Protein AF-0000000067172338 (afdb_homodimer)

Structure (mmCIF, N/CA/C/O backbone):
data_AF-0000000067172338-model_v1
#
loop_
_entity.id
_entity.type
_entity.pdbx_description
1 polymer 'Eukaryotic translation elongation factor 1 epsilon-1'
#
loop_
_atom_site.group_PDB
_atom_site.id
_atom_site.type_symbol
_atom_site.label_atom_id
_atom_site.label_alt_id
_atom_site.label_comp_id
_atom_site.label_asym_id
_atom_site.label_entity_id
_atom_site.label_seq_id
_atom_site.pdbx_PDB_ins_code
_atom_site.Cartn_x
_atom_site.Cartn_y
_atom_site.Cartn_z
_atom_site.occupancy
_atom_site.B_iso_or_equiv
_atom_site.auth_seq_id
_atom_site.auth_comp_id
_atom_site.auth_asym_id
_atom_site.auth_atom_id
_atom_site.pdbx_PDB_model_num
ATOM 1 N N . SER A 1 1 ? 1.147 -24.047 28.047 1 16.45 1 SER A N 1
ATOM 2 C CA . SER A 1 1 ? 0.498 -24.438 26.812 1 16.45 1 SER A CA 1
ATOM 3 C C . SER A 1 1 ? -0.781 -23.641 26.562 1 16.45 1 SER A C 1
ATOM 5 O O . SER A 1 1 ? -1.562 -23.969 25.672 1 16.45 1 SER A O 1
ATOM 7 N N . ARG A 1 2 ? -0.942 -22.812 27.516 1 17.58 2 ARG A N 1
ATOM 8 C CA . ARG A 1 2 ? -1.903 -22.047 28.297 1 17.58 2 ARG A CA 1
ATOM 9 C C . ARG A 1 2 ? -2.148 -20.688 27.672 1 17.58 2 ARG A C 1
ATOM 11 O O . ARG A 1 2 ? -2.49 -19.719 28.359 1 17.58 2 ARG A O 1
ATOM 18 N N . CYS A 1 3 ? -1.623 -20.672 26.438 1 18.5 3 CYS A N 1
ATOM 19 C CA . CYS A 1 3 ? -1.185 -19.359 25.969 1 18.5 3 CYS A CA 1
ATOM 20 C C . CYS A 1 3 ? -2.375 -18.438 25.75 1 18.5 3 CYS A C 1
ATOM 22 O O . CYS A 1 3 ? -2.238 -17.375 25.125 1 18.5 3 CYS A O 1
ATOM 24 N N . LEU A 1 4 ? -3.633 -18.953 25.938 1 21.34 4 LEU A N 1
ATOM 25 C CA . LEU A 1 4 ? -4.945 -18.375 25.672 1 21.34 4 LEU A CA 1
ATOM 26 C C . LEU A 1 4 ? -5.301 -17.328 26.719 1 21.34 4 LEU A C 1
ATOM 28 O O . LEU A 1 4 ? -5.852 -17.656 27.766 1 21.34 4 LEU A O 1
ATOM 32 N N . GLY A 1 5 ? -4.418 -16.578 27.203 1 22.88 5 GLY A N 1
ATOM 33 C CA . GLY A 1 5 ? -4.934 -15.812 28.328 1 22.88 5 GLY A CA 1
ATOM 34 C C . GLY A 1 5 ? -6.195 -15.039 28 1 22.88 5 GLY A C 1
ATOM 35 O O . GLY A 1 5 ? -6.184 -14.164 27.125 1 22.88 5 GLY A O 1
ATOM 36 N N . ILE A 1 6 ? -7.348 -15.648 28.016 1 23.03 6 ILE A N 1
ATOM 37 C CA . ILE A 1 6 ? -8.758 -15.266 27.969 1 23.03 6 ILE A CA 1
ATOM 38 C C . ILE A 1 6 ? -8.992 -14.078 28.906 1 23.03 6 ILE A C 1
ATOM 40 O O . ILE A 1 6 ? -8.789 -14.18 30.109 1 23.03 6 ILE A O 1
ATOM 44 N N . LEU A 1 7 ? -8.711 -12.883 28.484 1 24.09 7 LEU A N 1
ATOM 45 C CA . LEU A 1 7 ? -9.133 -11.75 29.297 1 24.09 7 LEU A CA 1
ATOM 46 C C . LEU A 1 7 ? -10.578 -11.914 29.75 1 24.09 7 LEU A C 1
ATOM 48 O O . LEU A 1 7 ? -11.469 -12.156 28.922 1 24.09 7 LEU A O 1
ATOM 52 N N . LYS A 1 8 ? -10.789 -12.383 30.891 1 24.16 8 LYS A N 1
ATOM 53 C CA . LYS A 1 8 ? -12.016 -12.531 31.656 1 24.16 8 LYS A CA 1
ATOM 54 C C . LYS A 1 8 ? -12.844 -11.25 31.625 1 24.16 8 LYS A C 1
ATOM 56 O O . LYS A 1 8 ? -12.43 -10.219 32.156 1 24.16 8 LYS A O 1
ATOM 61 N N . LEU A 1 9 ? -13.648 -11.031 30.469 1 25.67 9 LEU A N 1
ATOM 62 C CA . LEU A 1 9 ? -14.734 -10.055 30.391 1 25.67 9 LEU A CA 1
ATOM 63 C C . LEU A 1 9 ? -15.758 -10.297 31.5 1 25.67 9 LEU A C 1
ATOM 65 O O . LEU A 1 9 ? -16.516 -11.266 31.453 1 25.67 9 LEU A O 1
ATOM 69 N N . THR A 1 10 ? -15.492 -10.156 32.625 1 25.31 10 THR A N 1
ATOM 70 C CA . THR A 1 10 ? -16.547 -10.266 33.656 1 25.31 10 THR A CA 1
ATOM 71 C C . THR A 1 10 ? -17.734 -9.391 33.281 1 25.31 10 THR A C 1
ATOM 73 O O . THR A 1 10 ? -17.656 -8.578 32.344 1 25.31 10 THR A O 1
ATOM 76 N N . GLY A 1 11 ? -18.312 -8.531 34.188 1 24.56 11 GLY A N 1
ATOM 77 C CA . GLY A 1 11 ? -19.672 -8.148 34.531 1 24.56 11 GLY A CA 1
ATOM 78 C C . GLY A 1 11 ? -20.344 -7.332 33.469 1 24.56 11 GLY A C 1
ATOM 79 O O . GLY A 1 11 ? -20.609 -7.828 32.344 1 24.56 11 GLY A O 1
ATOM 80 N N . LYS A 1 12 ? -21.078 -6.113 33.906 1 28.02 12 LYS A N 1
ATOM 81 C CA . LYS A 1 12 ? -22.125 -5.246 33.375 1 28.02 12 LYS A CA 1
ATOM 82 C C . LYS A 1 12 ? -21.672 -4.559 32.094 1 28.02 12 LYS A C 1
ATOM 84 O O . LYS A 1 12 ? -21.062 -3.492 32.125 1 28.02 12 LYS A O 1
ATOM 89 N N . HIS A 1 13 ? -21.109 -5.188 31.078 1 29.3 13 HIS A N 1
ATOM 90 C CA . HIS A 1 13 ? -20.281 -4.703 29.984 1 29.3 13 HIS A CA 1
ATOM 91 C C . HIS A 1 13 ? -21.094 -3.965 28.938 1 29.3 13 HIS A C 1
ATOM 93 O O . HIS A 1 13 ? -22.031 -4.531 28.359 1 29.3 13 HIS A O 1
ATOM 99 N N . ASN A 1 14 ? -21.234 -2.619 29.078 1 28.48 14 ASN A N 1
ATOM 100 C CA . ASN A 1 14 ? -22.172 -1.725 28.422 1 28.48 14 ASN A CA 1
ATOM 101 C C . ASN A 1 14 ? -22.078 -1.83 26.891 1 28.48 14 ASN A C 1
ATOM 103 O O . ASN A 1 14 ? -21.047 -2.246 26.359 1 28.48 14 ASN A O 1
ATOM 107 N N . VAL A 1 15 ? -23.25 -1.616 26.141 1 29.22 15 VAL A N 1
ATOM 108 C CA . VAL A 1 15 ? -23.547 -1.619 24.719 1 29.22 15 VAL A CA 1
ATOM 109 C C . VAL A 1 15 ? -22.391 -0.963 23.953 1 29.22 15 VAL A C 1
ATOM 111 O O . VAL A 1 15 ? -22.203 -1.23 22.766 1 29.22 15 VAL A O 1
ATOM 114 N N . LEU A 1 16 ? -21.875 0.091 24.578 1 30 16 LEU A N 1
ATOM 115 C CA . LEU A 1 16 ? -20.812 0.909 24 1 30 16 LEU A CA 1
ATOM 116 C C . LEU A 1 16 ? -19.531 0.096 23.812 1 30 16 LEU A C 1
ATOM 118 O O . LEU A 1 16 ? -18.703 0.407 22.953 1 30 16 LEU A O 1
ATOM 122 N N . GLN A 1 17 ? -19.188 -0.866 24.672 1 28.95 17 GLN A N 1
ATOM 123 C CA . GLN A 1 17 ? -18.047 -1.77 24.719 1 28.95 17 GLN A CA 1
ATOM 124 C C . GLN A 1 17 ? -18.125 -2.801 23.594 1 28.95 17 GLN A C 1
ATOM 126 O O . GLN A 1 17 ? -17.094 -3.281 23.109 1 28.95 17 GLN A O 1
ATOM 131 N N . ILE A 1 18 ? -19.281 -3.242 23.312 1 30.19 18 ILE A N 1
ATOM 132 C CA . ILE A 1 18 ? -19.516 -4.246 22.281 1 30.19 18 ILE A CA 1
ATOM 133 C C . ILE A 1 18 ? -19.156 -3.68 20.906 1 30.19 18 ILE A C 1
ATOM 135 O O . ILE A 1 18 ? -18.516 -4.355 20.109 1 30.19 18 ILE A O 1
ATOM 139 N N . GLU A 1 19 ? -19.688 -2.512 20.516 1 30.94 19 GLU A N 1
ATOM 140 C CA . GLU A 1 19 ? -19.453 -1.921 19.188 1 30.94 19 GLU A CA 1
ATOM 141 C C . GLU A 1 19 ? -17.969 -1.631 18.969 1 30.94 19 GLU A C 1
ATOM 143 O O . GLU A 1 19 ? -17.469 -1.724 17.859 1 30.94 19 GLU A O 1
ATOM 148 N N . ARG A 1 20 ? -17.234 -1.144 19.953 1 29.97 20 ARG A N 1
ATOM 149 C CA . ARG A 1 20 ? -15.781 -1.013 19.969 1 29.97 20 ARG A CA 1
ATOM 150 C C . ARG A 1 20 ? -15.102 -2.355 19.703 1 29.97 20 ARG A C 1
ATOM 152 O O . ARG A 1 20 ? -14.055 -2.414 19.062 1 29.97 20 ARG A O 1
ATOM 159 N N . GLN A 1 21 ? -15.602 -3.434 20.219 1 29.34 21 GLN A N 1
ATOM 160 C CA . GLN A 1 21 ? -15.117 -4.805 20.109 1 29.34 21 GLN A CA 1
ATOM 161 C C . GLN A 1 21 ? -15.305 -5.332 18.688 1 29.34 21 GLN A C 1
ATOM 163 O O . GLN A 1 21 ? -14.453 -6.055 18.172 1 29.34 21 GLN A O 1
ATOM 168 N N . ARG A 1 22 ? -16.516 -5.168 18.156 1 30.59 22 ARG A N 1
ATOM 169 C CA . ARG A 1 22 ? -16.766 -5.645 16.797 1 30.59 22 ARG A CA 1
ATOM 170 C C . ARG A 1 22 ? -15.82 -4.973 15.805 1 30.59 22 ARG A C 1
ATOM 172 O O . ARG A 1 22 ? -15.383 -5.598 14.836 1 30.59 22 ARG A O 1
ATOM 179 N N . LYS A 1 23 ? -15.812 -3.604 15.805 1 31.5 23 LYS A N 1
ATOM 180 C CA . LYS A 1 23 ? -14.914 -2.809 14.969 1 31.5 23 LYS A CA 1
ATOM 181 C C . LYS A 1 23 ? -13.461 -3.203 15.188 1 31.5 23 LYS A C 1
ATOM 183 O O . LYS A 1 23 ? -12.672 -3.258 14.242 1 31.5 23 LYS A O 1
ATOM 188 N N . LEU A 1 24 ? -13.016 -3.545 16.406 1 29.77 24 LEU A N 1
ATOM 189 C CA . LEU A 1 24 ? -11.789 -4.23 16.797 1 29.77 24 LEU A CA 1
ATOM 190 C C . LEU A 1 24 ? -11.734 -5.633 16.203 1 29.77 24 LEU A C 1
ATOM 192 O O . LEU A 1 24 ? -10.664 -6.102 15.812 1 29.77 24 LEU A O 1
ATOM 196 N N . GLU A 1 25 ? -12.758 -6.281 16.172 1 31.42 25 GLU A N 1
ATOM 197 C CA . GLU A 1 25 ? -12.867 -7.621 15.594 1 31.42 25 GLU A CA 1
ATOM 198 C C . GLU A 1 25 ? -12.562 -7.605 14.094 1 31.42 25 GLU A C 1
ATOM 200 O O . GLU A 1 25 ? -11.883 -8.5 13.586 1 31.42 25 GLU A O 1
ATOM 205 N N . GLY A 1 26 ? -13.195 -6.793 13.359 1 31.45 26 GLY A N 1
ATOM 206 C CA . GLY A 1 26 ? -12.883 -6.715 11.938 1 31.45 26 GLY A CA 1
ATOM 207 C C . GLY A 1 26 ? -11.438 -6.367 11.664 1 31.45 26 GLY A C 1
ATOM 208 O O . GLY A 1 26 ? -10.82 -6.934 10.758 1 31.45 26 GLY A O 1
ATOM 209 N N . LYS A 1 27 ? -10.93 -5.367 12.344 1 35.59 27 LYS A N 1
ATOM 210 C CA . LYS A 1 27 ? -9.516 -5.031 12.312 1 35.59 27 LYS A CA 1
ATOM 211 C C . LYS A 1 27 ? -8.664 -6.176 12.859 1 35.59 27 LYS A C 1
ATOM 213 O O . LYS A 1 27 ? -7.586 -6.461 12.336 1 35.59 27 LYS A O 1
ATOM 218 N N . ILE A 1 28 ? -9.148 -6.906 13.852 1 36.09 28 ILE A N 1
ATOM 219 C CA . ILE A 1 28 ? -8.5 -8.086 14.406 1 36.09 28 ILE A CA 1
ATOM 220 C C . ILE A 1 28 ? -8.422 -9.18 13.344 1 36.09 28 ILE A C 1
ATOM 222 O O . ILE A 1 28 ? -7.387 -9.836 13.188 1 36.09 28 ILE A O 1
ATOM 226 N N . VAL A 1 29 ? -9.461 -9.328 12.602 1 37.16 29 VAL A N 1
ATOM 227 C CA . VAL A 1 29 ? -9.445 -10.383 11.594 1 37.16 29 VAL A CA 1
ATOM 228 C C . VAL A 1 29 ? -8.414 -10.062 10.516 1 37.16 29 VAL A C 1
ATOM 230 O O . VAL A 1 29 ? -7.66 -10.945 10.094 1 37.16 29 VAL A O 1
ATOM 233 N N . TRP A 1 30 ? -8.312 -8.773 10.148 1 43.28 30 TRP A N 1
ATOM 234 C CA . TRP A 1 30 ? -7.324 -8.375 9.148 1 43.28 30 TRP A CA 1
ATOM 235 C C . TRP A 1 30 ? -5.906 -8.539 9.695 1 43.28 30 TRP A C 1
ATOM 237 O O . TRP A 1 30 ? -5.023 -9.047 9 1 43.28 30 TRP A O 1
ATOM 247 N N . GLY A 1 31 ? -5.773 -8.148 10.938 1 50.41 31 GLY A N 1
ATOM 248 C CA . GLY A 1 31 ? -4.477 -8.258 11.578 1 50.41 31 GLY A CA 1
ATOM 249 C C . GLY A 1 31 ? -3.994 -9.695 11.711 1 50.41 31 GLY A C 1
ATOM 250 O O . GLY A 1 31 ? -2.816 -9.977 11.484 1 50.41 31 GLY A O 1
ATOM 251 N N . VAL A 1 32 ? -4.957 -10.625 11.883 1 46.84 32 VAL A N 1
ATOM 252 C CA . VAL A 1 32 ? -4.594 -12.031 12.016 1 46.84 32 VAL A CA 1
ATOM 253 C C . VAL A 1 32 ? -4.18 -12.594 10.656 1 46.84 32 VAL A C 1
ATOM 255 O O . VAL A 1 32 ? -3.184 -13.312 10.555 1 46.84 32 VAL A O 1
ATOM 258 N N . GLY A 1 33 ? -4.902 -12.164 9.68 1 60.91 33 GLY A N 1
ATOM 259 C CA . GLY A 1 33 ? -4.551 -12.641 8.352 1 60.91 33 GLY A CA 1
ATOM 260 C C . GLY A 1 33 ? -3.184 -12.172 7.895 1 60.91 33 GLY A C 1
ATOM 261 O O . GLY A 1 33 ? -2.391 -12.961 7.379 1 60.91 33 GLY A O 1
ATOM 262 N N . GLU A 1 34 ? -2.875 -11 8.328 1 67.19 34 GLU A N 1
ATOM 263 C CA . GLU A 1 34 ? -1.569 -10.461 7.961 1 67.19 34 GLU A CA 1
ATOM 264 C C . GLU A 1 34 ? -0.453 -11.117 8.766 1 67.19 34 GLU A C 1
ATOM 266 O O . GLU A 1 34 ? 0.63 -11.375 8.242 1 67.19 34 GLU A O 1
ATOM 271 N N . GLY A 1 35 ? -0.796 -11.375 9.977 1 70.19 35 GLY A N 1
ATOM 272 C CA . GLY A 1 35 ? 0.185 -12.055 10.805 1 70.19 35 GLY A CA 1
ATOM 273 C C . GLY A 1 35 ? 0.531 -13.445 10.305 1 70.19 35 GLY A C 1
ATOM 274 O O . GLY A 1 35 ? 1.701 -13.836 10.297 1 70.19 35 GLY A O 1
ATOM 275 N N . GLN A 1 36 ? -0.426 -14.109 9.906 1 74.44 36 GLN A N 1
ATOM 276 C CA . GLN A 1 36 ? -0.21 -15.453 9.367 1 74.44 36 GLN A CA 1
ATOM 277 C C . GLN A 1 36 ? 0.636 -15.398 8.102 1 74.44 36 GLN A C 1
ATOM 279 O O . GLN A 1 36 ? 1.518 -16.234 7.902 1 74.44 36 GLN A O 1
ATOM 284 N N . VAL A 1 37 ? 0.404 -14.438 7.332 1 81 37 VAL A N 1
ATOM 285 C CA . VAL A 1 37 ? 1.136 -14.305 6.078 1 81 37 VAL A CA 1
ATOM 286 C C . VAL A 1 37 ? 2.604 -14 6.367 1 81 37 VAL A C 1
ATOM 288 O O . VAL A 1 37 ? 3.498 -14.602 5.766 1 81 37 VAL A O 1
ATOM 291 N N . CYS A 1 38 ? 2.844 -13.141 7.289 1 78.56 38 CYS A N 1
ATOM 292 C CA . CYS A 1 38 ? 4.223 -12.781 7.609 1 78.56 38 CYS A CA 1
ATOM 293 C C . CYS A 1 38 ? 4.945 -13.953 8.273 1 78.56 38 CYS A C 1
ATOM 295 O O . CYS A 1 38 ? 6.141 -14.148 8.047 1 78.56 38 CYS A O 1
ATOM 297 N N . GLY A 1 39 ? 4.215 -14.68 9.094 1 78.44 39 GLY A N 1
ATOM 298 C CA . GLY A 1 39 ? 4.801 -15.898 9.633 1 78.44 39 GLY A CA 1
ATOM 299 C C . GLY A 1 39 ? 5.215 -16.891 8.562 1 78.44 39 GLY A C 1
ATOM 300 O O . GLY A 1 39 ? 6.312 -17.453 8.617 1 78.44 39 GLY A O 1
ATOM 301 N N . SER A 1 40 ? 4.383 -17.109 7.68 1 82.44 40 SER A N 1
ATOM 302 C CA . SER A 1 40 ? 4.684 -18.016 6.566 1 82.44 40 SER A CA 1
ATOM 303 C C . SER A 1 40 ? 5.855 -17.484 5.742 1 82.44 40 SER A C 1
ATOM 305 O O . SER A 1 40 ? 6.715 -18.266 5.312 1 82.44 40 SER A O 1
ATOM 307 N N . LEU A 1 41 ? 5.871 -16.203 5.531 1 86.19 41 LEU A N 1
ATOM 308 C CA . LEU A 1 41 ? 6.973 -15.594 4.793 1 86.19 41 LEU A CA 1
ATOM 309 C C . LEU A 1 41 ? 8.297 -15.797 5.523 1 86.19 41 LEU A C 1
ATOM 311 O O . LEU A 1 41 ? 9.312 -16.109 4.898 1 86.19 41 LEU A O 1
ATOM 315 N N . TRP A 1 42 ? 8.172 -15.609 6.785 1 81.38 42 TRP A N 1
ATOM 316 C CA . TRP A 1 42 ? 9.383 -15.781 7.582 1 81.38 42 TRP A CA 1
ATOM 317 C C . TRP A 1 42 ? 9.914 -17.203 7.48 1 81.38 42 TRP A C 1
ATOM 319 O O . TRP A 1 42 ? 11.117 -17.422 7.367 1 81.38 42 TRP A O 1
ATOM 329 N N . ARG A 1 43 ? 9.07 -18.203 7.562 1 81.31 43 ARG A N 1
ATOM 330 C CA . ARG A 1 43 ? 9.469 -19.594 7.41 1 81.31 43 ARG A CA 1
ATOM 331 C C . ARG A 1 43 ? 10.086 -19.844 6.035 1 81.31 43 ARG A C 1
ATOM 333 O O . ARG A 1 43 ? 11.07 -20.578 5.914 1 81.31 43 ARG A O 1
ATOM 340 N N . LEU A 1 44 ? 9.5 -19.266 5.059 1 86.12 44 LEU A N 1
ATOM 341 C CA . LEU A 1 44 ? 9.992 -19.422 3.693 1 86.12 44 LEU A CA 1
ATOM 342 C C . LEU A 1 44 ? 11.391 -18.828 3.555 1 86.12 44 LEU A C 1
ATOM 344 O O . LEU A 1 44 ? 12.25 -19.422 2.898 1 86.12 44 LEU A O 1
ATOM 348 N N . LEU A 1 45 ? 11.594 -17.703 4.191 1 87.5 45 LEU A N 1
ATOM 349 C CA . LEU A 1 45 ? 12.852 -16.984 4.035 1 87.5 45 LEU A CA 1
ATOM 350 C C . LEU A 1 45 ? 13.93 -17.562 4.938 1 87.5 45 LEU A C 1
ATOM 352 O O . LEU A 1 45 ? 15.125 -17.406 4.668 1 87.5 45 LEU A O 1
ATOM 356 N N . SER A 1 46 ? 13.484 -18 6.09 1 75.25 46 SER A N 1
ATOM 357 C CA . SER A 1 46 ? 14.438 -18.531 7.055 1 75.25 46 SER A CA 1
ATOM 358 C C . SER A 1 46 ? 14.938 -19.906 6.645 1 75.25 46 SER A C 1
ATOM 360 O O . SER A 1 46 ? 14.133 -20.781 6.293 1 75.25 46 SER A O 1
ATOM 362 N N . GLU A 1 47 ? 15.75 -19.859 5.602 1 59.41 47 GLU A N 1
ATOM 363 C CA . GLU A 1 47 ? 16.328 -21.172 5.359 1 59.41 47 GLU A CA 1
ATOM 364 C C . GLU A 1 47 ? 16.328 -22.016 6.629 1 59.41 47 GLU A C 1
ATOM 366 O O . GLU A 1 47 ? 15.953 -21.531 7.703 1 59.41 47 GLU A O 1
ATOM 371 N N . GLU A 1 48 ? 17.656 -22.812 6.996 1 45.22 48 GLU A N 1
ATOM 372 C CA . GLU A 1 48 ? 18.125 -23.688 8.055 1 45.22 48 GLU A CA 1
ATOM 373 C C . GLU A 1 48 ? 17.797 -23.125 9.438 1 45.22 48 GLU A C 1
ATOM 375 O O . GLU A 1 48 ? 17.422 -21.953 9.555 1 45.22 48 GLU A O 1
ATOM 380 N N . ASN A 1 49 ? 18.766 -23.438 10.609 1 37.91 49 ASN A N 1
ATOM 381 C CA . ASN A 1 49 ? 18.984 -23.625 12.039 1 37.91 49 ASN A CA 1
ATOM 382 C C . ASN A 1 49 ? 18.875 -22.297 12.797 1 37.91 49 ASN A C 1
ATOM 384 O O . ASN A 1 49 ? 19.297 -22.203 13.945 1 37.91 49 ASN A O 1
ATOM 388 N N . THR A 1 50 ? 19.203 -21.078 12.211 1 40.25 50 THR A N 1
ATOM 389 C CA . THR A 1 50 ? 19.484 -20.125 13.281 1 40.25 50 THR A CA 1
ATOM 390 C C . THR A 1 50 ? 18.188 -19.609 13.891 1 40.25 50 THR A C 1
ATOM 392 O O . THR A 1 50 ? 17.281 -19.188 13.172 1 40.25 50 THR A O 1
ATOM 395 N N . ARG A 1 51 ? 17.797 -20.172 15.016 1 35.59 51 ARG A N 1
ATOM 396 C CA . ARG A 1 51 ? 16.719 -20.078 16 1 35.59 51 ARG A CA 1
ATOM 397 C C . ARG A 1 51 ? 16.359 -18.609 16.25 1 35.59 51 ARG A C 1
ATOM 399 O O . ARG A 1 51 ? 15.539 -18.312 17.125 1 35.59 51 ARG A O 1
ATOM 406 N N . LYS A 1 52 ? 17.234 -17.672 16.031 1 41.25 52 LYS A N 1
ATOM 407 C CA . LYS A 1 52 ? 16.719 -16.5 16.719 1 41.25 52 LYS A CA 1
ATOM 408 C C . LYS A 1 52 ? 15.477 -15.945 16.031 1 41.25 52 LYS A C 1
ATOM 410 O O . LYS A 1 52 ? 15.539 -15.523 14.875 1 41.25 52 LYS A O 1
ATOM 415 N N . LYS A 1 53 ? 14.328 -16.484 16.422 1 41.78 53 LYS A N 1
ATOM 416 C CA . LYS A 1 53 ? 13.016 -16 16 1 41.78 53 LYS A CA 1
ATOM 417 C C . LYS A 1 53 ? 12.93 -14.484 16.094 1 41.78 53 LYS A C 1
ATOM 419 O O . LYS A 1 53 ? 13.164 -13.906 17.156 1 41.78 53 LYS A O 1
ATOM 424 N N . PRO A 1 54 ? 13.109 -13.766 15.039 1 44.44 54 PRO A N 1
ATOM 425 C CA . PRO A 1 54 ? 12.844 -12.359 15.352 1 44.44 54 PRO A CA 1
ATOM 426 C C . PRO A 1 54 ? 11.602 -12.164 16.219 1 44.44 54 PRO A C 1
ATOM 428 O O . PRO A 1 54 ? 10.609 -12.867 16.031 1 44.44 54 PRO A O 1
ATOM 431 N N . THR A 1 55 ? 11.836 -11.812 17.578 1 40.44 55 THR A N 1
ATOM 432 C CA . THR A 1 55 ? 10.742 -11.508 18.484 1 40.44 55 THR A CA 1
ATOM 433 C C . THR A 1 55 ? 9.727 -10.578 17.828 1 40.44 55 THR A C 1
ATOM 435 O O . THR A 1 55 ? 9.922 -9.367 17.781 1 40.44 55 THR A O 1
ATOM 438 N N . VAL A 1 56 ? 9.461 -10.953 16.672 1 41.19 56 VAL A N 1
ATOM 439 C CA . VAL A 1 56 ? 8.297 -10.219 16.203 1 41.19 56 VAL A CA 1
ATOM 440 C C . VAL A 1 56 ? 7.211 -10.219 17.266 1 41.19 56 VAL A C 1
ATOM 442 O O . VAL A 1 56 ? 6.68 -11.273 17.625 1 41.19 56 VAL A O 1
ATOM 445 N N . HIS A 1 57 ? 7.578 -9.477 18.391 1 33.75 57 HIS A N 1
ATOM 446 C CA . HIS A 1 57 ? 6.449 -9.297 19.297 1 33.75 57 HIS A CA 1
ATOM 447 C C . HIS A 1 57 ? 5.191 -8.891 18.531 1 33.75 57 HIS A C 1
ATOM 449 O O . HIS A 1 57 ? 5.199 -7.914 17.781 1 33.75 57 HIS A O 1
ATOM 455 N N . PHE A 1 58 ? 4.684 -9.891 18.172 1 33.38 58 PHE A N 1
ATOM 456 C CA . PHE A 1 58 ? 3.326 -9.703 17.672 1 33.38 58 PHE A CA 1
ATOM 457 C C . PHE A 1 58 ? 2.471 -8.961 18.703 1 33.38 58 PHE A C 1
ATOM 459 O O . PHE A 1 58 ? 1.976 -9.57 19.656 1 33.38 58 PHE A O 1
ATOM 466 N N . LEU A 1 59 ? 3.09 -8.016 19.516 1 31.06 59 LEU A N 1
ATOM 467 C CA . LEU A 1 59 ? 2.109 -7.41 20.422 1 31.06 59 LEU A CA 1
ATOM 468 C C . LEU A 1 59 ? 0.729 -7.379 19.766 1 31.06 59 LEU A C 1
ATOM 470 O O . LEU A 1 59 ? 0.605 -7.539 18.547 1 31.06 59 LEU A O 1
ATOM 474 N N . SER A 1 60 ? -0.157 -6.465 20.391 1 30.11 60 SER A N 1
ATOM 475 C CA . SER A 1 60 ? -1.566 -6.461 20.016 1 30.11 60 SER A CA 1
ATOM 476 C C . SER A 1 60 ? -1.737 -6.629 18.516 1 30.11 60 SER A C 1
ATOM 478 O O . SER A 1 60 ? -0.865 -6.234 17.734 1 30.11 60 SER A O 1
ATOM 480 N N . ALA A 1 61 ? -2.76 -7.461 17.906 1 31.11 61 ALA A N 1
ATOM 481 C CA . ALA A 1 61 ? -3.125 -8.414 16.859 1 31.11 61 ALA A CA 1
ATOM 482 C C . ALA A 1 61 ? -2.596 -7.961 15.5 1 31.11 61 ALA A C 1
ATOM 484 O O . ALA A 1 61 ? -2.301 -8.789 14.641 1 31.11 61 ALA A O 1
ATOM 485 N N . PHE A 1 62 ? -3.152 -6.926 14.773 1 35.47 62 PHE A N 1
ATOM 486 C CA . PHE A 1 62 ? -3.141 -6.699 13.328 1 35.47 62 PHE A CA 1
ATOM 487 C C . PHE A 1 62 ? -1.738 -6.34 12.852 1 35.47 62 PHE A C 1
ATOM 489 O O . PHE A 1 62 ? -1.263 -6.883 11.852 1 35.47 62 PHE A O 1
ATOM 496 N N . ILE A 1 63 ? -1.266 -5.25 13.047 1 41.22 63 ILE A N 1
ATOM 497 C CA . ILE A 1 63 ? -0.077 -4.766 12.352 1 41.22 63 ILE A CA 1
ATOM 498 C C . ILE A 1 63 ? 1.171 -5.398 12.969 1 41.22 63 ILE A C 1
ATOM 500 O O . ILE A 1 63 ? 1.467 -5.188 14.141 1 41.22 63 ILE A O 1
ATOM 504 N N . PRO A 1 64 ? 1.569 -6.598 12.383 1 43.5 64 PRO A N 1
ATOM 505 C CA . PRO A 1 64 ? 2.861 -7.086 12.875 1 43.5 64 PRO A CA 1
ATOM 506 C C . PRO A 1 64 ? 3.854 -5.957 13.148 1 43.5 64 PRO A C 1
ATOM 508 O O . PRO A 1 64 ? 4.074 -5.105 12.281 1 43.5 64 PRO A O 1
ATOM 511 N N . ILE A 1 65 ? 3.803 -5.43 14.391 1 47.12 65 ILE A N 1
ATOM 512 C CA . ILE A 1 65 ? 4.816 -4.434 14.711 1 47.12 65 ILE A CA 1
ATOM 513 C C . ILE A 1 65 ? 6.18 -5.105 14.852 1 47.12 65 ILE A C 1
ATOM 515 O O . ILE A 1 65 ? 6.355 -5.996 15.688 1 47.12 65 ILE A O 1
ATOM 519 N N . LEU A 1 66 ? 6.863 -5.262 13.734 1 48.69 66 LEU A N 1
ATOM 520 C CA . LEU A 1 66 ? 8.25 -5.699 13.891 1 48.69 66 LEU A CA 1
ATOM 521 C C . LEU A 1 66 ? 9.023 -4.75 14.797 1 48.69 66 LEU A C 1
ATOM 523 O O . LEU A 1 66 ? 9.039 -3.541 14.57 1 48.69 66 LEU A O 1
ATOM 527 N N . GLN A 1 67 ? 9.078 -5.172 16.172 1 47.59 67 GLN A N 1
ATOM 528 C CA . GLN A 1 67 ? 9.945 -4.352 17.016 1 47.59 67 GLN A CA 1
ATOM 529 C C . GLN A 1 67 ? 11.398 -4.473 16.594 1 47.59 67 GLN A C 1
ATOM 531 O O . GLN A 1 67 ? 11.914 -5.578 16.406 1 47.59 67 GLN A O 1
ATOM 536 N N . THR A 1 68 ? 11.773 -3.498 15.875 1 47.22 68 THR A N 1
ATOM 537 C CA . THR A 1 68 ? 13.219 -3.461 15.641 1 47.22 68 THR A CA 1
ATOM 538 C C . THR A 1 68 ? 13.961 -3.066 16.906 1 47.22 68 THR A C 1
ATOM 540 O O . THR A 1 68 ? 13.352 -2.578 17.875 1 47.22 68 THR A O 1
ATOM 543 N N . ASN A 1 69 ? 15.203 -3.609 17.188 1 47.81 69 ASN A N 1
ATOM 544 C CA . ASN A 1 69 ? 16.031 -3.379 18.359 1 47.81 69 ASN A CA 1
ATOM 545 C C . ASN A 1 69 ? 15.836 -1.971 18.922 1 47.81 69 ASN A C 1
ATOM 547 O O . ASN A 1 69 ? 15.992 -1.747 20.125 1 47.81 69 ASN A O 1
ATOM 551 N N . SER A 1 70 ? 15.766 -0.944 18.156 1 46.28 70 SER A N 1
ATOM 552 C CA . SER A 1 70 ? 15.891 0.392 18.719 1 46.28 70 SER A CA 1
ATOM 553 C C . SER A 1 70 ? 14.633 1.217 18.484 1 46.28 70 SER A C 1
ATOM 555 O O . SER A 1 70 ? 14.5 2.328 19 1 46.28 70 SER A O 1
ATOM 557 N N . GLY A 1 71 ? 13.602 0.604 17.781 1 47.97 71 GLY A N 1
ATOM 558 C CA . GLY A 1 71 ? 12.578 1.581 17.438 1 47.97 71 GLY A CA 1
ATOM 559 C C . GLY A 1 71 ? 11.172 1.008 17.469 1 47.97 71 GLY A C 1
ATOM 560 O O . GLY A 1 71 ? 10.992 -0.181 17.734 1 47.97 71 GLY A O 1
ATOM 561 N N . PRO A 1 72 ? 10.258 1.953 17.547 1 55 72 PRO A N 1
ATOM 562 C CA . PRO A 1 72 ? 8.844 1.57 17.547 1 55 72 PRO A CA 1
ATOM 563 C C . PRO A 1 72 ? 8.516 0.519 16.484 1 55 72 PRO A C 1
ATOM 565 O O . PRO A 1 72 ? 9.227 0.406 15.484 1 55 72 PRO A O 1
ATOM 568 N N . GLY A 1 73 ? 7.691 -0.463 16.797 1 68.75 73 GLY A N 1
ATOM 569 C CA . GLY A 1 73 ? 7.277 -1.565 15.938 1 68.75 73 GLY A CA 1
ATOM 570 C C . GLY A 1 73 ? 6.746 -1.11 14.594 1 68.75 73 GLY A C 1
ATOM 571 O O . GLY A 1 73 ? 6.234 0.006 14.461 1 68.75 73 GLY A O 1
ATOM 572 N N . LEU A 1 74 ? 7.199 -1.682 13.469 1 77.81 74 LEU A N 1
ATOM 573 C CA . LEU A 1 74 ? 6.711 -1.449 12.109 1 77.81 74 LEU A CA 1
ATOM 574 C C . LEU A 1 74 ? 5.352 -2.107 11.906 1 77.81 74 LEU A C 1
ATOM 576 O O . LEU A 1 74 ? 5.066 -3.154 12.484 1 77.81 74 LEU A O 1
ATOM 580 N N . THR A 1 75 ? 4.5 -1.367 11.18 1 82.12 75 THR A N 1
ATOM 581 C CA . THR A 1 75 ? 3.197 -1.925 10.836 1 82.12 75 THR A CA 1
ATOM 582 C C . THR A 1 75 ? 2.994 -1.911 9.32 1 82.12 75 THR A C 1
ATOM 584 O O . THR A 1 75 ? 3.705 -1.209 8.602 1 82.12 75 THR A O 1
ATOM 587 N N . GLY A 1 76 ? 2.051 -2.816 8.883 1 86.56 76 GLY A N 1
ATOM 588 C CA . GLY A 1 76 ? 1.735 -2.949 7.473 1 86.56 76 GLY A CA 1
ATOM 589 C C . GLY A 1 76 ? 2.293 -4.219 6.855 1 86.56 76 GLY A C 1
ATOM 590 O O . GLY A 1 76 ? 3.451 -4.57 7.086 1 86.56 76 GLY A O 1
ATOM 591 N N . LEU A 1 77 ? 1.534 -4.793 6.027 1 86.69 77 LEU A N 1
ATOM 592 C CA . LEU A 1 77 ? 1.888 -6.09 5.457 1 86.69 77 LEU A CA 1
ATOM 593 C C . LEU A 1 77 ? 3.135 -5.977 4.586 1 86.69 77 LEU A C 1
ATOM 595 O O . LEU A 1 77 ? 4.102 -6.715 4.781 1 86.69 77 LEU A O 1
ATOM 599 N N . ILE A 1 78 ? 3.107 -5.043 3.668 1 91.62 78 ILE A N 1
ATOM 600 C CA . ILE A 1 78 ? 4.207 -4.922 2.717 1 91.62 78 ILE A CA 1
ATOM 601 C C . ILE A 1 78 ? 5.453 -4.414 3.434 1 91.62 78 ILE A C 1
ATOM 603 O O . ILE A 1 78 ? 6.57 -4.84 3.129 1 91.62 78 ILE A O 1
ATOM 607 N N . THR A 1 79 ? 5.242 -3.506 4.359 1 89.94 79 THR A N 1
ATOM 608 C CA . THR A 1 79 ? 6.355 -2.936 5.109 1 89.94 79 THR A CA 1
ATOM 609 C C . THR A 1 79 ? 7.086 -4.016 5.898 1 89.94 79 THR A C 1
ATOM 611 O O . THR A 1 79 ? 8.305 -4.148 5.801 1 89.94 79 THR A O 1
ATOM 614 N N . ILE A 1 80 ? 6.34 -4.773 6.578 1 86.31 80 ILE A N 1
ATOM 615 C CA . ILE A 1 80 ? 6.93 -5.828 7.398 1 86.31 80 ILE A CA 1
ATOM 616 C C . ILE A 1 80 ? 7.559 -6.891 6.496 1 86.31 80 ILE A C 1
ATOM 618 O O . ILE A 1 80 ? 8.695 -7.316 6.727 1 86.31 80 ILE A O 1
ATOM 622 N N . ALA A 1 81 ? 6.855 -7.301 5.516 1 90.75 81 ALA A N 1
ATOM 623 C CA . ALA A 1 81 ? 7.348 -8.336 4.609 1 90.75 81 ALA A CA 1
ATOM 624 C C . ALA A 1 81 ? 8.648 -7.898 3.941 1 90.75 81 ALA A C 1
ATOM 626 O O . ALA A 1 81 ? 9.594 -8.688 3.832 1 90.75 81 ALA A O 1
ATOM 627 N N . SER A 1 82 ? 8.672 -6.684 3.486 1 92.56 82 SER A N 1
ATOM 628 C CA . SER A 1 82 ? 9.883 -6.176 2.85 1 92.56 82 SER A CA 1
ATOM 629 C C . SER A 1 82 ? 11.055 -6.141 3.832 1 92.56 82 SER A C 1
ATOM 631 O O . SER A 1 82 ? 12.188 -6.43 3.461 1 92.56 82 SER A O 1
ATOM 633 N N . HIS A 1 83 ? 10.734 -5.777 5.023 1 86.19 83 HIS A N 1
ATOM 634 C CA . HIS A 1 83 ? 11.758 -5.77 6.059 1 86.19 83 HIS A CA 1
ATOM 635 C C . HIS A 1 83 ? 12.312 -7.172 6.301 1 86.19 83 HIS A C 1
ATOM 637 O O . HIS A 1 83 ? 13.523 -7.355 6.418 1 86.19 83 HIS A O 1
ATOM 643 N N . LEU A 1 84 ? 11.461 -8.148 6.383 1 84.5 84 LEU A N 1
ATOM 644 C CA . LEU A 1 84 ? 11.867 -9.531 6.586 1 84.5 84 LEU A CA 1
ATOM 645 C C . LEU A 1 84 ? 12.758 -10.008 5.441 1 84.5 84 LEU A C 1
ATOM 647 O O . LEU A 1 84 ? 13.75 -10.711 5.668 1 84.5 84 LEU A O 1
ATOM 651 N N . VAL A 1 85 ? 12.383 -9.625 4.23 1 91.38 85 VAL A N 1
ATOM 652 C CA . VAL A 1 85 ? 13.164 -10 3.053 1 91.38 85 VAL A CA 1
ATOM 653 C C . VAL A 1 85 ? 14.578 -9.43 3.164 1 91.38 85 VAL A C 1
ATOM 655 O O . VAL A 1 85 ? 15.555 -10.133 2.883 1 91.38 85 VAL A O 1
ATOM 658 N N . LYS A 1 86 ? 14.68 -8.188 3.574 1 89.25 86 LYS A N 1
ATOM 659 C CA . LYS A 1 86 ? 15.984 -7.543 3.73 1 89.25 86 LYS A CA 1
ATOM 660 C C . LYS A 1 86 ? 16.781 -8.18 4.863 1 89.25 86 LYS A C 1
ATOM 662 O O . LYS A 1 86 ? 17.984 -8.398 4.734 1 89.25 86 LYS A O 1
ATOM 667 N N . GLN A 1 87 ? 16.141 -8.492 5.902 1 81.31 87 GLN A N 1
ATOM 668 C CA . GLN A 1 87 ? 16.797 -9.133 7.035 1 81.31 87 GLN A CA 1
ATOM 669 C C . GLN A 1 87 ? 17.359 -10.5 6.645 1 81.31 87 GLN A C 1
ATOM 671 O O . GLN A 1 87 ? 18.406 -10.906 7.141 1 81.31 87 GLN A O 1
ATOM 676 N N . ALA A 1 88 ? 16.641 -11.141 5.812 1 85.75 88 ALA A N 1
ATOM 677 C CA . ALA A 1 88 ? 17.047 -12.469 5.352 1 85.75 88 ALA A CA 1
ATOM 678 C C . ALA A 1 88 ? 18.078 -12.359 4.23 1 85.75 88 ALA A C 1
ATOM 680 O O . ALA A 1 88 ? 18.516 -13.375 3.686 1 85.75 88 ALA A O 1
ATOM 681 N N . LYS A 1 89 ? 18.469 -11.148 3.855 1 91.19 89 LYS A N 1
ATOM 682 C CA . LYS A 1 89 ? 19.453 -10.875 2.803 1 91.19 89 LYS A CA 1
ATOM 683 C C . LYS A 1 89 ? 19 -11.484 1.475 1 91.19 89 LYS A C 1
ATOM 685 O O . LYS A 1 89 ? 19.797 -12.117 0.782 1 91.19 89 LYS A O 1
ATOM 690 N N . LYS A 1 90 ? 17.781 -11.438 1.143 1 94.56 90 LYS A N 1
ATOM 691 C CA . LYS A 1 90 ? 17.188 -11.891 -0.108 1 94.56 90 LYS A CA 1
ATOM 692 C C . LYS A 1 90 ? 16.547 -10.734 -0.869 1 94.56 90 LYS A C 1
ATOM 694 O O . LYS A 1 90 ? 15.398 -10.836 -1.324 1 94.56 90 LYS A O 1
ATOM 699 N N . GLU A 1 91 ? 17.266 -9.695 -0.97 1 94.69 91 GLU A N 1
ATOM 700 C CA . GLU A 1 91 ? 16.734 -8.453 -1.515 1 94.69 91 GLU A CA 1
ATOM 701 C C . GLU A 1 91 ? 16.328 -8.617 -2.975 1 94.69 91 GLU A C 1
ATOM 703 O O . GLU A 1 91 ? 15.57 -7.797 -3.51 1 94.69 91 GLU A O 1
ATOM 708 N N . GLN A 1 92 ? 16.844 -9.656 -3.654 1 95.56 92 GLN A N 1
ATOM 709 C CA . GLN A 1 92 ? 16.453 -9.906 -5.039 1 95.56 92 GLN A CA 1
ATOM 710 C C . GLN A 1 92 ? 14.945 -10.141 -5.152 1 95.56 92 GLN A C 1
ATOM 712 O O . GLN A 1 92 ? 14.359 -9.938 -6.215 1 95.56 92 GLN A O 1
ATOM 717 N N . LEU A 1 93 ? 14.289 -10.523 -4.086 1 97.12 93 LEU A N 1
ATOM 718 C CA . LEU A 1 93 ? 12.844 -10.742 -4.062 1 97.12 93 LEU A CA 1
ATOM 719 C C . LEU A 1 93 ? 12.094 -9.422 -4.176 1 97.12 93 LEU A C 1
ATOM 721 O O . LEU A 1 93 ? 10.891 -9.406 -4.43 1 97.12 93 LEU A O 1
ATOM 725 N N . LEU A 1 94 ? 12.852 -8.344 -3.949 1 96.81 94 LEU A N 1
ATOM 726 C CA . LEU A 1 94 ? 12.25 -7.023 -4.07 1 96.81 94 LEU A CA 1
ATOM 727 C C . LEU A 1 94 ? 12.57 -6.398 -5.422 1 96.81 94 LEU A C 1
ATOM 729 O O . LEU A 1 94 ? 12.172 -5.266 -5.699 1 96.81 94 LEU A O 1
ATOM 733 N N . GLY A 1 95 ? 13.18 -7.137 -6.301 1 95.06 95 GLY A N 1
ATOM 734 C CA . GLY A 1 95 ? 13.625 -6.621 -7.59 1 95.06 95 GLY A CA 1
ATOM 735 C C . GLY A 1 95 ? 15.109 -6.309 -7.629 1 95.06 95 GLY A C 1
ATOM 736 O O . GLY A 1 95 ? 15.672 -5.805 -6.652 1 95.06 95 GLY A O 1
ATOM 737 N N . SER A 1 96 ? 15.727 -6.559 -8.773 1 93.69 96 SER A N 1
ATOM 738 C CA . SER A 1 96 ? 17.172 -6.398 -8.891 1 93.69 96 SER A CA 1
ATOM 739 C C . SER A 1 96 ? 17.531 -5.082 -9.57 1 93.69 96 SER A C 1
ATOM 741 O O . SER A 1 96 ? 18.562 -4.484 -9.281 1 93.69 96 SER A O 1
ATOM 743 N N . SER A 1 97 ? 16.734 -4.625 -10.508 1 89.81 97 SER A N 1
ATOM 744 C CA . SER A 1 97 ? 16.906 -3.34 -11.172 1 89.81 97 SER A CA 1
ATOM 745 C C . SER A 1 97 ? 15.883 -2.32 -10.688 1 89.81 97 SER A C 1
ATOM 747 O O . SER A 1 97 ? 14.898 -2.682 -10.031 1 89.81 97 SER A O 1
ATOM 749 N N . ALA A 1 98 ? 16.125 -1.066 -10.953 1 85 98 ALA A N 1
ATOM 750 C CA . ALA A 1 98 ? 15.195 -0.012 -10.562 1 85 98 ALA A CA 1
ATOM 751 C C . ALA A 1 98 ? 13.812 -0.25 -11.164 1 85 98 ALA A C 1
ATOM 753 O O . ALA A 1 98 ? 12.797 -0.055 -10.492 1 85 98 ALA A O 1
ATOM 754 N N . GLU A 1 99 ? 13.805 -0.66 -12.391 1 84.06 99 GLU A N 1
ATOM 755 C CA . GLU A 1 99 ? 12.547 -0.92 -13.086 1 84.06 99 GLU A CA 1
ATOM 756 C C . GLU A 1 99 ? 11.805 -2.098 -12.453 1 84.06 99 GLU A C 1
ATOM 758 O O . GLU A 1 99 ? 10.594 -2.025 -12.227 1 84.06 99 GLU A O 1
ATOM 763 N N . GLU A 1 100 ? 12.539 -3.15 -12.227 1 90.75 100 GLU A N 1
ATOM 764 C CA . GLU A 1 100 ? 11.914 -4.324 -11.633 1 90.75 100 GLU A CA 1
ATOM 765 C C . GLU A 1 100 ? 11.391 -4.016 -10.227 1 90.75 100 GLU A C 1
ATOM 767 O O . GLU A 1 100 ? 10.312 -4.473 -9.844 1 90.75 100 GLU A O 1
ATOM 772 N N . LYS A 1 101 ? 12.141 -3.229 -9.5 1 92.88 101 LYS A N 1
ATOM 773 C CA . LYS A 1 101 ? 11.711 -2.83 -8.164 1 92.88 101 LYS A CA 1
ATOM 774 C C . LYS A 1 101 ? 10.391 -2.066 -8.219 1 92.88 101 LYS A C 1
ATOM 776 O O . LYS A 1 101 ? 9.516 -2.275 -7.379 1 92.88 101 LYS A O 1
ATOM 781 N N . ALA A 1 102 ? 10.273 -1.232 -9.164 1 88.94 102 ALA A N 1
ATOM 782 C CA . ALA A 1 102 ? 9.047 -0.455 -9.312 1 88.94 102 ALA A CA 1
ATOM 783 C C . ALA A 1 102 ? 7.859 -1.359 -9.641 1 88.94 102 ALA A C 1
ATOM 785 O O . ALA A 1 102 ? 6.77 -1.188 -9.086 1 88.94 102 ALA A O 1
ATOM 786 N N . VAL A 1 103 ? 8.109 -2.305 -10.516 1 90.75 103 VAL A N 1
ATOM 787 C CA . VAL A 1 103 ? 7.043 -3.223 -10.914 1 90.75 103 VAL A CA 1
ATOM 788 C C . VAL A 1 103 ? 6.633 -4.082 -9.719 1 90.75 103 VAL A C 1
ATOM 790 O O . VAL A 1 103 ? 5.445 -4.285 -9.469 1 90.75 103 VAL A O 1
ATOM 793 N N . VAL A 1 104 ? 7.625 -4.57 -8.961 1 95.88 104 VAL A N 1
ATOM 794 C CA . VAL A 1 104 ? 7.328 -5.352 -7.766 1 95.88 104 VAL A CA 1
ATOM 795 C C . VAL A 1 104 ? 6.492 -4.516 -6.801 1 95.88 104 VAL A C 1
ATOM 797 O O . VAL A 1 104 ? 5.473 -4.984 -6.289 1 95.88 104 VAL A O 1
ATOM 800 N N . HIS A 1 105 ? 6.914 -3.322 -6.629 1 93.69 105 HIS A N 1
ATOM 801 C CA . HIS A 1 105 ? 6.203 -2.445 -5.703 1 93.69 105 HIS A CA 1
ATOM 802 C C . HIS A 1 105 ? 4.773 -2.195 -6.168 1 93.69 105 HIS A C 1
ATOM 804 O O . HIS A 1 105 ? 3.855 -2.105 -5.348 1 93.69 105 HIS A O 1
ATOM 810 N N . GLN A 1 106 ? 4.629 -2.061 -7.406 1 91.38 106 GLN A N 1
ATOM 811 C CA . GLN A 1 106 ? 3.299 -1.877 -7.98 1 91.38 106 GLN A CA 1
ATOM 812 C C . GLN A 1 106 ? 2.365 -3.016 -7.582 1 91.38 106 GLN A C 1
ATOM 814 O O . GLN A 1 106 ? 1.23 -2.777 -7.164 1 91.38 106 GLN A O 1
ATOM 819 N N . TRP A 1 107 ? 2.783 -4.156 -7.668 1 94.5 107 TRP A N 1
ATOM 820 C CA . TRP A 1 107 ? 1.937 -5.309 -7.379 1 94.5 107 TRP A CA 1
ATOM 821 C C . TRP A 1 107 ? 1.766 -5.496 -5.875 1 94.5 107 TRP A C 1
ATOM 823 O O . TRP A 1 107 ? 0.718 -5.953 -5.414 1 94.5 107 TRP A O 1
ATOM 833 N N . LEU A 1 108 ? 2.818 -5.125 -5.113 1 95.06 108 LEU A N 1
ATOM 834 C CA . LEU A 1 108 ? 2.664 -5.133 -3.662 1 95.06 108 LEU A CA 1
ATOM 835 C C . LEU A 1 108 ? 1.594 -4.141 -3.225 1 95.06 108 LEU A C 1
ATOM 837 O O . LEU A 1 108 ? 0.757 -4.457 -2.377 1 95.06 108 LEU A O 1
ATOM 841 N N . GLU A 1 109 ? 1.669 -2.967 -3.791 1 90.94 109 GLU A N 1
ATOM 842 C CA . GLU A 1 109 ? 0.632 -1.981 -3.5 1 90.94 109 GLU A CA 1
ATOM 843 C C . GLU A 1 109 ? -0.742 -2.48 -3.938 1 90.94 109 GLU A C 1
ATOM 845 O O . GLU A 1 109 ? -1.729 -2.307 -3.221 1 90.94 109 GLU A O 1
ATOM 850 N N . TYR A 1 110 ? -0.838 -3.061 -5.16 1 91.38 110 TYR A N 1
ATOM 851 C CA . TYR A 1 110 ? -2.086 -3.643 -5.641 1 91.38 110 TYR A CA 1
ATOM 852 C C . TYR A 1 110 ? -2.629 -4.664 -4.648 1 91.38 110 TYR A C 1
ATOM 854 O O . TYR A 1 110 ? -3.83 -4.691 -4.371 1 91.38 110 TYR A O 1
ATOM 862 N N . ARG A 1 111 ? -1.779 -5.438 -4.102 1 92.19 111 ARG A N 1
ATOM 863 C CA . ARG A 1 111 ? -2.145 -6.48 -3.146 1 92.19 111 ARG A CA 1
ATOM 864 C C . ARG A 1 111 ? -2.84 -5.887 -1.926 1 92.19 111 ARG A C 1
ATOM 866 O O . ARG A 1 111 ? -3.895 -6.367 -1.51 1 92.19 111 ARG A O 1
ATOM 873 N N . VAL A 1 112 ? -2.367 -4.844 -1.396 1 88.56 112 VAL A N 1
ATOM 874 C CA . VAL A 1 112 ? -2.898 -4.359 -0.126 1 88.56 112 VAL A CA 1
ATOM 875 C C . VAL A 1 112 ? -4.074 -3.416 -0.384 1 88.56 112 VAL A C 1
ATOM 877 O O . VAL A 1 112 ? -4.871 -3.146 0.518 1 88.56 112 VAL A O 1
ATOM 880 N N . THR A 1 113 ? -4.215 -2.975 -1.603 1 87 113 THR A N 1
ATOM 881 C CA . THR A 1 113 ? -5.301 -2.039 -1.872 1 87 113 THR A CA 1
ATOM 882 C C . THR A 1 113 ? -6.504 -2.764 -2.473 1 87 113 THR A C 1
ATOM 884 O O . THR A 1 113 ? -7.648 -2.365 -2.252 1 87 113 THR A O 1
ATOM 887 N N . GLN A 1 114 ? -6.227 -3.84 -3.225 1 87.94 114 GLN A N 1
ATOM 888 C CA . GLN A 1 114 ? -7.316 -4.414 -4.004 1 87.94 114 GLN A CA 1
ATOM 889 C C . GLN A 1 114 ? -7.68 -5.809 -3.502 1 87.94 114 GLN A C 1
ATOM 891 O O . GLN A 1 114 ? -8.789 -6.289 -3.732 1 87.94 114 GLN A O 1
ATOM 896 N N . VAL A 1 115 ? -6.645 -6.41 -2.953 1 88.31 115 VAL A N 1
ATOM 897 C CA . VAL A 1 115 ? -6.859 -7.812 -2.604 1 88.31 115 VAL A CA 1
ATOM 898 C C . VAL A 1 115 ? -7.016 -7.949 -1.09 1 88.31 115 VAL A C 1
ATOM 900 O O . VAL A 1 115 ? -6.07 -7.695 -0.337 1 88.31 115 VAL A O 1
ATOM 903 N N . GLY A 1 116 ? -8.219 -7.902 -0.602 1 71.44 116 GLY A N 1
ATOM 904 C CA . GLY A 1 116 ? -8.406 -8.023 0.835 1 71.44 116 GLY A CA 1
ATOM 905 C C . GLY A 1 116 ? -9.516 -8.984 1.211 1 71.44 116 GLY A C 1
ATOM 906 O O . GLY A 1 116 ? -10.281 -9.43 0.35 1 71.44 116 GLY A O 1
ATOM 907 N N . ARG A 1 117 ? -9.461 -9.297 2.4 1 59.16 117 ARG A N 1
ATOM 908 C CA . ARG A 1 117 ? -10.414 -10.281 2.908 1 59.16 117 ARG A CA 1
ATOM 909 C C . ARG A 1 117 ? -11.844 -9.766 2.803 1 59.16 117 ARG A C 1
ATOM 911 O O . ARG A 1 117 ? -12.789 -10.547 2.676 1 59.16 117 ARG A O 1
ATOM 918 N N . GLN A 1 118 ? -11.961 -8.484 2.791 1 64.25 118 GLN A N 1
ATOM 919 C CA . GLN A 1 118 ? -13.32 -7.957 2.816 1 64.25 118 GLN A CA 1
ATOM 920 C C . GLN A 1 118 ? -13.766 -7.516 1.425 1 64.25 118 GLN A C 1
ATOM 922 O O . GLN A 1 118 ? -14.711 -6.727 1.288 1 64.25 118 GLN A O 1
ATOM 927 N N . SER A 1 119 ? -13.172 -8.188 0.542 1 74.56 119 SER A N 1
ATOM 928 C CA . SER A 1 119 ? -13.523 -7.773 -0.812 1 74.56 119 SER A CA 1
ATOM 929 C C . SER A 1 119 ? -14.867 -8.367 -1.236 1 74.56 119 SER A C 1
ATOM 931 O O . SER A 1 119 ? -15.172 -9.516 -0.916 1 74.56 119 SER A O 1
ATOM 933 N N . SER A 1 120 ? -15.688 -7.578 -1.833 1 83.38 120 SER A N 1
ATOM 934 C CA . SER A 1 120 ? -16.922 -8.07 -2.436 1 83.38 120 SER A CA 1
ATOM 935 C C . SER A 1 120 ? -16.641 -9.031 -3.586 1 83.38 120 SER A C 1
ATOM 937 O O . SER A 1 120 ? -15.508 -9.094 -4.078 1 83.38 120 SER A O 1
ATOM 939 N N . ARG A 1 121 ? -17.672 -9.766 -3.955 1 87.31 121 ARG A N 1
ATOM 940 C CA . ARG A 1 121 ? -17.531 -10.68 -5.09 1 87.31 121 ARG A CA 1
ATOM 941 C C . ARG A 1 121 ? -17.172 -9.914 -6.359 1 87.31 121 ARG A C 1
ATOM 943 O O . ARG A 1 121 ? -16.375 -10.391 -7.172 1 87.31 121 ARG A O 1
ATOM 950 N N . GLU A 1 122 ? -17.766 -8.781 -6.473 1 88.38 122 GLU A N 1
ATOM 951 C CA . GLU A 1 122 ? -17.5 -7.957 -7.648 1 88.38 122 GLU A CA 1
ATOM 952 C C . GLU A 1 122 ? -16.047 -7.48 -7.664 1 88.38 122 GLU A C 1
ATOM 954 O O . GLU A 1 122 ? -15.398 -7.496 -8.711 1 88.38 122 GLU A O 1
ATOM 959 N N . ASP A 1 123 ? -15.57 -7.145 -6.508 1 86.44 123 ASP A N 1
ATOM 960 C CA . ASP A 1 123 ? -14.18 -6.727 -6.398 1 86.44 123 ASP A CA 1
ATOM 961 C C . ASP A 1 123 ? -13.234 -7.875 -6.738 1 86.44 123 ASP A C 1
ATOM 963 O O . ASP A 1 123 ? -12.234 -7.676 -7.438 1 86.44 123 ASP A O 1
ATOM 967 N N . THR A 1 124 ? -13.617 -8.977 -6.281 1 92.69 124 THR A N 1
ATOM 968 C CA . THR A 1 124 ? -12.797 -10.156 -6.527 1 92.69 124 THR A CA 1
ATOM 969 C C . THR A 1 124 ? -12.766 -10.492 -8.016 1 92.69 124 THR A C 1
ATOM 971 O O . THR A 1 124 ? -11.703 -10.812 -8.562 1 92.69 124 THR A O 1
ATOM 974 N N . ARG A 1 125 ? -13.875 -10.398 -8.656 1 93 125 ARG A N 1
ATOM 975 C CA . ARG A 1 125 ? -13.938 -10.648 -10.094 1 93 125 ARG A CA 1
ATOM 976 C C . ARG A 1 125 ? -13.055 -9.664 -10.859 1 93 125 ARG A C 1
ATOM 978 O O . ARG A 1 125 ? -12.359 -10.055 -11.797 1 93 125 ARG A O 1
ATOM 985 N N . THR A 1 126 ? -13.094 -8.445 -10.422 1 89.94 126 THR A N 1
ATOM 986 C CA . THR A 1 126 ? -12.266 -7.422 -11.055 1 89.94 126 THR A CA 1
ATOM 987 C C . THR A 1 126 ? -10.781 -7.75 -10.898 1 89.94 126 THR A C 1
ATOM 989 O O . THR A 1 126 ? -10.016 -7.645 -11.852 1 89.94 126 THR A O 1
ATOM 992 N N . VAL A 1 127 ? -10.422 -8.156 -9.727 1 93.25 127 VAL A N 1
ATOM 993 C CA . VAL A 1 127 ? -9.039 -8.531 -9.445 1 93.25 127 VAL A CA 1
ATOM 994 C C . VAL A 1 127 ? -8.633 -9.703 -10.336 1 93.25 127 VAL A C 1
ATOM 996 O O . VAL A 1 127 ? -7.562 -9.68 -10.953 1 93.25 127 VAL A O 1
ATOM 999 N N . LEU A 1 128 ? -9.469 -10.727 -10.406 1 96.25 128 LEU A N 1
ATOM 1000 C CA . LEU A 1 128 ? -9.164 -11.906 -11.211 1 96.25 128 LEU A CA 1
ATOM 1001 C C . LEU A 1 128 ? -9.055 -11.547 -12.688 1 96.25 128 LEU A C 1
ATOM 1003 O O . LEU A 1 128 ? -8.172 -12.047 -13.383 1 96.25 128 LEU A O 1
ATOM 1007 N N . LYS A 1 129 ? -9.906 -10.68 -13.141 1 93.81 129 LYS A N 1
ATOM 1008 C CA . LYS A 1 129 ? -9.859 -10.234 -14.531 1 93.81 129 LYS A CA 1
ATOM 1009 C C . LYS A 1 129 ? -8.57 -9.469 -14.82 1 93.81 129 LYS A C 1
ATOM 1011 O O . LYS A 1 129 ? -7.902 -9.727 -15.82 1 93.81 129 LYS A O 1
ATOM 1016 N N . ASP A 1 130 ? -8.219 -8.578 -13.945 1 90.5 130 ASP A N 1
ATOM 1017 C CA . ASP A 1 130 ? -6.992 -7.793 -14.094 1 90.5 130 ASP A CA 1
ATOM 1018 C C . ASP A 1 130 ? -5.762 -8.695 -14.133 1 90.5 130 ASP A C 1
ATOM 1020 O O . ASP A 1 130 ? -4.914 -8.562 -15.016 1 90.5 130 ASP A O 1
ATOM 1024 N N . LEU A 1 131 ? -5.707 -9.57 -13.219 1 95.38 131 LEU A N 1
ATOM 1025 C CA . LEU A 1 131 ? -4.562 -10.469 -13.125 1 95.38 131 LEU A CA 1
ATOM 1026 C C . LEU A 1 131 ? -4.512 -11.398 -14.328 1 95.38 131 LEU A C 1
ATOM 1028 O O . LEU A 1 131 ? -3.432 -11.688 -14.852 1 95.38 131 LEU A O 1
ATOM 1032 N N . ASN A 1 132 ? -5.68 -11.844 -14.719 1 96.38 132 ASN A N 1
ATOM 1033 C CA . ASN A 1 132 ? -5.734 -12.758 -15.852 1 96.38 132 ASN A CA 1
ATOM 1034 C C . ASN A 1 132 ? -5.191 -12.109 -17.125 1 96.38 132 ASN A C 1
ATOM 1036 O O . ASN A 1 132 ? -4.477 -12.75 -17.891 1 96.38 132 ASN A O 1
ATOM 1040 N N . ALA A 1 133 ? -5.602 -10.906 -17.344 1 92.31 133 ALA A N 1
ATOM 1041 C CA . ALA A 1 133 ? -5.094 -10.164 -18.484 1 92.31 133 ALA A CA 1
ATOM 1042 C C . ALA A 1 133 ? -3.59 -9.945 -18.375 1 92.31 133 ALA A C 1
ATOM 1044 O O . ALA A 1 133 ? -2.855 -10.141 -19.359 1 92.31 133 ALA A O 1
ATOM 1045 N N . HIS A 1 134 ? -3.053 -9.656 -17.234 1 92.06 134 HIS A N 1
ATOM 1046 C CA . HIS A 1 134 ? -1.643 -9.344 -17.031 1 92.06 134 HIS A CA 1
ATOM 1047 C C . HIS A 1 134 ? -0.776 -10.594 -17.188 1 92.06 134 HIS A C 1
ATOM 1049 O O . HIS A 1 134 ? 0.322 -10.523 -17.734 1 92.06 134 HIS A O 1
ATOM 1055 N N . LEU A 1 135 ? -1.268 -11.703 -16.766 1 95.81 135 LEU A N 1
ATOM 1056 C CA . LEU A 1 135 ? -0.477 -12.93 -16.672 1 95.81 135 LEU A CA 1
ATOM 1057 C C . LEU A 1 135 ? -0.544 -13.734 -17.953 1 95.81 135 LEU A C 1
ATOM 1059 O O . LEU A 1 135 ? -0.037 -14.852 -18.031 1 95.81 135 LEU A O 1
ATOM 1063 N N . GLU A 1 136 ? -1.161 -13.18 -18.953 1 94.88 136 GLU A N 1
ATOM 1064 C CA . GLU A 1 136 ? -1.291 -13.867 -20.234 1 94.88 136 GLU A CA 1
ATOM 1065 C C . GLU A 1 136 ? 0.076 -14.242 -20.797 1 94.88 136 GLU A C 1
ATOM 1067 O O . GLU A 1 136 ? 0.26 -15.352 -21.312 1 94.88 136 GLU A O 1
ATOM 1072 N N . ASP A 1 137 ? 1.058 -13.414 -20.625 1 93.62 137 ASP A N 1
ATOM 1073 C CA . ASP A 1 137 ? 2.361 -13.656 -21.234 1 93.62 137 ASP A CA 1
ATOM 1074 C C . ASP A 1 137 ? 3.477 -13.594 -20.188 1 93.62 137 ASP A C 1
ATOM 1076 O O . ASP A 1 137 ? 4.641 -13.375 -20.531 1 93.62 137 ASP A O 1
ATOM 1080 N N . LYS A 1 138 ? 3.121 -13.734 -18.984 1 94.38 138 LYS A N 1
ATOM 1081 C CA . LYS A 1 138 ? 4.094 -13.648 -17.906 1 94.38 138 LYS A CA 1
ATOM 1082 C C . LYS A 1 138 ? 4.027 -14.883 -17 1 94.38 138 LYS A C 1
ATOM 1084 O O . LYS A 1 138 ? 2.947 -15.414 -16.75 1 94.38 138 LYS A O 1
ATOM 1089 N N . VAL A 1 139 ? 5.164 -15.234 -16.562 1 96.25 139 VAL A N 1
ATOM 1090 C CA . VAL A 1 139 ? 5.234 -16.375 -15.656 1 96.25 139 VAL A CA 1
ATOM 1091 C C . VAL A 1 139 ? 5 -15.891 -14.219 1 96.25 139 VAL A C 1
ATOM 1093 O O . VAL A 1 139 ? 4.336 -16.578 -13.438 1 96.25 139 VAL A O 1
ATOM 1096 N N . TYR A 1 140 ? 5.57 -14.734 -13.906 1 97.75 140 TYR A N 1
ATOM 1097 C CA . TYR A 1 140 ? 5.43 -14.117 -12.594 1 97.75 140 TYR A CA 1
ATOM 1098 C C . TYR A 1 140 ? 4.844 -12.711 -12.711 1 97.75 140 TYR A C 1
ATOM 1100 O O . TYR A 1 140 ? 4.781 -12.156 -13.812 1 97.75 140 TYR A O 1
ATOM 1108 N N . LEU A 1 141 ? 4.379 -12.156 -11.648 1 96.12 141 LEU A N 1
ATOM 1109 C CA . LEU A 1 141 ? 3.766 -10.828 -11.656 1 96.12 141 LEU A CA 1
ATOM 1110 C C . LEU A 1 141 ? 4.762 -9.773 -12.125 1 96.12 141 LEU A C 1
ATOM 1112 O O . LEU A 1 141 ? 4.402 -8.859 -12.875 1 96.12 141 LEU A O 1
ATOM 1116 N N . ALA A 1 142 ? 6.023 -9.898 -11.703 1 93.69 142 ALA A N 1
ATOM 1117 C CA . ALA A 1 142 ? 7.031 -8.914 -12.094 1 93.69 142 ALA A CA 1
ATOM 1118 C C . ALA A 1 142 ? 7.746 -9.336 -13.375 1 93.69 142 ALA A C 1
ATOM 1120 O O . ALA A 1 142 ? 8.82 -8.82 -13.695 1 93.69 142 ALA A O 1
ATOM 1121 N N . GLY A 1 143 ? 7.203 -10.281 -14.086 1 91.25 143 GLY A N 1
ATOM 1122 C CA . GLY A 1 143 ? 7.797 -10.727 -15.336 1 91.25 143 GLY A CA 1
ATOM 1123 C C . GLY A 1 143 ? 8.438 -12.094 -15.242 1 91.25 143 GLY A C 1
ATOM 1124 O O . GLY A 1 143 ? 7.738 -13.109 -15.164 1 91.25 143 GLY A O 1
ATOM 1125 N N . ASN A 1 144 ? 9.727 -12.125 -15.211 1 90.69 144 ASN A N 1
ATOM 1126 C CA . ASN A 1 144 ? 10.383 -13.422 -15.328 1 90.69 144 ASN A CA 1
ATOM 1127 C C . ASN A 1 144 ? 11.055 -13.836 -14.023 1 90.69 144 ASN A C 1
ATOM 1129 O O . ASN A 1 144 ? 11.789 -14.828 -13.984 1 90.69 144 ASN A O 1
ATOM 1133 N N . SER A 1 145 ? 10.797 -13.102 -13.055 1 94.81 145 SER A N 1
ATOM 1134 C CA . SER A 1 145 ? 11.414 -13.445 -11.773 1 94.81 145 SER A CA 1
ATOM 1135 C C . SER A 1 145 ? 10.359 -13.625 -10.68 1 94.81 145 SER A C 1
ATOM 1137 O O . SER A 1 145 ? 9.375 -12.891 -10.641 1 94.81 145 SER A O 1
ATOM 1139 N N . PHE A 1 146 ? 10.625 -14.672 -9.883 1 96.81 146 PHE A N 1
ATOM 1140 C CA . PHE A 1 146 ? 9.852 -14.883 -8.664 1 96.81 146 PHE A CA 1
ATOM 1141 C C . PHE A 1 146 ? 10.18 -13.812 -7.629 1 96.81 146 PHE A C 1
ATOM 1143 O O . PHE A 1 146 ? 11.344 -13.609 -7.293 1 96.81 146 PHE A O 1
ATOM 1150 N N . THR A 1 147 ? 9.188 -13.07 -7.125 1 98.06 147 THR A N 1
ATOM 1151 C CA . THR A 1 147 ? 9.445 -11.984 -6.184 1 98.06 147 THR A CA 1
ATOM 1152 C C . THR A 1 147 ? 8.461 -12.039 -5.016 1 98.06 147 THR A C 1
ATOM 1154 O O . THR A 1 147 ? 7.594 -12.914 -4.969 1 98.06 147 THR A O 1
ATOM 1157 N N . LEU A 1 148 ? 8.609 -11.102 -4.102 1 97.12 148 LEU A N 1
ATOM 1158 C CA . LEU A 1 148 ? 7.727 -10.961 -2.947 1 97.12 148 LEU A CA 1
ATOM 1159 C C . LEU A 1 148 ? 6.289 -10.703 -3.393 1 97.12 148 LEU A C 1
ATOM 1161 O O . LEU A 1 148 ? 5.344 -11.102 -2.711 1 97.12 148 LEU A O 1
ATOM 1165 N N . ALA A 1 149 ? 6.117 -10.047 -4.578 1 97.5 149 ALA A N 1
ATOM 1166 C CA . ALA A 1 149 ? 4.785 -9.789 -5.117 1 97.5 149 ALA A CA 1
ATOM 1167 C C . ALA A 1 149 ? 4.027 -11.094 -5.352 1 97.5 149 ALA A C 1
ATOM 1169 O O . ALA A 1 149 ? 2.84 -11.195 -5.023 1 97.5 149 ALA A O 1
ATOM 1170 N N . ASP A 1 150 ? 4.703 -12.086 -5.879 1 98 150 ASP A N 1
ATOM 1171 C CA . ASP A 1 150 ? 4.066 -13.375 -6.129 1 98 150 ASP A CA 1
ATOM 1172 C C . ASP A 1 150 ? 3.658 -14.047 -4.82 1 98 150 ASP A C 1
ATOM 1174 O O . ASP A 1 150 ? 2.555 -14.594 -4.715 1 98 150 ASP A O 1
ATOM 1178 N N . ILE A 1 151 ? 4.531 -13.992 -3.883 1 96.25 151 ILE A N 1
ATOM 1179 C CA . ILE A 1 151 ? 4.312 -14.656 -2.602 1 96.25 151 ILE A CA 1
ATOM 1180 C C . ILE A 1 151 ? 3.096 -14.047 -1.908 1 96.25 151 ILE A C 1
ATOM 1182 O O . ILE A 1 151 ? 2.176 -14.766 -1.512 1 96.25 151 ILE A O 1
ATOM 1186 N N . LEU A 1 152 ? 3.098 -12.773 -1.797 1 94.62 152 LEU A N 1
ATOM 1187 C CA . LEU A 1 152 ? 2.021 -12.125 -1.054 1 94.62 152 LEU A CA 1
ATOM 1188 C C . LEU A 1 152 ? 0.704 -12.219 -1.816 1 94.62 152 LEU A C 1
ATOM 1190 O O . LEU A 1 152 ? -0.364 -12.328 -1.208 1 94.62 152 LEU A O 1
ATOM 1194 N N . MET A 1 153 ? 0.753 -12.109 -3.127 1 96.19 153 MET A N 1
ATOM 1195 C CA . MET A 1 153 ? -0.465 -12.258 -3.918 1 96.19 153 MET A CA 1
ATOM 1196 C C . MET A 1 153 ? -1.04 -13.664 -3.773 1 96.19 153 MET A C 1
ATOM 1198 O O . MET A 1 153 ? -2.252 -13.828 -3.631 1 96.19 153 MET A O 1
ATOM 1202 N N . TYR A 1 154 ? -0.186 -14.688 -3.777 1 96 154 TYR A N 1
ATOM 1203 C CA . TYR A 1 154 ? -0.606 -16.078 -3.588 1 96 154 TYR A CA 1
ATOM 1204 C C . TYR A 1 154 ? -1.389 -16.234 -2.291 1 96 154 TYR A C 1
ATOM 1206 O O . TYR A 1 154 ? -2.498 -16.766 -2.291 1 96 154 TYR A O 1
ATOM 1214 N N . TYR A 1 155 ? -0.841 -15.711 -1.234 1 92.38 155 TYR A N 1
ATOM 1215 C CA . TYR A 1 155 ? -1.507 -15.844 0.056 1 92.38 155 TYR A CA 1
ATOM 1216 C C . TYR A 1 155 ? -2.816 -15.062 0.078 1 92.38 155 TYR A C 1
ATOM 1218 O O . TYR A 1 155 ? -3.773 -15.461 0.744 1 92.38 155 TYR A O 1
ATOM 1226 N N . GLY A 1 156 ? -2.863 -13.977 -0.623 1 92.38 156 GLY A N 1
ATOM 1227 C CA . GLY A 1 156 ? -4.078 -13.18 -0.687 1 92.38 156 GLY A CA 1
ATOM 1228 C C . GLY A 1 156 ? -5.184 -13.844 -1.484 1 92.38 156 GLY A C 1
ATOM 1229 O O . GLY A 1 156 ? -6.367 -13.656 -1.185 1 92.38 156 GLY A O 1
ATOM 1230 N N . LEU A 1 157 ? -4.836 -14.609 -2.455 1 94.94 157 LEU A N 1
ATOM 1231 C CA . LEU A 1 157 ? -5.828 -15.156 -3.373 1 94.94 157 LEU A CA 1
ATOM 1232 C C . LEU A 1 157 ? -6.191 -16.594 -2.99 1 94.94 157 LEU A C 1
ATOM 1234 O O . LEU A 1 157 ? -7.121 -17.172 -3.559 1 94.94 157 LEU A O 1
ATOM 1238 N N . HIS A 1 158 ? -5.48 -17.141 -2.074 1 94.12 158 HIS A N 1
ATOM 1239 C CA . HIS A 1 158 ? -5.641 -18.578 -1.803 1 94.12 158 HIS A CA 1
ATOM 1240 C C . HIS A 1 158 ? -7.094 -18.922 -1.509 1 94.12 158 HIS A C 1
ATOM 1242 O O . HIS A 1 158 ? -7.652 -19.844 -2.109 1 94.12 158 HIS A O 1
ATOM 1248 N N . HIS A 1 159 ? -7.758 -18.172 -0.661 1 91.88 159 HIS A N 1
ATOM 1249 C CA . HIS A 1 159 ? -9.133 -18.484 -0.299 1 91.88 159 HIS A CA 1
ATOM 1250 C C . HIS A 1 159 ? -10.07 -18.312 -1.49 1 91.88 159 HIS A C 1
ATOM 1252 O O . HIS A 1 159 ? -11.055 -19.047 -1.633 1 91.88 159 HIS A O 1
ATOM 1258 N N . VAL A 1 160 ? -9.797 -17.344 -2.314 1 94.75 160 VAL A N 1
ATOM 1259 C CA . VAL A 1 160 ? -10.594 -17.094 -3.516 1 94.75 160 VAL A CA 1
ATOM 1260 C C . VAL A 1 160 ? -10.484 -18.297 -4.461 1 94.75 160 VAL A C 1
ATOM 1262 O O . VAL A 1 160 ? -11.492 -18.781 -4.965 1 94.75 160 VAL A O 1
ATOM 1265 N N . MET A 1 161 ? -9.266 -18.797 -4.609 1 95.69 161 MET A N 1
ATOM 1266 C CA . MET A 1 161 ? -9.016 -19.875 -5.559 1 95.69 161 MET A CA 1
ATOM 1267 C C . MET A 1 161 ? -9.625 -21.188 -5.07 1 95.69 161 MET A C 1
ATOM 1269 O O . MET A 1 161 ? -10.07 -22 -5.875 1 95.69 161 MET A O 1
ATOM 1273 N N . VAL A 1 162 ? -9.625 -21.312 -3.807 1 95.06 162 VAL A N 1
ATOM 1274 C CA . VAL A 1 162 ? -10.25 -22.5 -3.223 1 95.06 162 VAL A CA 1
ATOM 1275 C C . VAL A 1 162 ? -11.742 -22.5 -3.537 1 95.06 162 VAL A C 1
ATOM 1277 O O . VAL A 1 162 ? -12.32 -23.547 -3.834 1 95.06 162 VAL A O 1
ATOM 1280 N N . ASP A 1 163 ? -12.328 -21.344 -3.582 1 94.38 163 ASP A N 1
ATOM 1281 C CA . ASP A 1 163 ? -13.781 -21.219 -3.688 1 94.38 163 ASP A CA 1
ATOM 1282 C C . ASP A 1 163 ? -14.227 -21.219 -5.148 1 94.38 163 ASP A C 1
ATOM 1284 O O . ASP A 1 163 ? -15.406 -21.391 -5.441 1 94.38 163 ASP A O 1
ATOM 1288 N N . LEU A 1 164 ? -13.359 -21.016 -6.055 1 95.38 164 LEU A N 1
ATOM 1289 C CA . LEU A 1 164 ? -13.734 -20.969 -7.465 1 95.38 164 LEU A CA 1
ATOM 1290 C C . LEU A 1 164 ? -14.156 -22.344 -7.965 1 95.38 164 LEU A C 1
ATOM 1292 O O . LEU A 1 164 ? -13.562 -23.359 -7.594 1 95.38 164 LEU A O 1
ATOM 1296 N N . THR A 1 165 ? -15.172 -22.328 -8.82 1 95.25 165 THR A N 1
ATOM 1297 C CA . THR A 1 165 ? -15.57 -23.547 -9.508 1 95.25 165 THR A CA 1
ATOM 1298 C C . THR A 1 165 ? -14.57 -23.906 -10.602 1 95.25 165 THR A C 1
ATOM 1300 O O . THR A 1 165 ? -13.727 -23.094 -10.969 1 95.25 165 THR A O 1
ATOM 1303 N N . VAL A 1 166 ? -14.711 -25.094 -11.117 1 94.25 166 VAL A N 1
ATOM 1304 C CA . VAL A 1 166 ? -13.859 -25.562 -12.203 1 94.25 166 VAL A CA 1
ATOM 1305 C C . VAL A 1 166 ? -14.039 -24.641 -13.422 1 94.25 166 VAL A C 1
ATOM 1307 O O . VAL A 1 166 ? -13.062 -24.281 -14.078 1 94.25 166 VAL A O 1
ATOM 1310 N N . GLN A 1 167 ? -15.266 -24.219 -13.656 1 94.5 167 GLN A N 1
ATOM 1311 C CA . GLN A 1 167 ? -15.578 -23.359 -14.789 1 94.5 167 GLN A CA 1
ATOM 1312 C C . GLN A 1 167 ? -14.938 -21.984 -14.617 1 94.5 167 GLN A C 1
ATOM 1314 O O . GLN A 1 167 ? -14.383 -21.422 -15.57 1 94.5 167 GLN A O 1
ATOM 1319 N N . GLU A 1 168 ? -14.961 -21.547 -13.422 1 95.5 168 GLU A N 1
ATOM 1320 C CA . GLU A 1 168 ? -14.367 -20.234 -13.164 1 95.5 168 GLU A CA 1
ATOM 1321 C C . GLU A 1 168 ? -12.852 -20.281 -13.312 1 95.5 168 GLU A C 1
ATOM 1323 O O . GLU A 1 168 ? -12.25 -19.328 -13.812 1 95.5 168 GLU A O 1
ATOM 1328 N N . LYS A 1 169 ? -12.312 -21.328 -12.867 1 96.31 169 LYS A N 1
ATOM 1329 C CA . LYS A 1 169 ? -10.867 -21.484 -13.023 1 96.31 169 LYS A CA 1
ATOM 1330 C C . LYS A 1 169 ? -10.477 -21.531 -14.492 1 96.31 169 LYS A C 1
ATOM 1332 O O . LYS A 1 169 ? -9.391 -21.078 -14.867 1 96.31 169 LYS A O 1
ATOM 1337 N N . GLU A 1 170 ? -11.328 -22.016 -15.328 1 94.75 170 GLU A N 1
ATOM 1338 C CA . GLU A 1 170 ? -11.094 -22.047 -16.766 1 94.75 170 GLU A CA 1
ATOM 1339 C C . GLU A 1 170 ? -11.234 -20.656 -17.375 1 94.75 170 GLU A C 1
ATOM 1341 O O . GLU A 1 170 ? -10.531 -20.312 -18.328 1 94.75 170 GLU A O 1
ATOM 1346 N N . ILE A 1 171 ? -12.141 -19.984 -16.859 1 95.75 171 ILE A N 1
ATOM 1347 C CA . ILE A 1 171 ? -12.336 -18.609 -17.328 1 95.75 171 ILE A CA 1
ATOM 1348 C C . ILE A 1 171 ? -11.102 -17.781 -17.016 1 95.75 171 ILE A C 1
ATOM 1350 O O . ILE A 1 171 ? -10.641 -16.984 -17.844 1 95.75 171 ILE A O 1
ATOM 1354 N N . TYR A 1 172 ? -10.539 -18 -15.781 1 97 172 TYR A N 1
ATOM 1355 C CA . TYR A 1 172 ? -9.328 -17.297 -15.375 1 97 172 TYR A CA 1
ATOM 1356 C C . TYR A 1 172 ? -8.102 -18.203 -15.5 1 97 172 TYR A C 1
ATOM 1358 O O . TYR A 1 172 ? -7.379 -18.406 -14.523 1 97 172 TYR A O 1
ATOM 1366 N N . LEU A 1 173 ? -7.914 -18.562 -16.703 1 96.75 173 LEU A N 1
ATOM 1367 C CA . LEU A 1 173 ? -6.93 -19.594 -16.984 1 96.75 173 LEU A CA 1
ATOM 1368 C C . LEU A 1 173 ? -5.523 -19.125 -16.641 1 96.75 173 LEU A C 1
ATOM 1370 O O . LEU A 1 173 ? -4.738 -19.875 -16.062 1 96.75 173 LEU A O 1
ATOM 1374 N N . ASN A 1 174 ? -5.168 -17.906 -16.969 1 96.81 174 ASN A N 1
ATOM 1375 C CA . ASN A 1 174 ? -3.828 -17.375 -16.734 1 96.81 174 ASN A CA 1
ATOM 1376 C C . ASN A 1 174 ? -3.545 -17.219 -15.242 1 96.81 174 ASN A C 1
ATOM 1378 O O . ASN A 1 174 ? -2.436 -17.5 -14.781 1 96.81 174 ASN A O 1
ATOM 1382 N N . VAL A 1 175 ? -4.551 -16.812 -14.492 1 97.94 175 VAL A N 1
ATOM 1383 C CA . VAL A 1 175 ? -4.406 -16.734 -13.047 1 97.94 175 VAL A CA 1
ATOM 1384 C C . VAL A 1 175 ? -4.234 -18.125 -12.469 1 97.94 175 VAL A C 1
ATOM 1386 O O . VAL A 1 175 ? -3.4 -18.344 -11.586 1 97.94 175 VAL A O 1
ATOM 1389 N N . SER A 1 176 ? -5.035 -19.016 -12.961 1 97.38 176 SER A N 1
ATOM 1390 C CA . SER A 1 176 ? -4.977 -20.391 -12.477 1 97.38 176 SER A CA 1
ATOM 1391 C C . SER A 1 176 ? -3.609 -21.016 -12.75 1 97.38 176 SER A C 1
ATOM 1393 O O . SER A 1 176 ? -3.049 -21.688 -11.883 1 97.38 176 SER A O 1
ATOM 1395 N N . ARG A 1 177 ? -3.145 -20.828 -13.945 1 96.62 177 ARG A N 1
ATOM 1396 C CA . ARG A 1 177 ? -1.812 -21.312 -14.289 1 96.62 177 ARG A CA 1
ATOM 1397 C C . ARG A 1 177 ? -0.758 -20.719 -13.359 1 96.62 177 ARG A C 1
ATOM 1399 O O . ARG A 1 177 ? 0.085 -21.438 -12.828 1 96.62 177 ARG A O 1
ATOM 1406 N N . TRP A 1 178 ? -0.756 -19.453 -13.164 1 97.69 178 TRP A N 1
ATOM 1407 C CA . TRP A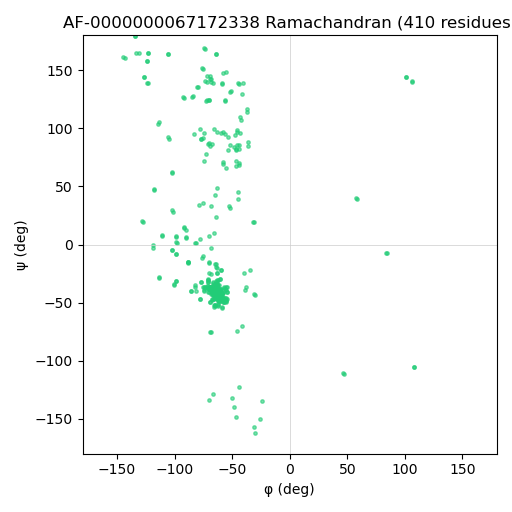 1 178 ? 0.17 -18.766 -12.273 1 97.69 178 TRP A CA 1
ATOM 1408 C C . TRP A 1 178 ? 0.053 -19.281 -10.852 1 97.69 178 TRP A C 1
ATOM 1410 O O . TRP A 1 178 ? 1.062 -19.594 -10.211 1 97.69 178 TRP A O 1
ATOM 1420 N N . PHE A 1 179 ? -1.171 -19.422 -10.383 1 98.12 179 PHE A N 1
ATOM 1421 C CA . PHE A 1 179 ? -1.417 -19.844 -9.016 1 98.12 179 PHE A CA 1
ATOM 1422 C C . PHE A 1 179 ? -0.87 -21.25 -8.781 1 98.12 179 PHE A C 1
ATOM 1424 O O . PHE A 1 179 ? -0.218 -21.5 -7.766 1 98.12 179 PHE A O 1
ATOM 1431 N N . ASN A 1 180 ? -1.193 -22.094 -9.711 1 97.12 180 ASN A N 1
ATOM 1432 C CA . ASN A 1 180 ? -0.69 -23.453 -9.617 1 97.12 180 ASN A CA 1
ATOM 1433 C C . ASN A 1 180 ? 0.835 -23.484 -9.586 1 97.12 180 ASN A C 1
ATOM 1435 O O . ASN A 1 180 ? 1.426 -24.281 -8.844 1 97.12 180 ASN A O 1
ATOM 1439 N N . HIS A 1 181 ? 1.42 -22.719 -10.383 1 96.88 181 HIS A N 1
ATOM 1440 C CA . HIS A 1 181 ? 2.875 -22.609 -10.398 1 96.88 181 HIS A CA 1
ATOM 1441 C C . HIS A 1 181 ? 3.414 -22.156 -9.047 1 96.88 181 HIS A C 1
ATOM 1443 O O . HIS A 1 181 ? 4.348 -22.766 -8.516 1 96.88 181 HIS A O 1
ATOM 1449 N N . ILE A 1 182 ? 2.855 -21.156 -8.422 1 97.44 182 ILE A N 1
ATOM 1450 C CA . ILE A 1 182 ? 3.338 -20.562 -7.184 1 97.44 182 ILE A CA 1
ATOM 1451 C C . ILE A 1 182 ? 3.109 -21.531 -6.027 1 97.44 182 ILE A C 1
ATOM 1453 O O . ILE A 1 182 ? 3.959 -21.656 -5.141 1 97.44 182 ILE A O 1
ATOM 1457 N N . GLN A 1 183 ? 1.905 -22.219 -6.008 1 96.06 183 GLN A N 1
ATOM 1458 C CA . GLN A 1 183 ? 1.631 -23.078 -4.871 1 96.06 183 GLN A CA 1
ATOM 1459 C C . GLN A 1 183 ? 2.619 -24.25 -4.82 1 96.06 183 GLN A C 1
ATOM 1461 O O . GLN A 1 183 ? 2.805 -24.859 -3.768 1 96.06 183 GLN A O 1
ATOM 1466 N N . HIS A 1 184 ? 3.293 -24.5 -5.914 1 95.56 184 HIS A N 1
ATOM 1467 C CA . HIS A 1 184 ? 4.262 -25.594 -5.953 1 95.56 184 HIS A CA 1
ATOM 1468 C C . HIS A 1 184 ? 5.688 -25.062 -5.848 1 95.56 184 HIS A C 1
ATOM 1470 O O . HIS A 1 184 ? 6.648 -25.828 -5.91 1 95.56 184 HIS A O 1
ATOM 1476 N N . TYR A 1 185 ? 5.879 -23.781 -5.832 1 93.44 185 TYR A N 1
ATOM 1477 C CA . TYR A 1 185 ? 7.191 -23.219 -5.555 1 93.44 185 TYR A CA 1
ATOM 1478 C C . TYR A 1 185 ? 7.703 -23.656 -4.188 1 93.44 185 TYR A C 1
ATOM 1480 O O . TYR A 1 185 ? 6.953 -23.656 -3.209 1 93.44 185 TYR A O 1
ATOM 1488 N N . PRO A 1 186 ? 8.953 -23.969 -4.074 1 92.62 186 PRO A N 1
ATOM 1489 C CA . PRO A 1 186 ? 9.453 -24.547 -2.828 1 92.62 186 PRO A CA 1
ATOM 1490 C C . PRO A 1 186 ? 9.172 -23.672 -1.609 1 92.62 186 PRO A C 1
ATOM 1492 O O . PRO A 1 186 ? 9.586 -22.516 -1.576 1 92.62 186 PRO A O 1
ATOM 1495 N N . GLY A 1 187 ? 8.516 -24.219 -0.632 1 89.19 187 GLY A N 1
ATOM 1496 C CA . GLY A 1 187 ? 8.32 -23.594 0.668 1 89.19 187 GLY A CA 1
ATOM 1497 C C . GLY A 1 187 ? 7.148 -22.625 0.698 1 89.19 187 GLY A C 1
ATOM 1498 O O . GLY A 1 187 ? 6.754 -22.156 1.766 1 89.19 187 GLY A O 1
ATOM 1499 N N . VAL A 1 188 ? 6.527 -22.312 -0.374 1 93 188 VAL A N 1
ATOM 1500 C CA . VAL A 1 188 ? 5.547 -21.234 -0.433 1 93 188 VAL A CA 1
ATOM 1501 C C . VAL A 1 188 ? 4.227 -21.703 0.17 1 93 188 VAL A C 1
ATOM 1503 O O . VAL A 1 188 ? 3.623 -21 0.987 1 93 188 VAL A O 1
ATOM 1506 N N . ARG A 1 189 ? 3.734 -22.906 -0.206 1 89.81 189 ARG A N 1
ATOM 1507 C CA . ARG A 1 189 ? 2.4 -23.359 0.179 1 89.81 189 ARG A CA 1
ATOM 1508 C C . ARG A 1 189 ? 2.33 -23.656 1.675 1 89.81 189 ARG A C 1
ATOM 1510 O O . ARG A 1 189 ? 1.314 -23.375 2.318 1 89.81 189 ARG A O 1
ATOM 1517 N N . GLN A 1 190 ? 3.396 -24.188 2.248 1 85.38 190 GLN A N 1
ATOM 1518 C CA . GLN A 1 190 ? 3.473 -24.547 3.658 1 85.38 190 GLN A CA 1
ATOM 1519 C C . GLN A 1 190 ? 2.232 -25.328 4.094 1 85.38 190 GLN A C 1
ATOM 1521 O O . GLN A 1 190 ? 1.969 -26.422 3.586 1 85.38 190 GLN A O 1
ATOM 1526 N N . HIS A 1 191 ? 1.3 -24.719 5.004 1 82.62 191 HIS A N 1
ATOM 1527 C CA . HIS A 1 191 ? 0.207 -25.484 5.605 1 82.62 191 HIS A CA 1
ATOM 1528 C C . HIS A 1 191 ? -1.102 -25.25 4.859 1 82.62 191 HIS A C 1
ATOM 1530 O O . HIS A 1 191 ? -2.131 -25.828 5.199 1 82.62 191 HIS A O 1
ATOM 1536 N N . LEU A 1 192 ? -1.047 -24.469 3.816 1 90.38 192 LEU A N 1
ATOM 1537 C CA . LEU A 1 192 ? -2.277 -24.156 3.098 1 90.38 192 LEU A CA 1
ATOM 1538 C C . LEU A 1 192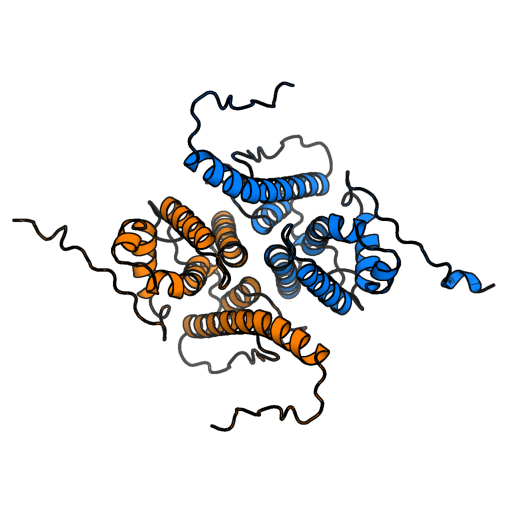 ? -2.729 -25.344 2.25 1 90.38 192 LEU A C 1
ATOM 1540 O O . LEU A 1 192 ? -1.901 -26.125 1.782 1 90.38 192 LEU A O 1
ATOM 1544 N N . THR A 1 193 ? -4 -25.422 2.055 1 93.75 193 THR A N 1
ATOM 1545 C CA . THR A 1 193 ? -4.566 -26.5 1.245 1 93.75 193 THR A CA 1
ATOM 1546 C C . THR A 1 193 ? -4.141 -26.359 -0.213 1 93.75 193 THR A C 1
ATOM 1548 O O . THR A 1 193 ? -4.078 -25.25 -0.745 1 93.75 193 THR A O 1
ATOM 1551 N N . ASN A 1 194 ? -3.842 -27.5 -0.75 1 94.44 194 ASN A N 1
ATOM 1552 C CA . ASN A 1 194 ? -3.541 -27.531 -2.178 1 94.44 194 ASN A CA 1
ATOM 1553 C C . ASN A 1 194 ? -4.801 -27.328 -3.018 1 94.44 194 ASN A C 1
ATOM 1555 O O . ASN A 1 194 ? -5.797 -28.016 -2.828 1 94.44 194 ASN A O 1
ATOM 1559 N N . VAL A 1 195 ? -4.766 -26.359 -3.855 1 95.25 195 VAL A N 1
ATOM 1560 C CA . VAL A 1 195 ? -5.879 -26.141 -4.77 1 95.25 195 VAL A CA 1
ATOM 1561 C C . VAL A 1 195 ? -5.719 -27.016 -6.004 1 95.25 195 VAL A C 1
ATOM 1563 O O . VAL A 1 195 ? -4.676 -27 -6.66 1 95.25 195 VAL A O 1
ATOM 1566 N N . ILE A 1 196 ? -6.719 -27.766 -6.328 1 91.56 196 ILE A N 1
ATOM 1567 C CA . ILE A 1 196 ? -6.637 -28.75 -7.402 1 91.56 196 ILE A CA 1
ATOM 1568 C C . ILE A 1 196 ? -7.098 -28.125 -8.711 1 91.56 196 ILE A C 1
ATOM 1570 O O . ILE A 1 196 ? -8.133 -27.453 -8.758 1 91.56 196 ILE A O 1
ATOM 1574 N N . PHE A 1 197 ? -6.242 -28.25 -9.664 1 90.31 197 PHE A N 1
ATOM 1575 C CA . PHE A 1 197 ? -6.555 -27.766 -11.008 1 90.31 197 PHE A CA 1
ATOM 1576 C C . PHE A 1 197 ? -6.656 -28.938 -11.984 1 90.31 197 PHE A C 1
ATOM 1578 O O . PHE A 1 197 ? -5.887 -29.891 -11.898 1 90.31 197 PHE A O 1
ATOM 1585 N N . ILE A 1 198 ? -7.859 -29.344 -12.414 1 72.75 198 ILE A N 1
ATOM 1586 C CA . ILE A 1 198 ? -8.055 -30.5 -13.289 1 72.75 198 ILE A CA 1
ATOM 1587 C C . ILE A 1 198 ? -7.301 -30.297 -14.602 1 72.75 198 ILE A C 1
ATOM 1589 O O . ILE A 1 198 ? -7.445 -29.25 -15.25 1 72.75 198 ILE A O 1
ATOM 1593 N N . LYS A 1 199 ? -6.102 -30.844 -14.68 1 60.38 199 LYS A N 1
ATOM 1594 C CA . LYS A 1 199 ? -5.422 -30.891 -15.969 1 60.38 199 LYS A CA 1
ATOM 1595 C C . LYS A 1 199 ? -6.371 -31.328 -17.078 1 60.38 199 LYS A C 1
ATOM 1597 O O . LYS A 1 199 ? -6.98 -32.406 -16.984 1 60.38 199 LYS A O 1
ATOM 1602 N N . ASN A 1 200 ? -7.207 -30.641 -17.438 1 48.97 200 ASN A N 1
ATOM 1603 C CA . ASN A 1 200 ? -7.879 -31.141 -18.625 1 48.97 200 ASN A CA 1
ATOM 1604 C C . ASN A 1 200 ? -6.895 -31.828 -19.578 1 48.97 200 ASN A C 1
ATOM 1606 O O . ASN A 1 200 ? -5.727 -31.438 -19.656 1 48.97 200 ASN A O 1
ATOM 1610 N N . ARG A 1 201 ? -7.074 -33.188 -19.812 1 42.69 201 ARG A N 1
ATOM 1611 C CA . ARG A 1 201 ? -6.582 -34.031 -20.906 1 42.69 201 ARG A CA 1
ATOM 1612 C C . ARG A 1 201 ? -6.461 -33.25 -22.203 1 42.69 201 ARG A C 1
ATOM 1614 O O . ARG A 1 201 ? -7.316 -33.375 -23.078 1 42.69 201 ARG A O 1
ATOM 1621 N N . LEU A 1 202 ? -6.41 -31.984 -22.219 1 39.88 202 LEU A N 1
ATOM 1622 C CA . LEU A 1 202 ? -6.387 -31.484 -23.594 1 39.88 202 LEU A CA 1
ATOM 1623 C C . LEU A 1 202 ? -5.199 -32.062 -24.359 1 39.88 202 LEU A C 1
ATOM 1625 O O . LEU A 1 202 ? -5.312 -32.344 -25.547 1 39.88 202 LEU A O 1
ATOM 1629 N N . TYR A 1 203 ? -3.914 -32 -23.781 1 39.25 203 TYR A N 1
ATOM 1630 C CA . TYR A 1 203 ? -2.891 -32.375 -24.75 1 39.25 203 TYR A CA 1
ATOM 1631 C C . TYR A 1 203 ? -2.869 -33.906 -24.938 1 39.25 203 TYR A C 1
ATOM 1633 O O . TYR A 1 203 ? -2.029 -34.438 -25.672 1 39.25 203 TYR A O 1
ATOM 1641 N N . THR A 1 204 ? -3.518 -34.719 -24.125 1 37.88 204 THR A N 1
ATOM 1642 C CA . THR A 1 204 ? -3.223 -36.125 -24.359 1 37.88 204 THR A CA 1
ATOM 1643 C C . THR A 1 204 ? -3.84 -36.594 -25.688 1 37.88 204 THR A C 1
ATOM 1645 O O . THR A 1 204 ? -3.66 -37.75 -26.094 1 37.88 204 THR A O 1
ATOM 1648 N N . SER A 1 205 ? -4.895 -35.938 -26.172 1 36.56 205 SER A N 1
ATOM 1649 C CA . SER A 1 205 ? -5.438 -36.719 -27.281 1 36.56 205 SER A CA 1
ATOM 1650 C C . SER A 1 205 ? -4.453 -36.781 -28.438 1 36.56 205 SER A C 1
ATOM 1652 O O . SER A 1 205 ? -4.863 -36.844 -29.609 1 36.56 205 SER A O 1
ATOM 1654 N N . ALA A 1 206 ? -3.184 -36.344 -28.281 1 34.72 206 ALA A N 1
ATOM 1655 C CA . ALA A 1 206 ? -2.414 -36.719 -29.469 1 34.72 206 ALA A CA 1
ATOM 1656 C C . ALA A 1 206 ? -2.236 -38.25 -29.531 1 34.72 206 ALA A C 1
ATOM 1658 O O . ALA A 1 206 ? -1.41 -38.75 -30.297 1 34.72 206 ALA A O 1
ATOM 1659 N N . HIS A 1 207 ? -3.15 -39.062 -29.094 1 26.52 207 HIS A N 1
ATOM 1660 C CA . HIS A 1 207 ? -2.969 -40.375 -29.75 1 26.52 207 HIS A CA 1
ATOM 1661 C C . HIS A 1 207 ? -3.199 -40.281 -31.25 1 26.52 207 HIS A C 1
ATOM 1663 O O . HIS A 1 207 ? -4.066 -39.5 -31.703 1 26.52 207 HIS A O 1
ATOM 1669 N N . SER B 1 1 ? -10.062 24.547 -25.266 1 17.52 1 SER B N 1
ATOM 1670 C CA . SER B 1 1 ? -11.422 24.562 -24.75 1 17.52 1 SER B CA 1
ATOM 1671 C C . SER B 1 1 ? -12.109 23.219 -24.969 1 17.52 1 SER B C 1
ATOM 1673 O O . SER B 1 1 ? -12.844 22.734 -24.109 1 17.52 1 SER B O 1
ATOM 1675 N N . ARG B 1 2 ? -12.023 22.703 -26.156 1 17.61 2 ARG B N 1
ATOM 1676 C CA . ARG B 1 2 ? -12.867 21.703 -26.828 1 17.61 2 ARG B CA 1
ATOM 1677 C C . ARG B 1 2 ? -12.539 20.297 -26.328 1 17.61 2 ARG B C 1
ATOM 1679 O O . ARG B 1 2 ? -12.867 19.312 -26.984 1 17.61 2 ARG B O 1
ATOM 1686 N N . CYS B 1 3 ? -11.688 20.297 -25.391 1 18.08 3 CYS B N 1
ATOM 1687 C CA . CYS B 1 3 ? -10.891 19.078 -25.266 1 18.08 3 CYS B CA 1
ATOM 1688 C C . CYS B 1 3 ? -11.75 17.922 -24.766 1 18.08 3 CYS B C 1
ATOM 1690 O O . CYS B 1 3 ? -11.227 16.922 -24.266 1 18.08 3 CYS B O 1
ATOM 1692 N N . LEU B 1 4 ? -13.227 18.156 -24.656 1 21.17 4 LEU B N 1
ATOM 1693 C CA . LEU B 1 4 ? -14.281 17.328 -24.078 1 21.17 4 LEU B CA 1
ATOM 1694 C C . LEU B 1 4 ? -14.68 16.203 -25.031 1 21.17 4 LEU B C 1
ATOM 1696 O O . LEU B 1 4 ? -15.555 16.391 -25.875 1 21.17 4 LEU B O 1
ATOM 1700 N N . GLY B 1 5 ? -13.844 15.648 -25.781 1 22.92 5 GLY B N 1
ATOM 1701 C CA . GLY B 1 5 ? -14.469 14.773 -26.766 1 22.92 5 GLY B CA 1
ATOM 1702 C C . GLY B 1 5 ? -15.422 13.773 -26.141 1 22.92 5 GLY B C 1
ATOM 1703 O O . GLY B 1 5 ? -15.016 12.93 -25.344 1 22.92 5 GLY B O 1
ATOM 1704 N N . ILE B 1 6 ? -16.703 14.109 -25.906 1 22.97 6 ILE B N 1
ATOM 1705 C CA . ILE B 1 6 ? -17.953 13.492 -25.516 1 22.97 6 ILE B CA 1
ATOM 1706 C C . ILE B 1 6 ? -18.203 12.25 -26.359 1 22.97 6 ILE B C 1
ATOM 1708 O O . ILE B 1 6 ? -18.328 12.336 -27.594 1 22.97 6 ILE B O 1
ATOM 1712 N N . LEU B 1 7 ? -17.672 11.117 -26.031 1 24.03 7 LEU B N 1
ATOM 1713 C CA . LEU B 1 7 ? -18.062 9.906 -26.734 1 24.03 7 LEU B CA 1
ATOM 1714 C C . LEU B 1 7 ? -19.578 9.789 -26.844 1 24.03 7 LEU B C 1
ATOM 1716 O O . LEU B 1 7 ? -20.266 9.859 -25.828 1 24.03 7 LEU B O 1
ATOM 1720 N N . LYS B 1 8 ? -20.125 10.227 -27.891 1 24.06 8 LYS B N 1
ATOM 1721 C CA . LYS B 1 8 ? -21.516 10.125 -28.344 1 24.06 8 LYS B CA 1
ATOM 1722 C C . LYS B 1 8 ? -22.031 8.695 -28.188 1 24.06 8 LYS B C 1
ATOM 1724 O O . LYS B 1 8 ? -21.562 7.781 -28.875 1 24.06 8 LYS B O 1
ATOM 1729 N N . LEU B 1 9 ? -22.5 8.328 -26.891 1 25.77 9 LEU B N 1
ATOM 1730 C CA . LEU B 1 9 ? -23.312 7.141 -26.641 1 25.77 9 LEU B CA 1
ATOM 1731 C C . LEU B 1 9 ? -24.594 7.18 -27.469 1 25.77 9 LEU B C 1
ATOM 1733 O O . LEU B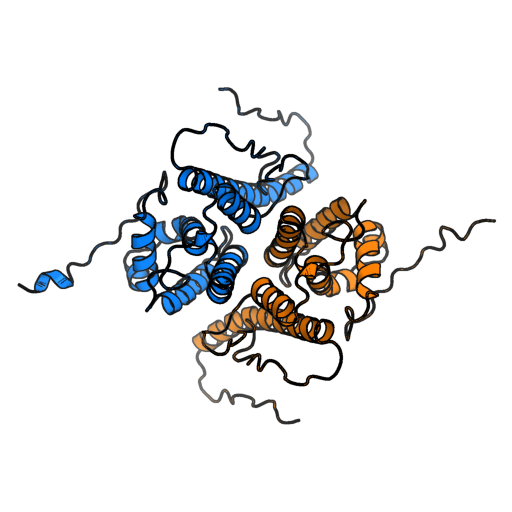 1 9 ? -25.469 8.008 -27.234 1 25.77 9 LEU B O 1
ATOM 1737 N N . THR B 1 10 ? -24.562 7.066 -28.641 1 25.45 10 THR B N 1
ATOM 1738 C CA . THR B 1 10 ? -25.812 6.941 -29.375 1 25.45 10 THR B CA 1
ATOM 1739 C C . THR B 1 10 ? -26.719 5.891 -28.75 1 25.45 10 THR B C 1
ATOM 1741 O O . THR B 1 10 ? -26.281 5.125 -27.875 1 25.45 10 THR B O 1
ATOM 1744 N N . GLY B 1 11 ? -27.469 5.012 -29.516 1 24.62 11 GLY B N 1
ATOM 1745 C CA . GLY B 1 11 ? -28.797 4.422 -29.453 1 24.62 11 GLY B CA 1
ATOM 1746 C C . GLY B 1 11 ? -28.969 3.469 -28.281 1 24.62 11 GLY B C 1
ATOM 1747 O O . GLY B 1 11 ? -29.344 3.889 -27.188 1 24.62 11 GLY B O 1
ATOM 1748 N N . LYS B 1 12 ? -29.5 2.137 -28.578 1 27.95 12 LYS B N 1
ATOM 1749 C CA . LYS B 1 12 ? -30.188 1.089 -27.828 1 27.95 12 LYS B CA 1
ATOM 1750 C C . LYS B 1 12 ? -29.297 0.511 -26.734 1 27.95 12 LYS B C 1
ATOM 1752 O O . LYS B 1 12 ? -28.531 -0.421 -26.984 1 27.95 12 LYS B O 1
ATOM 1757 N N . HIS B 1 13 ? -28.547 1.269 -25.969 1 29.34 13 HIS B N 1
ATOM 1758 C CA . HIS B 1 13 ? -27.344 0.94 -25.188 1 29.34 13 HIS B CA 1
ATOM 1759 C C . HIS B 1 13 ? -27.703 0.142 -23.938 1 29.34 13 HIS B C 1
ATOM 1761 O O . HIS B 1 13 ? -28.484 0.606 -23.094 1 29.34 13 HIS B O 1
ATOM 1767 N N . ASN B 1 14 ? -27.609 -1.229 -24.016 1 28.98 14 ASN B N 1
ATOM 1768 C CA . ASN B 1 14 ? -28.188 -2.242 -23.125 1 28.98 14 ASN B CA 1
ATOM 1769 C C . ASN B 1 14 ? -27.719 -2.061 -21.688 1 28.98 14 ASN B C 1
ATOM 1771 O O . ASN B 1 14 ? -26.688 -1.453 -21.438 1 28.98 14 ASN B O 1
ATOM 1775 N N . VAL B 1 15 ? -28.609 -2.42 -20.641 1 29.55 15 VAL B N 1
ATOM 1776 C CA . VAL B 1 15 ? -28.547 -2.436 -19.188 1 29.55 15 VAL B CA 1
ATOM 1777 C C . VAL B 1 15 ? -27.156 -2.873 -18.734 1 29.55 15 VAL B C 1
ATOM 1779 O O . VAL B 1 15 ? -26.703 -2.521 -17.641 1 29.55 15 VAL B O 1
ATOM 1782 N N . LEU B 1 16 ? -26.625 -3.816 -19.516 1 30 16 LEU B N 1
ATOM 1783 C CA . LEU B 1 16 ? -25.344 -4.445 -19.234 1 30 16 LEU B CA 1
ATOM 1784 C C . LEU B 1 16 ? -24.203 -3.432 -19.328 1 30 16 LEU B C 1
ATOM 1786 O O . LEU B 1 16 ? -23.156 -3.598 -18.703 1 30 16 LEU B O 1
ATOM 1790 N N . GLN B 1 17 ? -24.234 -2.441 -20.234 1 29.14 17 GLN B N 1
ATOM 1791 C CA . GLN B 1 17 ? -23.281 -1.38 -20.516 1 29.14 17 GLN B CA 1
ATOM 1792 C C . GLN B 1 17 ? -23.234 -0.363 -19.375 1 29.14 17 GLN B C 1
ATOM 1794 O O . GLN B 1 17 ? -22.203 0.261 -19.125 1 29.14 17 GLN B O 1
ATOM 1799 N N . ILE B 1 18 ? -24.359 -0.115 -18.812 1 30.73 18 ILE B N 1
ATOM 1800 C CA . ILE B 1 18 ? -24.5 0.857 -17.734 1 30.73 18 ILE B CA 1
ATOM 1801 C C . ILE B 1 18 ? -23.734 0.365 -16.5 1 30.73 18 ILE B C 1
ATOM 1803 O O . ILE B 1 18 ? -23.031 1.137 -15.859 1 30.73 18 ILE B O 1
ATOM 1807 N N . GLU B 1 19 ? -23.984 -0.864 -16.016 1 31.19 19 GLU B N 1
ATOM 1808 C CA . GLU B 1 19 ? -23.359 -1.397 -14.812 1 31.19 19 GLU B CA 1
ATOM 1809 C C . GLU B 1 19 ? -21.844 -1.457 -14.945 1 31.19 19 GLU B C 1
ATOM 1811 O O . GLU B 1 19 ? -21.125 -1.267 -13.961 1 31.19 19 GLU B O 1
ATOM 1816 N N . ARG B 1 20 ? -21.281 -1.828 -16.094 1 30.22 20 ARG B N 1
ATOM 1817 C CA . ARG B 1 20 ? -19.859 -1.746 -16.438 1 30.22 20 ARG B CA 1
ATOM 1818 C C . ARG B 1 20 ? -19.344 -0.318 -16.297 1 30.22 20 ARG B C 1
ATOM 1820 O O . ARG B 1 20 ? -18.203 -0.102 -15.891 1 30.22 20 ARG B O 1
ATOM 1827 N N . GLN B 1 21 ? -20.109 0.669 -16.656 1 29.64 21 GLN B N 1
ATOM 1828 C CA . GLN B 1 21 ? -19.812 2.098 -16.609 1 29.64 21 GLN B CA 1
ATOM 1829 C C . GLN B 1 21 ? -19.734 2.598 -15.172 1 29.64 21 GLN B C 1
ATOM 1831 O O . GLN B 1 21 ? -18.891 3.434 -14.844 1 29.64 21 GLN B O 1
ATOM 1836 N N . ARG B 1 22 ? -20.75 2.262 -14.383 1 30.84 22 ARG B N 1
ATOM 1837 C CA . ARG B 1 22 ? -20.75 2.703 -12.992 1 30.84 22 ARG B CA 1
ATOM 1838 C C . ARG B 1 22 ? -19.516 2.178 -12.25 1 30.84 22 ARG B C 1
ATOM 1840 O O . ARG B 1 22 ? -18.969 2.863 -11.383 1 30.84 22 ARG B O 1
ATOM 1847 N N . LYS B 1 23 ? -19.297 0.825 -12.305 1 31.78 23 LYS B N 1
ATOM 1848 C CA . LYS B 1 23 ? -18.125 0.163 -11.711 1 31.78 23 LYS B CA 1
ATOM 1849 C C . LYS B 1 23 ? -16.828 0.763 -12.234 1 31.78 23 LYS B C 1
ATOM 1851 O O . LYS B 1 23 ? -15.867 0.926 -11.477 1 31.78 23 LYS B O 1
ATOM 1856 N N . LEU B 1 24 ? -16.719 1.173 -13.5 1 30.03 24 LEU B N 1
ATOM 1857 C CA . LEU B 1 24 ? -15.711 2.018 -14.133 1 30.03 24 LEU B CA 1
ATOM 1858 C C . L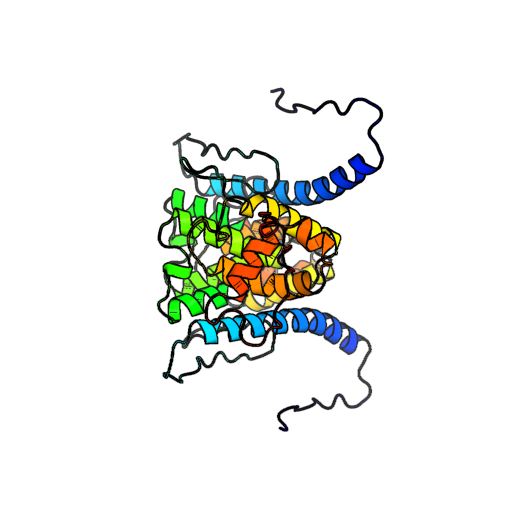EU B 1 24 ? -15.711 3.414 -13.523 1 30.03 24 LEU B C 1
ATOM 1860 O O . LEU B 1 24 ? -14.648 4.023 -13.359 1 30.03 24 LEU B O 1
ATOM 1864 N N . GLU B 1 25 ? -16.766 3.928 -13.227 1 31.59 25 GLU B N 1
ATOM 1865 C CA . GLU B 1 25 ? -16.922 5.242 -12.609 1 31.59 25 GLU B CA 1
ATOM 1866 C C . GLU B 1 25 ? -16.312 5.273 -11.211 1 31.59 25 GLU B C 1
ATOM 1868 O O . GLU B 1 25 ? -15.656 6.254 -10.836 1 31.59 25 GLU B O 1
ATOM 1873 N N . GLY B 1 26 ? -16.641 4.391 -10.367 1 31.78 26 GLY B N 1
ATOM 1874 C CA . GLY B 1 26 ? -16.031 4.367 -9.047 1 31.78 26 GLY B CA 1
ATOM 1875 C C . GLY B 1 26 ? -14.523 4.234 -9.102 1 31.78 26 GLY B C 1
ATOM 1876 O O . GLY B 1 26 ? -13.805 4.898 -8.344 1 31.78 26 GLY B O 1
ATOM 1877 N N . LYS B 1 27 ? -14.023 3.324 -9.898 1 35.69 27 LYS B N 1
ATOM 1878 C CA . LYS B 1 27 ? -12.594 3.201 -10.188 1 35.69 27 LYS B CA 1
ATOM 1879 C C . LYS B 1 27 ? -12.062 4.461 -10.859 1 35.69 27 LYS B C 1
ATOM 1881 O O . LYS B 1 27 ? -10.945 4.898 -10.578 1 35.69 27 LYS B O 1
ATOM 1886 N N . ILE B 1 28 ? -12.844 5.117 -11.695 1 36.16 28 ILE B N 1
ATOM 1887 C CA . ILE B 1 28 ? -12.508 6.375 -12.344 1 36.16 28 ILE B CA 1
ATOM 1888 C C . ILE B 1 28 ? -12.359 7.477 -11.297 1 36.16 28 ILE B C 1
ATOM 1890 O O . ILE B 1 28 ? -11.414 8.273 -11.352 1 36.16 28 ILE B O 1
ATOM 1894 N N . VAL B 1 29 ? -13.234 7.477 -10.336 1 37.31 29 VAL B N 1
ATOM 1895 C CA . VAL B 1 29 ? -13.156 8.531 -9.336 1 37.31 29 VAL B CA 1
ATOM 1896 C C . VAL B 1 29 ? -11.875 8.375 -8.516 1 37.31 29 VAL B C 1
ATOM 1898 O O . VAL B 1 29 ? -11.188 9.359 -8.242 1 37.31 29 VAL B O 1
ATOM 1901 N N . TRP B 1 30 ? -11.508 7.117 -8.211 1 43.31 30 TRP B N 1
ATOM 1902 C CA . TRP B 1 30 ? -10.273 6.875 -7.469 1 43.31 30 TRP B CA 1
ATOM 1903 C C . TRP B 1 30 ? -9.055 7.246 -8.312 1 43.31 30 TRP B C 1
ATOM 1905 O O . TRP B 1 30 ? -8.117 7.875 -7.812 1 43.31 30 TRP B O 1
ATOM 1915 N N . GLY B 1 31 ? -9.156 6.883 -9.547 1 50.72 31 GLY B N 1
ATOM 1916 C CA . GLY B 1 31 ? -8.062 7.172 -10.469 1 50.72 31 GLY B CA 1
ATOM 1917 C C . GLY B 1 31 ? -7.832 8.656 -10.664 1 50.72 31 GLY B C 1
ATOM 1918 O O . GLY B 1 31 ? -6.688 9.109 -10.711 1 50.72 31 GLY B O 1
ATOM 1919 N N . VAL B 1 32 ? -8.93 9.445 -10.578 1 47.47 32 VAL B N 1
ATOM 1920 C CA . VAL B 1 32 ? -8.812 10.891 -10.766 1 47.47 32 VAL B CA 1
ATOM 1921 C C . VAL B 1 32 ? -8.172 11.516 -9.531 1 47.47 32 VAL B C 1
ATOM 1923 O O . VAL B 1 32 ? -7.289 12.367 -9.648 1 47.47 32 VAL B O 1
ATOM 1926 N N . GLY B 1 33 ? -8.578 11.016 -8.422 1 61.06 33 GLY B N 1
ATOM 1927 C CA . GLY B 1 33 ? -7.996 11.555 -7.199 1 61.06 33 GLY B CA 1
ATOM 1928 C C . GLY B 1 33 ? -6.512 11.273 -7.074 1 61.06 33 GLY B C 1
ATOM 1929 O O . GLY B 1 33 ? -5.734 12.172 -6.746 1 61.06 33 GLY B O 1
ATOM 1930 N N . GLU B 1 34 ? -6.16 10.156 -7.574 1 67.44 34 GLU B N 1
ATOM 1931 C CA . GLU B 1 34 ? -4.746 9.797 -7.539 1 67.44 34 GLU B CA 1
ATOM 1932 C C . GLU B 1 34 ? -3.947 10.594 -8.562 1 67.44 34 GLU B C 1
ATOM 1934 O O . GLU B 1 34 ? -2.82 11.016 -8.297 1 67.44 34 GLU B O 1
ATOM 1939 N N . GLY B 1 35 ? -4.586 10.797 -9.656 1 70.62 35 GLY B N 1
ATOM 1940 C CA . GLY B 1 35 ? -3.928 11.594 -10.68 1 70.62 35 GLY B CA 1
ATOM 1941 C C . GLY B 1 35 ? -3.668 13.023 -10.242 1 70.62 35 GLY B C 1
ATOM 1942 O O . GLY B 1 35 ? -2.59 13.57 -10.492 1 70.62 35 GLY B O 1
ATOM 1943 N N . GLN B 1 36 ? -4.594 13.562 -9.625 1 74.81 36 GLN B N 1
ATOM 1944 C CA . GLN B 1 36 ? -4.445 14.922 -9.125 1 74.81 36 GLN B CA 1
ATOM 1945 C C . GLN B 1 36 ? -3.328 15.016 -8.086 1 74.81 36 GLN B C 1
ATOM 1947 O O . GLN B 1 36 ? -2.545 15.969 -8.094 1 74.81 36 GLN B O 1
ATOM 1952 N N . VAL B 1 37 ? -3.244 14.031 -7.309 1 81.19 37 VAL B N 1
ATOM 1953 C CA . VAL B 1 37 ? -2.23 14.023 -6.258 1 81.19 37 VAL B CA 1
ATOM 1954 C C . VAL B 1 37 ? -0.842 13.914 -6.883 1 81.19 37 VAL B C 1
ATOM 1956 O O . VAL B 1 37 ? 0.079 14.633 -6.492 1 81.19 37 VAL B O 1
ATOM 1959 N N . CYS B 1 38 ? -0.708 13.086 -7.852 1 78.88 38 CYS B N 1
ATOM 1960 C CA . CYS B 1 38 ? 0.594 12.906 -8.484 1 78.88 38 CYS B CA 1
ATOM 1961 C C . CYS B 1 38 ? 0.985 14.148 -9.281 1 78.88 38 CYS B C 1
ATOM 1963 O O . CYS B 1 38 ? 2.162 14.508 -9.336 1 78.88 38 CYS B O 1
ATOM 1965 N N . GLY B 1 39 ? 0.003 14.766 -9.906 1 78.44 39 GLY B N 1
ATOM 1966 C CA . GLY B 1 39 ? 0.282 16.047 -10.547 1 78.44 39 GLY B CA 1
ATOM 1967 C C . GLY B 1 39 ? 0.794 17.094 -9.578 1 78.44 39 GLY B C 1
ATOM 1968 O O . GLY B 1 39 ? 1.764 17.797 -9.875 1 78.44 39 GLY B O 1
ATOM 1969 N N . SER B 1 40 ? 0.157 17.219 -8.523 1 82.44 40 SER B N 1
ATOM 1970 C CA . SER B 1 40 ? 0.581 18.172 -7.492 1 82.44 40 SER B CA 1
ATOM 1971 C C . SER B 1 40 ? 1.97 17.828 -6.965 1 82.44 40 SER B C 1
ATOM 1973 O O . SER B 1 40 ? 2.789 18.719 -6.734 1 82.44 40 SER B O 1
ATOM 1975 N N . LEU B 1 41 ? 2.207 16.547 -6.797 1 86.25 41 LEU B N 1
ATOM 1976 C CA . LEU B 1 41 ? 3.521 16.109 -6.336 1 86.25 41 LEU B CA 1
ATOM 1977 C C . LEU B 1 41 ? 4.602 16.469 -7.348 1 86.25 41 LEU B C 1
ATOM 1979 O O . LEU B 1 41 ? 5.684 16.938 -6.965 1 86.25 41 LEU B O 1
ATOM 1983 N N . TRP B 1 42 ? 4.23 16.25 -8.547 1 81.5 42 TRP B N 1
ATOM 1984 C CA . TRP B 1 42 ? 5.199 16.562 -9.594 1 81.5 42 TRP B CA 1
ATOM 1985 C C . TRP B 1 42 ? 5.535 18.047 -9.602 1 81.5 42 TRP B C 1
ATOM 1987 O O . TRP B 1 42 ? 6.695 18.422 -9.766 1 81.5 42 TRP B O 1
ATOM 1997 N N . ARG B 1 43 ? 4.57 18.922 -9.477 1 81.25 43 ARG B N 1
ATOM 1998 C CA . ARG B 1 43 ? 4.805 20.359 -9.398 1 81.25 43 ARG B CA 1
ATOM 1999 C C . ARG B 1 43 ? 5.68 20.703 -8.203 1 81.25 43 ARG B C 1
ATOM 2001 O O . ARG B 1 43 ? 6.555 21.562 -8.297 1 81.25 43 ARG B O 1
ATOM 2008 N N . LEU B 1 44 ? 5.41 20.078 -7.125 1 86.06 44 LEU B N 1
ATOM 2009 C CA . LEU B 1 44 ? 6.176 20.312 -5.906 1 86.06 44 LEU B CA 1
ATOM 2010 C C . LEU B 1 44 ? 7.637 19.922 -6.098 1 86.06 44 LEU B C 1
ATOM 2012 O O . LEU B 1 44 ? 8.539 20.641 -5.648 1 86.06 44 LEU B O 1
ATOM 2016 N N . LEU B 1 45 ? 7.828 18.812 -6.785 1 87.5 45 LEU B N 1
ATOM 2017 C CA . LEU B 1 45 ? 9.172 18.266 -6.93 1 87.5 45 LEU B CA 1
ATOM 2018 C C . LEU B 1 45 ? 9.93 18.969 -8.047 1 87.5 45 LEU B C 1
ATOM 2020 O O . LEU B 1 45 ? 11.164 18.984 -8.055 1 87.5 45 LEU B O 1
ATOM 2024 N N . SER B 1 46 ? 9.18 19.297 -9.07 1 75.38 46 SER B N 1
ATOM 2025 C CA . SER B 1 46 ? 9.812 19.938 -10.219 1 75.38 46 SER B CA 1
ATOM 2026 C C . SER B 1 46 ? 10.195 21.375 -9.906 1 75.38 46 SER B C 1
ATOM 2028 O O . SER B 1 46 ? 9.414 22.109 -9.305 1 75.38 46 SER B O 1
ATOM 2030 N N . GLU B 1 47 ? 11.281 21.453 -9.195 1 59.47 47 GLU B N 1
ATOM 2031 C CA . GLU B 1 47 ? 11.727 22.844 -9.078 1 59.47 47 GLU B CA 1
ATOM 2032 C C . GLU B 1 47 ? 11.25 23.688 -10.258 1 59.47 47 GLU B C 1
ATOM 2034 O O . GLU B 1 47 ? 10.781 23.141 -11.266 1 59.47 47 GLU B O 1
ATOM 2039 N N . GLU B 1 48 ? 12.141 24.938 -10.75 1 45.06 48 GLU B N 1
ATOM 2040 C CA . GLU B 1 48 ? 12.062 25.906 -11.828 1 45.06 48 GLU B CA 1
ATOM 2041 C C . GLU B 1 48 ? 11.688 25.25 -13.156 1 45.06 48 GLU B C 1
ATOM 2043 O O . GLU B 1 48 ? 11.57 24.031 -13.227 1 45.06 48 GLU B O 1
ATOM 2048 N N . ASN B 1 49 ? 12.602 25.391 -14.336 1 37.69 49 ASN B N 1
ATOM 2049 C CA . ASN B 1 49 ? 12.664 25.609 -15.781 1 37.69 49 ASN B CA 1
ATOM 2050 C C . ASN B 1 49 ? 12.422 24.312 -16.547 1 37.69 49 ASN B C 1
ATOM 2052 O O . ASN B 1 49 ? 12.555 24.266 -17.766 1 37.69 49 ASN B O 1
ATOM 2056 N N . THR B 1 50 ? 12.961 23.078 -16.109 1 40.06 50 THR B N 1
ATOM 2057 C CA . THR B 1 50 ? 13.062 22.188 -17.25 1 40.06 50 THR B CA 1
ATOM 2058 C C . THR B 1 50 ? 11.719 21.5 -17.516 1 40.06 50 THR B C 1
ATOM 2060 O O . THR B 1 50 ? 11.125 20.906 -16.625 1 40.06 50 THR B O 1
ATOM 2063 N N . ARG B 1 51 ? 10.961 22.047 -18.375 1 35.5 51 ARG B N 1
ATOM 2064 C CA . ARG B 1 51 ? 9.703 21.781 -19.062 1 35.5 51 ARG B CA 1
ATOM 2065 C C . ARG B 1 51 ? 9.539 20.297 -19.344 1 35.5 51 ARG B C 1
ATOM 2067 O O . ARG B 1 51 ? 8.609 19.891 -20.062 1 35.5 51 ARG B O 1
ATOM 2074 N N . LYS B 1 52 ? 10.555 19.547 -19.375 1 41.72 52 LYS B N 1
ATOM 2075 C CA . LYS B 1 52 ? 10.133 18.312 -20.016 1 41.72 52 LYS B CA 1
ATOM 2076 C C . LYS B 1 52 ? 9.141 17.547 -19.141 1 41.72 52 LYS B C 1
ATOM 2078 O O . LYS B 1 52 ? 9.461 17.203 -18 1 41.72 52 LYS B O 1
ATOM 2083 N N . LYS B 1 53 ? 7.949 17.891 -19.297 1 42.5 53 LYS B N 1
ATOM 2084 C CA . LYS B 1 53 ? 6.816 17.203 -18.688 1 42.5 53 LYS B CA 1
ATOM 2085 C C . LYS B 1 53 ? 6.977 15.688 -18.781 1 42.5 53 LYS B C 1
ATOM 2087 O O . LYS B 1 53 ? 7.125 15.141 -19.875 1 42.5 53 LYS B O 1
ATOM 2092 N N . PRO B 1 54 ? 7.469 15.047 -17.766 1 44.25 54 PRO B N 1
ATOM 2093 C CA . PRO B 1 54 ? 7.367 13.617 -18.062 1 44.25 54 PRO B CA 1
ATOM 2094 C C . PRO B 1 54 ? 6.023 13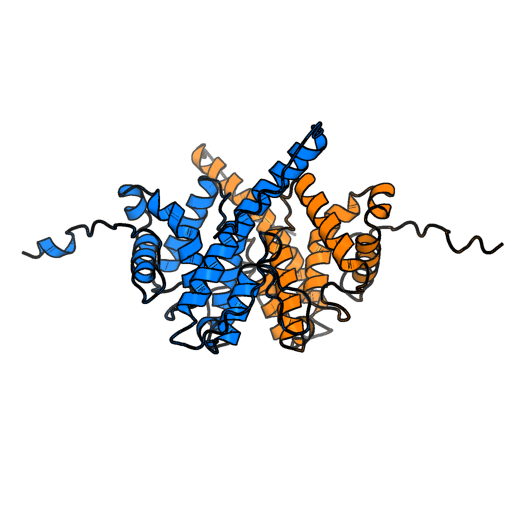.242 -18.688 1 44.25 54 PRO B C 1
ATOM 2096 O O . PRO B 1 54 ? 4.996 13.836 -18.359 1 44.25 54 PRO B O 1
ATOM 2099 N N . THR B 1 55 ? 6.008 12.867 -20.062 1 40.28 55 THR B N 1
ATOM 2100 C CA . THR B 1 55 ? 4.805 12.398 -20.734 1 40.28 55 THR B CA 1
ATOM 2101 C C . THR B 1 55 ? 4.066 11.375 -19.875 1 40.28 55 THR B C 1
ATOM 2103 O O . THR B 1 55 ? 4.395 10.188 -19.891 1 40.28 55 THR B O 1
ATOM 2106 N N . VAL B 1 56 ? 4.094 11.688 -18.672 1 40.91 56 VAL B N 1
ATOM 2107 C CA . VAL B 1 56 ? 3.164 10.828 -17.953 1 40.91 56 VAL B CA 1
ATOM 2108 C C . VAL B 1 56 ? 1.857 10.711 -18.734 1 40.91 56 VAL B C 1
ATOM 2110 O O . VAL B 1 56 ? 1.143 11.695 -18.906 1 40.91 56 VAL B O 1
ATOM 2113 N N . HIS B 1 57 ? 1.999 10 -19.938 1 33.81 57 HIS B N 1
ATOM 2114 C CA . HIS B 1 57 ? 0.712 9.695 -20.547 1 33.81 57 HIS B CA 1
ATOM 2115 C C . HIS B 1 57 ? -0.289 9.188 -19.516 1 33.81 57 HIS B C 1
ATOM 2117 O O . HIS B 1 57 ? -0.01 8.219 -18.812 1 33.81 57 HIS B O 1
ATOM 2123 N N . PHE B 1 58 ? -0.8 10.102 -19.016 1 33.38 58 PHE B N 1
ATOM 2124 C CA . PHE B 1 58 ? -1.991 9.797 -18.234 1 33.38 58 PHE B CA 1
ATOM 2125 C C . PHE B 1 58 ? -2.982 8.977 -19.062 1 33.38 58 PHE B C 1
ATOM 2127 O O . PHE B 1 58 ? -3.736 9.531 -19.859 1 33.38 58 PHE B O 1
ATOM 2134 N N . LEU B 1 59 ? -2.488 8.102 -20.031 1 31.23 59 LEU B N 1
ATOM 2135 C CA . LEU B 1 59 ? -3.586 7.426 -20.719 1 31.23 59 LEU B CA 1
ATOM 2136 C C . LEU B 1 59 ? -4.777 7.238 -19.781 1 31.23 59 LEU B C 1
ATOM 2138 O O . LEU B 1 59 ? -4.648 7.406 -18.562 1 31.23 59 LEU B O 1
ATOM 2142 N N . SER B 1 60 ? -5.637 6.156 -20.188 1 30.42 60 SER B N 1
ATOM 2143 C CA . SER B 1 60 ? -6.906 6.02 -19.469 1 30.42 60 SER B CA 1
ATOM 2144 C C . SER B 1 60 ? -6.73 6.254 -17.969 1 30.42 60 SER B C 1
ATOM 2146 O O . SER B 1 60 ? -5.68 5.938 -17.406 1 30.42 60 SER B O 1
ATOM 2148 N N . ALA B 1 61 ? -7.551 7.148 -17.203 1 31.33 61 ALA B N 1
ATOM 2149 C CA . ALA B 1 61 ? -7.648 8.125 -16.125 1 31.33 61 ALA B CA 1
ATOM 2150 C C . ALA B 1 61 ? -6.828 7.684 -14.906 1 31.33 61 ALA B C 1
ATOM 2152 O O . ALA B 1 61 ? -6.414 8.516 -14.094 1 31.33 61 ALA B O 1
ATOM 2153 N N . PHE B 1 62 ? -7.176 6.641 -14.125 1 35.53 62 PHE B N 1
ATOM 2154 C CA . PHE B 1 62 ? -6.852 6.402 -12.727 1 35.53 62 PHE B CA 1
ATOM 2155 C C . PHE B 1 62 ? -5.363 6.133 -12.555 1 35.53 62 PHE B C 1
ATOM 2157 O O . PHE B 1 62 ? -4.723 6.688 -11.656 1 35.53 62 PHE B O 1
ATOM 2164 N N . ILE B 1 63 ? -4.879 5.066 -12.883 1 41.22 63 ILE B N 1
ATOM 2165 C CA . ILE B 1 63 ? -3.533 4.695 -12.461 1 41.22 63 ILE B CA 1
ATOM 2166 C C . ILE B 1 63 ? -2.502 5.43 -13.312 1 41.22 63 ILE B C 1
ATOM 2168 O O . ILE B 1 63 ? -2.449 5.246 -14.531 1 41.22 63 ILE B O 1
ATOM 2172 N N . PRO B 1 64 ? -2.078 6.645 -12.82 1 43.19 64 PRO B N 1
ATOM 2173 C CA . PRO B 1 64 ? -0.959 7.234 -13.555 1 43.19 64 PRO B CA 1
ATOM 2174 C C . PRO B 1 64 ? 0.039 6.191 -14.047 1 43.19 64 PRO B C 1
ATOM 2176 O O . PRO B 1 64 ? 0.53 5.379 -13.258 1 43.19 64 PRO B O 1
ATOM 2179 N N . ILE B 1 65 ? -0.26 5.613 -15.219 1 46.78 65 ILE B N 1
ATOM 2180 C CA . ILE B 1 65 ? 0.747 4.707 -15.766 1 46.78 65 ILE B CA 1
ATOM 2181 C C . ILE B 1 65 ? 1.974 5.5 -16.203 1 46.78 65 ILE B C 1
ATOM 2183 O O . ILE B 1 65 ? 1.876 6.379 -17.062 1 46.78 65 ILE B O 1
ATOM 2187 N N . LEU B 1 66 ? 2.869 5.766 -15.266 1 47.88 66 LEU B N 1
ATOM 2188 C CA . LEU B 1 66 ? 4.137 6.336 -15.719 1 47.88 66 LEU B CA 1
ATOM 2189 C C . LEU B 1 66 ? 4.77 5.469 -16.797 1 47.88 66 LEU B C 1
ATOM 2191 O O . LEU B 1 66 ? 4.965 4.266 -16.609 1 47.88 66 LEU B O 1
ATOM 2195 N N . GLN B 1 67 ? 4.414 5.852 -18.141 1 46.78 67 GLN B N 1
ATOM 2196 C CA . GLN B 1 67 ? 5.137 5.125 -19.172 1 46.78 67 GLN B CA 1
ATOM 2197 C C . GLN B 1 67 ? 6.637 5.406 -19.109 1 46.78 67 GLN B C 1
ATOM 2199 O O . GLN B 1 67 ? 7.055 6.562 -19.047 1 46.78 67 GLN B O 1
ATOM 2204 N N . THR B 1 68 ? 7.262 4.527 -18.469 1 46.5 68 THR B N 1
ATOM 2205 C CA . THR B 1 68 ? 8.711 4.648 -18.594 1 46.5 68 THR B CA 1
ATOM 2206 C C . THR B 1 68 ? 9.148 4.293 -20.016 1 46.5 68 THR B C 1
ATOM 2208 O O . THR B 1 68 ? 8.383 3.709 -20.781 1 46.5 68 THR B O 1
ATOM 2211 N N . ASN B 1 69 ? 10.211 4.965 -20.594 1 47.38 69 ASN B N 1
ATOM 2212 C CA . ASN B 1 69 ? 10.742 4.801 -21.938 1 47.38 69 ASN B CA 1
ATOM 2213 C C . ASN B 1 69 ? 10.547 3.377 -22.453 1 47.38 69 ASN B C 1
ATOM 2215 O O . ASN B 1 69 ? 10.453 3.152 -23.656 1 47.38 69 ASN B O 1
ATOM 2219 N N . SER B 1 70 ? 10.773 2.361 -21.703 1 46.09 70 SER B N 1
ATOM 2220 C CA . SER B 1 70 ? 10.883 1.04 -22.312 1 46.09 70 SER B CA 1
ATOM 2221 C C . SER B 1 70 ? 9.805 0.096 -21.781 1 46.09 70 SER B C 1
ATOM 2223 O O . SER B 1 70 ? 9.656 -1.021 -22.281 1 46.09 70 SER B O 1
ATOM 2225 N N . GLY B 1 71 ? 8.961 0.557 -20.812 1 47.66 71 GLY B N 1
ATOM 2226 C CA . GLY B 1 71 ? 8.156 -0.521 -20.25 1 47.66 71 GLY B CA 1
ATOM 2227 C C . GLY B 1 71 ? 6.738 -0.1 -19.922 1 47.66 71 GLY B C 1
ATOM 2228 O O . GLY B 1 71 ? 6.371 1.06 -20.125 1 47.66 71 GLY B O 1
ATOM 2229 N N . PRO B 1 72 ? 5.91 -1.141 -19.812 1 55 72 PRO B N 1
ATOM 2230 C CA . PRO B 1 72 ? 4.512 -0.909 -19.453 1 55 72 PRO B CA 1
ATOM 2231 C C . PRO B 1 72 ? 4.352 0.107 -18.312 1 55 72 PRO B C 1
ATOM 2233 O O . PRO B 1 72 ? 5.27 0.298 -17.516 1 55 72 PRO B O 1
ATOM 2236 N N . GLY B 1 73 ? 3.381 1 -18.422 1 68.56 73 GLY B N 1
ATOM 2237 C CA . GLY B 1 73 ? 3.084 2.059 -17.469 1 68.56 73 GLY B CA 1
ATOM 2238 C C . GLY B 1 73 ? 2.943 1.56 -16.031 1 68.56 73 GLY B C 1
ATOM 2239 O O . GLY B 1 73 ? 2.617 0.392 -15.812 1 68.56 73 GLY B O 1
ATOM 2240 N N . LEU B 1 74 ? 3.574 2.188 -15.047 1 77.62 74 LEU B N 1
ATOM 2241 C CA . LEU B 1 74 ? 3.453 1.919 -13.617 1 77.62 74 LEU B CA 1
ATOM 2242 C C . LEU B 1 74 ? 2.104 2.393 -13.086 1 77.62 74 LEU B C 1
ATOM 2244 O O . LEU B 1 74 ? 1.548 3.377 -13.578 1 77.62 74 LEU B O 1
ATOM 2248 N N . THR B 1 75 ? 1.541 1.562 -12.195 1 82.25 75 THR B N 1
ATOM 2249 C CA . THR B 1 75 ? 0.294 1.946 -11.547 1 82.25 75 THR B CA 1
ATOM 2250 C C . THR B 1 75 ? 0.448 1.93 -10.031 1 82.25 75 THR B C 1
ATOM 2252 O O . THR B 1 75 ? 1.396 1.342 -9.5 1 82.25 75 THR B O 1
ATOM 2255 N N . GLY B 1 76 ? -0.48 2.709 -9.367 1 86.5 76 GLY B N 1
ATOM 2256 C CA . GLY B 1 76 ? -0.472 2.822 -7.922 1 86.5 76 GLY B CA 1
ATOM 2257 C C . GLY B 1 76 ? 0.038 4.164 -7.43 1 86.5 76 GLY B C 1
ATOM 2258 O O . GLY B 1 76 ? 1.053 4.664 -7.922 1 86.5 76 GLY B O 1
ATOM 2259 N N . LEU B 1 77 ? -0.579 4.656 -6.441 1 86.75 77 LEU B N 1
ATOM 2260 C CA . LEU B 1 77 ? -0.278 5.996 -5.949 1 86.75 77 LEU B CA 1
ATOM 2261 C C . LEU B 1 77 ? 1.14 6.062 -5.395 1 86.75 77 LEU B C 1
ATOM 2263 O O . LEU B 1 77 ? 1.928 6.922 -5.793 1 86.75 77 LEU B O 1
ATOM 2267 N N . ILE B 1 78 ? 1.447 5.148 -4.52 1 91.56 78 ILE B N 1
ATOM 2268 C CA . ILE B 1 78 ? 2.742 5.191 -3.85 1 91.56 78 ILE B CA 1
ATOM 2269 C C . ILE B 1 78 ? 3.848 4.836 -4.844 1 91.56 78 ILE B C 1
ATOM 2271 O O . ILE B 1 78 ? 4.938 5.41 -4.797 1 91.56 78 ILE B O 1
ATOM 2275 N N . THR B 1 79 ? 3.557 3.904 -5.715 1 89.88 79 THR B N 1
ATOM 2276 C CA . THR B 1 79 ? 4.531 3.473 -6.711 1 89.88 79 THR B CA 1
ATOM 2277 C C . THR B 1 79 ? 4.91 4.629 -7.629 1 89.88 79 THR B C 1
ATOM 2279 O O . THR B 1 79 ? 6.094 4.918 -7.816 1 89.88 79 THR B O 1
ATOM 2282 N N . ILE B 1 80 ? 3.941 5.266 -8.102 1 86.25 80 ILE B N 1
ATOM 2283 C CA . ILE B 1 80 ? 4.18 6.379 -9.016 1 86.25 80 ILE B CA 1
ATOM 2284 C C . ILE B 1 80 ? 4.855 7.523 -8.266 1 86.25 80 ILE B C 1
ATOM 2286 O O . ILE B 1 80 ? 5.84 8.094 -8.742 1 86.25 80 ILE B O 1
ATOM 2290 N N . ALA B 1 81 ? 4.336 7.855 -7.141 1 90.75 81 ALA B N 1
ATOM 2291 C CA . ALA B 1 81 ? 4.883 8.961 -6.355 1 90.75 81 ALA B CA 1
ATOM 2292 C C . ALA B 1 81 ? 6.352 8.711 -6.016 1 90.75 81 ALA B C 1
ATOM 2294 O O . ALA B 1 81 ? 7.18 9.625 -6.109 1 90.75 81 ALA B O 1
ATOM 2295 N N . SER B 1 82 ? 6.641 7.52 -5.598 1 92.56 82 SER B N 1
ATOM 2296 C CA . SER B 1 82 ? 8.023 7.188 -5.266 1 92.56 82 SER B CA 1
ATOM 2297 C C . SER B 1 82 ? 8.922 7.293 -6.492 1 92.56 82 SER B C 1
ATOM 2299 O O . SER B 1 82 ? 10.07 7.734 -6.391 1 92.56 8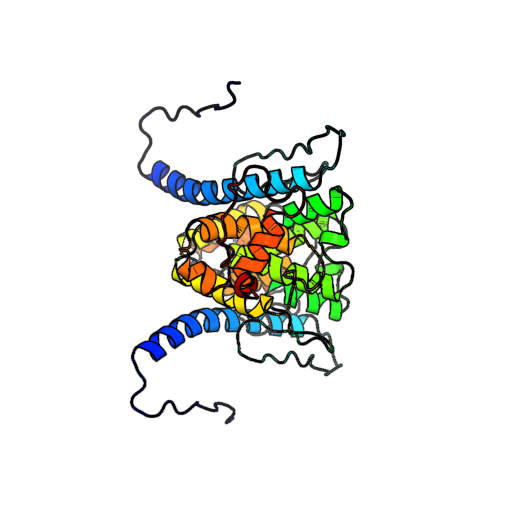2 SER B O 1
ATOM 2301 N N . HIS B 1 83 ? 8.398 6.875 -7.578 1 86.19 83 HIS B N 1
ATOM 2302 C CA . HIS B 1 83 ? 9.148 6.984 -8.82 1 86.19 83 HIS B CA 1
ATOM 2303 C C . HIS B 1 83 ? 9.438 8.445 -9.164 1 86.19 83 HIS B C 1
ATOM 2305 O O . HIS B 1 83 ? 10.555 8.781 -9.562 1 86.19 83 HIS B O 1
ATOM 2311 N N . LEU B 1 84 ? 8.477 9.289 -9.039 1 84.38 84 LEU B N 1
ATOM 2312 C CA . LEU B 1 84 ? 8.641 10.711 -9.312 1 84.38 84 LEU B CA 1
ATOM 2313 C C . LEU B 1 84 ? 9.695 11.32 -8.398 1 84.38 84 LEU B C 1
ATOM 2315 O O . LEU B 1 84 ? 10.508 12.141 -8.836 1 84.38 84 LEU B O 1
ATOM 2319 N N . VAL B 1 85 ? 9.664 10.922 -7.129 1 91.38 85 VAL B N 1
ATOM 2320 C CA . VAL B 1 85 ? 10.633 11.414 -6.156 1 91.38 85 VAL B CA 1
ATOM 2321 C C . VAL B 1 85 ? 12.047 11.039 -6.598 1 91.38 85 VAL B C 1
ATOM 2323 O O . VAL B 1 85 ? 12.961 11.867 -6.539 1 91.38 85 VAL B O 1
ATOM 2326 N N . LYS B 1 86 ? 12.227 9.82 -7.047 1 89.25 86 LYS B N 1
ATOM 2327 C CA . LYS B 1 86 ? 13.531 9.344 -7.508 1 89.25 86 LYS B CA 1
ATOM 2328 C C . LYS B 1 86 ? 13.953 10.062 -8.789 1 89.25 86 LYS B C 1
ATOM 2330 O O . LYS B 1 86 ? 15.117 10.438 -8.938 1 89.25 86 LYS B O 1
ATOM 2335 N N . GLN B 1 87 ? 13.047 10.258 -9.641 1 81.12 87 GLN B N 1
ATOM 2336 C CA . GLN B 1 87 ? 13.336 10.961 -10.891 1 81.12 87 GLN B CA 1
ATOM 2337 C C . GLN B 1 87 ? 13.781 12.398 -10.617 1 81.12 87 GLN B C 1
ATOM 2339 O O . GLN B 1 87 ? 14.625 12.93 -11.336 1 81.12 87 GLN B O 1
ATOM 2344 N N . ALA B 1 88 ? 13.203 12.961 -9.633 1 85.75 88 ALA B N 1
ATOM 2345 C CA . ALA B 1 88 ? 13.531 14.336 -9.266 1 85.75 88 ALA B CA 1
ATOM 2346 C C . ALA B 1 88 ? 14.797 14.391 -8.414 1 85.75 88 ALA B C 1
ATOM 2348 O O . ALA B 1 88 ? 15.203 15.469 -7.969 1 85.75 88 ALA B O 1
ATOM 2349 N N . LYS B 1 89 ? 15.422 13.242 -8.156 1 91.12 89 LYS B N 1
ATOM 2350 C CA . LYS B 1 89 ? 16.641 13.125 -7.359 1 91.12 89 LYS B CA 1
ATOM 2351 C C . LYS B 1 89 ? 16.438 13.695 -5.957 1 91.12 89 LYS B C 1
ATOM 2353 O O . LYS B 1 89 ? 17.281 14.445 -5.457 1 91.12 89 LYS B O 1
ATOM 2358 N N . LYS B 1 90 ? 15.344 13.484 -5.344 1 94.56 90 LYS B N 1
ATOM 2359 C CA . LYS B 1 90 ? 14.992 13.883 -3.982 1 94.56 90 LYS B CA 1
ATOM 2360 C C . LYS B 1 90 ? 14.711 12.656 -3.111 1 94.56 90 LYS B C 1
ATOM 2362 O O . LYS B 1 90 ? 13.703 12.617 -2.398 1 94.56 90 LYS B O 1
ATOM 2367 N N . GLU B 1 91 ? 15.555 11.734 -3.191 1 94.75 91 GLU B N 1
ATOM 2368 C CA . GLU B 1 91 ? 15.344 10.438 -2.557 1 94.75 91 GLU B CA 1
ATOM 2369 C C . GLU B 1 91 ? 15.258 10.57 -1.039 1 94.75 91 GLU B C 1
ATOM 2371 O O . GLU B 1 91 ? 14.773 9.672 -0.356 1 94.75 91 GLU B O 1
ATOM 2376 N N . GLN B 1 92 ? 15.773 11.68 -0.484 1 95.56 92 GLN B N 1
ATOM 2377 C CA . GLN B 1 92 ? 15.68 11.898 0.956 1 95.56 92 GLN B CA 1
ATOM 2378 C C . GLN B 1 92 ? 14.227 11.938 1.413 1 95.56 92 GLN B C 1
ATOM 2380 O O . GLN B 1 92 ? 13.93 11.672 2.582 1 95.56 92 GLN B O 1
ATOM 2385 N N . LEU B 1 93 ? 13.297 12.211 0.533 1 97.06 93 LEU B N 1
ATOM 2386 C CA . LEU B 1 93 ? 11.867 12.234 0.842 1 97.06 93 LEU B CA 1
ATOM 2387 C C . LEU B 1 93 ? 11.352 10.828 1.105 1 97.06 93 LEU B C 1
ATOM 2389 O O . LEU B 1 93 ? 10.25 10.656 1.632 1 97.06 93 LEU B O 1
ATOM 2393 N N . LEU B 1 94 ? 12.172 9.859 0.692 1 96.88 94 LEU B N 1
ATOM 2394 C CA . LEU B 1 94 ? 11.797 8.469 0.928 1 96.88 94 LEU B CA 1
ATOM 2395 C C . LEU B 1 94 ? 12.5 7.91 2.16 1 96.88 94 LEU B C 1
ATOM 2397 O O . LEU B 1 94 ? 12.336 6.738 2.498 1 96.88 94 LEU B O 1
ATOM 2401 N N . GLY B 1 95 ? 13.195 8.742 2.887 1 95.06 95 GLY B N 1
ATOM 2402 C CA . GLY B 1 95 ? 13.984 8.312 4.027 1 95.06 95 GLY B CA 1
ATOM 2403 C C . GLY B 1 95 ? 15.469 8.195 3.717 1 95.06 95 GLY B C 1
ATOM 2404 O O . GLY B 1 95 ? 15.844 7.758 2.629 1 95.06 95 GLY B O 1
ATOM 2405 N N . SER B 1 96 ? 16.297 8.539 4.695 1 93.62 96 SER B N 1
ATOM 2406 C CA . SER B 1 96 ? 17.734 8.57 4.48 1 93.62 96 SER B CA 1
ATOM 2407 C C . SER B 1 96 ? 18.406 7.32 5.035 1 93.62 96 SER B C 1
ATOM 2409 O O . SER B 1 96 ? 19.406 6.848 4.484 1 93.62 96 SER B O 1
ATOM 2411 N N . SER B 1 97 ? 17.922 6.789 6.121 1 89.94 97 SER B N 1
ATOM 2412 C CA . SER B 1 97 ? 18.422 5.551 6.707 1 89.94 97 SER B CA 1
ATOM 2413 C C . SER B 1 97 ? 17.453 4.395 6.453 1 89.94 97 SER B C 1
ATOM 2415 O O . SER B 1 97 ? 16.312 4.613 6.055 1 89.94 97 SER B O 1
ATOM 2417 N N . ALA B 1 98 ? 17.922 3.178 6.641 1 85.19 98 ALA B N 1
ATOM 2418 C CA . ALA B 1 98 ? 17.078 2.004 6.461 1 85.19 98 ALA B CA 1
ATOM 2419 C C . ALA B 1 98 ? 15.852 2.064 7.367 1 85.19 98 ALA B C 1
ATOM 2421 O O . ALA B 1 98 ? 14.742 1.725 6.949 1 85.19 98 ALA B O 1
ATOM 2422 N N . GLU B 1 99 ? 16.062 2.494 8.57 1 84.12 99 GLU B N 1
ATOM 2423 C CA . GLU B 1 99 ? 14.969 2.594 9.539 1 84.12 99 GLU B CA 1
ATOM 2424 C C . GLU B 1 99 ? 13.953 3.652 9.117 1 84.12 99 GLU B C 1
ATOM 2426 O O . GLU B 1 99 ? 12.742 3.418 9.18 1 84.12 99 GLU B O 1
ATOM 2431 N N . GLU B 1 100 ? 14.469 4.789 8.742 1 90.69 100 GLU B N 1
ATOM 2432 C CA . GLU B 1 100 ? 13.57 5.859 8.328 1 90.69 100 GLU B CA 1
ATOM 2433 C C . GLU B 1 100 ? 12.789 5.465 7.078 1 90.69 100 GLU B C 1
ATOM 2435 O O . GLU B 1 100 ? 11.602 5.77 6.965 1 90.69 100 GLU B O 1
ATOM 2440 N N . LYS B 1 101 ? 13.453 4.77 6.188 1 92.88 101 LYS B N 1
ATOM 2441 C CA . LYS B 1 101 ? 12.781 4.297 4.98 1 92.88 101 LYS B CA 1
ATOM 2442 C C . LYS B 1 101 ? 11.625 3.363 5.324 1 92.88 101 LYS B C 1
ATOM 2444 O O . LYS B 1 101 ? 10.555 3.441 4.715 1 92.88 101 LYS B O 1
ATOM 2449 N N . ALA B 1 102 ? 11.836 2.529 6.25 1 89 102 ALA B N 1
ATOM 2450 C CA . ALA B 1 102 ? 10.797 1.598 6.672 1 89 102 ALA B CA 1
ATOM 2451 C C . ALA B 1 102 ? 9.609 2.34 7.273 1 89 102 ALA B C 1
ATOM 2453 O O . ALA B 1 102 ? 8.453 2.014 6.984 1 89 102 ALA B O 1
ATOM 2454 N N . VAL B 1 103 ? 9.922 3.33 8.094 1 90.88 103 VAL B N 1
ATOM 2455 C CA . VAL B 1 103 ? 8.867 4.105 8.734 1 90.88 103 VAL B CA 1
ATOM 2456 C C . VAL B 1 103 ? 8.078 4.883 7.676 1 90.88 103 VAL B C 1
ATOM 2458 O O . VAL B 1 103 ? 6.848 4.922 7.711 1 90.88 103 VAL B O 1
ATOM 2461 N N . VAL B 1 104 ? 8.797 5.48 6.719 1 95.81 104 VAL B N 1
ATOM 2462 C CA . VAL B 1 104 ? 8.133 6.195 5.637 1 95.81 104 VAL B CA 1
ATOM 2463 C C . VAL B 1 104 ? 7.215 5.242 4.875 1 95.81 104 VAL B C 1
ATOM 2465 O O . VAL B 1 104 ? 6.051 5.562 4.617 1 95.81 104 VAL B O 1
ATOM 2468 N N . HIS B 1 105 ? 7.738 4.117 4.59 1 93.62 105 HIS B N 1
ATOM 2469 C CA . HIS B 1 105 ? 6.961 3.141 3.838 1 93.62 105 HIS B CA 1
ATOM 2470 C C . HIS B 1 105 ? 5.723 2.709 4.617 1 93.62 105 HIS B C 1
ATOM 2472 O O . HIS B 1 105 ? 4.66 2.486 4.027 1 93.62 105 HIS B O 1
ATOM 2478 N N . GLN B 1 106 ? 5.883 2.568 5.852 1 91.38 106 GLN B N 1
ATOM 2479 C CA . GLN B 1 106 ? 4.762 2.219 6.719 1 91.38 106 GLN B CA 1
ATOM 2480 C C . GLN B 1 106 ? 3.617 3.217 6.566 1 91.38 106 GLN B C 1
ATOM 2482 O O . GLN B 1 106 ? 2.457 2.824 6.418 1 91.38 106 GLN B O 1
ATOM 2487 N N . TRP B 1 107 ? 3.889 4.406 6.57 1 94.44 107 TRP B N 1
ATOM 2488 C CA . TRP B 1 107 ? 2.852 5.434 6.504 1 94.44 107 TRP B CA 1
ATOM 2489 C C . TRP B 1 107 ? 2.314 5.574 5.086 1 94.44 107 TRP B C 1
ATOM 2491 O O . TRP B 1 107 ? 1.137 5.883 4.887 1 94.44 107 TRP B O 1
ATOM 2501 N N . LEU B 1 108 ? 3.201 5.328 4.094 1 95.06 108 LEU B N 1
ATOM 2502 C CA . LEU B 1 108 ? 2.717 5.297 2.717 1 95.06 108 LEU B CA 1
ATOM 2503 C C . LEU B 1 108 ? 1.716 4.164 2.518 1 95.06 108 LEU B C 1
ATOM 2505 O O . LEU B 1 108 ? 0.671 4.355 1.892 1 95.06 108 LEU B O 1
ATOM 2509 N N . GLU B 1 109 ? 2.07 3.02 3.039 1 91 109 GLU B N 1
ATOM 2510 C CA . GLU B 1 109 ? 1.136 1.901 2.979 1 91 109 GLU B CA 1
ATOM 2511 C C . GLU B 1 109 ? -0.154 2.219 3.729 1 91 109 GLU B C 1
ATOM 2513 O O . GLU B 1 109 ? -1.248 1.905 3.254 1 91 109 GLU B O 1
ATOM 2518 N N . TYR B 1 110 ? -0.042 2.799 4.949 1 91.38 110 TYR B N 1
ATOM 2519 C CA . TYR B 1 110 ? -1.211 3.217 5.715 1 91.38 110 TYR B CA 1
ATOM 2520 C C . TYR B 1 110 ? -2.1 4.145 4.895 1 91.38 110 TYR B C 1
ATOM 2522 O O . TYR B 1 110 ? -3.324 4.008 4.902 1 91.38 110 TYR B O 1
ATOM 2530 N N . ARG B 1 111 ? -1.507 5.012 4.18 1 92.12 111 ARG B N 1
ATOM 2531 C CA . ARG B 1 111 ? -2.219 5.98 3.354 1 92.12 111 ARG B CA 1
ATOM 2532 C C . ARG B 1 111 ? -3.092 5.281 2.318 1 92.12 111 ARG B C 1
ATOM 2534 O O . ARG B 1 111 ? -4.27 5.609 2.164 1 92.12 111 ARG B O 1
ATOM 2541 N N . VAL B 1 112 ? -2.621 4.297 1.675 1 88.5 112 VAL B N 1
ATOM 2542 C CA . VAL B 1 112 ? -3.361 3.727 0.553 1 88.5 112 VAL B CA 1
ATOM 2543 C C . VAL B 1 112 ? -4.309 2.641 1.057 1 88.5 112 VAL B C 1
ATOM 2545 O O . VAL B 1 112 ? -5.242 2.248 0.355 1 88.5 112 VAL B O 1
ATOM 2548 N N . THR B 1 113 ? -4.105 2.199 2.268 1 87 113 THR B N 1
ATOM 2549 C CA . THR B 1 113 ? -4.965 1.132 2.766 1 87 113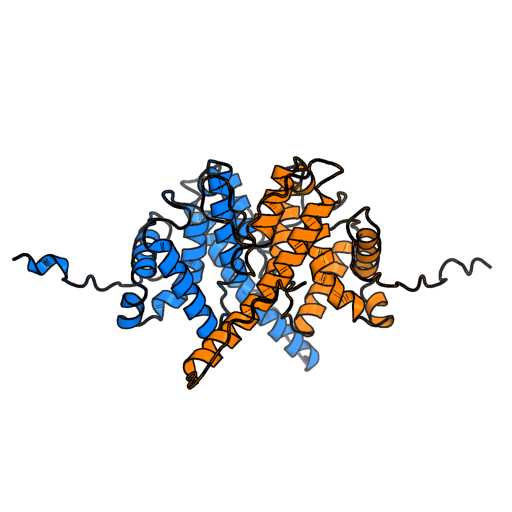 THR B CA 1
ATOM 2550 C C . THR B 1 113 ? -6.082 1.698 3.639 1 87 113 THR B C 1
ATOM 2552 O O . THR B 1 113 ? -7.184 1.151 3.676 1 87 113 THR B O 1
ATOM 2555 N N . GLN B 1 114 ? -5.777 2.812 4.332 1 87.88 114 GLN B N 1
ATOM 2556 C CA . GLN B 1 114 ? -6.727 3.248 5.352 1 87.88 114 GLN B CA 1
ATOM 2557 C C . GLN B 1 114 ? -7.375 4.574 4.969 1 87.88 114 GLN B C 1
ATOM 2559 O O . GLN B 1 114 ? -8.453 4.906 5.457 1 87.88 114 GLN B O 1
ATOM 2564 N N . VAL B 1 115 ? -6.586 5.312 4.215 1 88.38 115 VAL B N 1
ATOM 2565 C CA . VAL B 1 115 ? -7.059 6.664 3.943 1 88.38 115 VAL B CA 1
ATOM 2566 C C . VAL B 1 115 ? -7.574 6.758 2.51 1 88.38 115 VAL B C 1
ATOM 2568 O O . VAL B 1 115 ? -6.805 6.621 1.557 1 88.38 115 VAL B O 1
ATOM 2571 N N . GLY B 1 116 ? -8.828 6.512 2.297 1 71.31 116 GLY B N 1
ATOM 2572 C CA . GLY B 1 116 ? -9.359 6.574 0.944 1 71.31 116 GLY B CA 1
ATOM 2573 C C . GLY B 1 116 ? -10.633 7.391 0.843 1 71.31 116 GLY B C 1
ATOM 2574 O O . GLY B 1 116 ? -11.227 7.762 1.861 1 71.31 116 GLY B O 1
ATOM 2575 N N . ARG B 1 117 ? -10.906 7.68 -0.329 1 59.12 117 ARG B N 1
ATOM 2576 C CA . ARG B 1 117 ? -12.07 8.523 -0.595 1 59.12 117 ARG B CA 1
ATOM 2577 C C . ARG B 1 117 ? -13.359 7.84 -0.16 1 59.12 117 ARG B C 1
ATOM 2579 O O . ARG B 1 117 ? -14.336 8.508 0.181 1 59.12 117 ARG B O 1
ATOM 2586 N N . GLN B 1 118 ? -13.312 6.551 -0.118 1 64.12 118 GLN B N 1
ATOM 2587 C CA . GLN B 1 118 ? -14.562 5.863 0.167 1 64.12 118 GLN B CA 1
ATOM 2588 C C . GLN B 1 118 ? -14.617 5.387 1.616 1 64.12 118 GLN B C 1
ATOM 2590 O O . GLN B 1 118 ? -15.375 4.48 1.952 1 64.12 118 GLN B O 1
ATOM 2595 N N . SER B 1 119 ? -13.945 6.16 2.34 1 74.56 119 SER B N 1
ATOM 2596 C CA . SER B 1 119 ? -13.922 5.727 3.732 1 74.56 119 SER B CA 1
ATOM 2597 C C . SER B 1 119 ? -15.195 6.145 4.465 1 74.56 119 SER B C 1
ATOM 2599 O O . SER B 1 119 ? -15.711 7.242 4.242 1 74.56 119 SER B O 1
ATOM 2601 N N . SER B 1 120 ? -15.742 5.254 5.227 1 83.5 120 SER B N 1
ATOM 2602 C CA . SER B 1 120 ? -16.859 5.59 6.105 1 83.5 120 SER B CA 1
ATOM 2603 C C . SER B 1 120 ? -16.438 6.598 7.172 1 83.5 120 SER B C 1
ATOM 2605 O O . SER B 1 120 ? -15.242 6.816 7.391 1 83.5 120 SER B O 1
ATOM 2607 N N . ARG B 1 121 ? -17.438 7.199 7.777 1 87.19 121 ARG B N 1
ATOM 2608 C CA . ARG B 1 121 ? -17.172 8.141 8.859 1 87.19 121 ARG B CA 1
ATOM 2609 C C . ARG B 1 121 ? -16.422 7.453 10.008 1 87.19 121 ARG B C 1
ATOM 2611 O O . ARG B 1 121 ? -15.531 8.047 10.617 1 87.19 121 ARG B O 1
ATOM 2618 N N . GLU B 1 122 ? -16.828 6.25 10.227 1 88.31 122 GLU B N 1
ATOM 2619 C CA . GLU B 1 122 ? -16.188 5.488 11.297 1 88.31 122 GLU B CA 1
ATOM 2620 C C . GLU B 1 122 ? -14.727 5.207 10.969 1 88.31 122 GLU B C 1
ATOM 2622 O O . GLU B 1 122 ? -13.859 5.328 11.836 1 88.31 122 GLU B O 1
ATOM 2627 N N . ASP B 1 123 ? -14.484 4.922 9.734 1 86.44 123 ASP B N 1
ATOM 2628 C CA . ASP B 1 123 ? -13.109 4.691 9.297 1 86.44 123 ASP B CA 1
ATOM 2629 C C . ASP B 1 123 ? -12.266 5.957 9.43 1 86.44 123 ASP B C 1
ATOM 2631 O O . ASP B 1 123 ? -11.117 5.906 9.875 1 86.44 123 ASP B O 1
ATOM 2635 N N . THR B 1 124 ? -12.891 6.984 9.094 1 92.69 124 THR B N 1
ATOM 2636 C CA . THR B 1 124 ? -12.203 8.266 9.172 1 92.69 124 THR B CA 1
ATOM 2637 C C . THR B 1 124 ? -11.867 8.625 10.617 1 92.69 124 THR B C 1
ATOM 2639 O O . THR B 1 124 ? -10.766 9.094 10.906 1 92.69 124 THR B O 1
ATOM 2642 N N . ARG B 1 125 ? -12.773 8.406 11.484 1 92.88 125 ARG B N 1
ATOM 2643 C CA . ARG B 1 125 ? -12.531 8.664 12.898 1 92.88 125 ARG B CA 1
ATOM 2644 C C . ARG B 1 125 ? -11.383 7.816 13.43 1 92.88 125 ARG B C 1
ATOM 2646 O O . ARG B 1 125 ? -10.539 8.305 14.188 1 92.88 125 ARG B O 1
ATOM 2653 N N . THR B 1 126 ? -11.359 6.59 12.984 1 90.06 126 THR B N 1
ATOM 2654 C CA . THR B 1 126 ? -10.281 5.695 13.398 1 90.06 126 THR B CA 1
ATOM 2655 C C . THR B 1 126 ? -8.938 6.211 12.906 1 90.06 126 THR B C 1
ATOM 2657 O O . THR B 1 126 ? -7.957 6.223 13.656 1 90.06 126 THR B O 1
ATOM 2660 N N . VAL B 1 127 ? -8.906 6.645 11.703 1 93.19 127 VAL B N 1
ATOM 2661 C CA . VAL B 1 127 ? -7.688 7.195 11.109 1 93.19 127 VAL B CA 1
ATOM 2662 C C . VAL B 1 127 ? -7.242 8.422 11.898 1 93.19 127 VAL B C 1
ATOM 2664 O O . VAL B 1 127 ? -6.066 8.547 12.25 1 93.19 127 VAL B O 1
ATOM 2667 N N . LEU B 1 128 ? -8.172 9.32 12.18 1 96.19 128 LEU B N 1
ATOM 2668 C CA . LEU B 1 128 ? -7.852 10.547 12.906 1 96.19 128 LEU B CA 1
ATOM 2669 C C . LEU B 1 128 ? -7.348 10.227 14.312 1 96.19 128 LEU B C 1
ATOM 2671 O O . LEU B 1 128 ? -6.398 10.852 14.797 1 96.19 128 LEU B O 1
ATOM 2675 N N . LYS B 1 129 ? -7.953 9.258 14.93 1 93.94 129 LYS B N 1
ATOM 2676 C CA . LYS B 1 129 ? -7.527 8.844 16.266 1 93.94 129 LYS B CA 1
ATOM 2677 C C . LYS B 1 129 ? -6.113 8.266 16.234 1 93.94 129 LYS B C 1
ATOM 2679 O O . LYS B 1 129 ? -5.273 8.633 17.062 1 93.94 129 LYS B O 1
ATOM 2684 N N . ASP B 1 130 ? -5.852 7.414 15.289 1 90.5 130 ASP B N 1
ATOM 2685 C CA . ASP B 1 130 ? -4.535 6.805 15.141 1 90.5 130 ASP B CA 1
ATOM 2686 C C . ASP B 1 130 ? -3.461 7.863 14.906 1 90.5 130 ASP B C 1
ATOM 2688 O O . ASP B 1 130 ? -2.42 7.855 15.562 1 90.5 130 ASP B O 1
ATOM 2692 N N . LEU B 1 131 ? -3.738 8.719 14.008 1 95.38 131 LEU B N 1
ATOM 2693 C CA . LEU B 1 131 ? -2.775 9.758 13.672 1 95.38 131 LEU B CA 1
ATOM 2694 C C . LEU B 1 131 ? -2.572 10.711 14.852 1 95.38 131 LEU B C 1
ATOM 2696 O O . LEU B 1 131 ? -1.448 11.141 15.117 1 95.38 131 LEU B O 1
ATOM 2700 N N . ASN B 1 132 ? -3.674 11.008 15.5 1 96.31 132 ASN B N 1
ATOM 2701 C CA . ASN B 1 132 ? -3.586 11.922 16.641 1 96.31 132 ASN B CA 1
ATOM 2702 C C . ASN B 1 132 ? -2.684 11.367 17.734 1 96.31 132 ASN B C 1
ATOM 2704 O O . ASN B 1 132 ? -1.902 12.109 18.328 1 96.31 132 ASN B O 1
ATOM 2708 N N . ALA B 1 133 ? -2.865 10.125 18.016 1 92.38 133 ALA B N 1
ATOM 2709 C CA . ALA B 1 133 ? -2.014 9.477 19 1 92.38 133 ALA B CA 1
ATOM 2710 C C . ALA B 1 133 ? -0.557 9.453 18.547 1 92.38 133 ALA B C 1
ATOM 2712 O O . ALA B 1 133 ? 0.348 9.758 19.328 1 92.38 133 ALA B O 1
ATOM 2713 N N . HIS B 1 134 ? -0.263 9.219 17.312 1 91.94 134 HIS B N 1
ATOM 2714 C CA . HIS B 1 134 ? 1.087 9.102 16.781 1 91.94 134 HIS B CA 1
ATOM 2715 C C . HIS B 1 134 ? 1.792 10.453 16.75 1 91.94 134 HIS B C 1
ATOM 2717 O O . HIS B 1 134 ? 2.986 10.539 17.031 1 91.94 134 HIS B O 1
ATOM 2723 N N . LEU B 1 135 ? 1.073 11.477 16.484 1 95.81 135 LEU B N 1
ATOM 2724 C CA . LEU B 1 135 ? 1.647 12.797 16.219 1 95.81 135 LEU B CA 1
ATOM 2725 C C . LEU B 1 135 ? 1.778 13.594 17.516 1 95.81 135 LEU B C 1
ATOM 2727 O O . LEU B 1 135 ? 2.133 14.781 17.484 1 95.81 135 LEU B O 1
ATOM 2731 N N . GLU B 1 136 ? 1.493 12.992 18.609 1 94.81 136 GLU B N 1
ATOM 2732 C CA . GLU B 1 136 ? 1.574 13.672 19.891 1 94.81 136 GLU B CA 1
ATOM 2733 C C . GLU B 1 136 ? 2.971 14.242 20.141 1 94.81 136 GLU B C 1
ATOM 2735 O O . GLU B 1 136 ? 3.115 15.367 20.609 1 94.81 136 GLU B O 1
ATOM 2740 N N . ASP B 1 137 ? 3.988 13.547 19.719 1 93.69 137 ASP B N 1
ATOM 2741 C CA . ASP B 1 137 ? 5.352 13.977 20.016 1 93.69 137 ASP B CA 1
ATOM 2742 C C . ASP B 1 137 ? 6.191 14.039 18.75 1 93.69 137 ASP B C 1
ATOM 2744 O O . ASP B 1 137 ? 7.422 13.984 18.797 1 93.69 137 ASP B O 1
ATOM 2748 N N . LYS B 1 138 ? 5.547 14.109 17.656 1 94.44 138 LYS B N 1
ATOM 2749 C CA . LYS B 1 138 ? 6.242 14.133 16.375 1 94.44 138 LYS B CA 1
ATOM 2750 C C . LYS B 1 138 ? 5.809 15.336 15.539 1 94.44 138 LYS B C 1
ATOM 2752 O O . LYS B 1 138 ? 4.637 15.719 15.555 1 94.44 138 LYS B O 1
ATOM 2757 N N . VAL B 1 139 ? 6.758 15.828 14.852 1 96.25 139 VAL B N 1
ATOM 2758 C CA . VAL B 1 139 ? 6.469 16.953 13.969 1 96.25 139 VAL B CA 1
ATOM 2759 C C . VAL B 1 139 ? 5.973 16.438 12.617 1 96.25 139 VAL B C 1
ATOM 2761 O O . VAL B 1 139 ? 5.062 17 12.023 1 96.25 139 VAL B O 1
ATOM 2764 N N . TYR B 1 140 ? 6.605 15.359 12.164 1 97.69 140 TYR B N 1
ATOM 2765 C CA . TYR B 1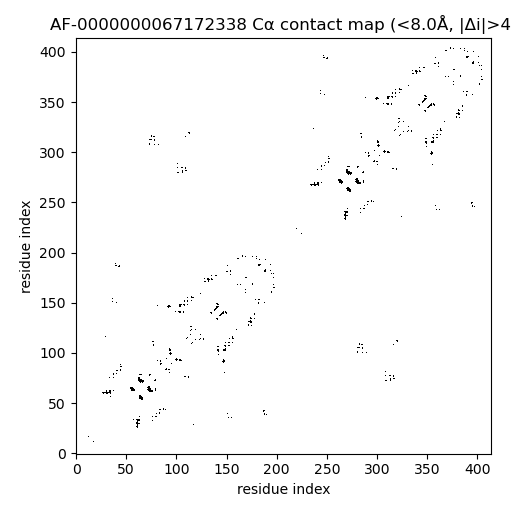 140 ? 6.246 14.711 10.906 1 97.69 140 TYR B CA 1
ATOM 2766 C C . TYR B 1 140 ? 5.895 13.242 11.141 1 97.69 140 TYR B C 1
ATOM 2768 O O . TYR B 1 140 ? 6.164 12.695 12.211 1 97.69 140 TYR B O 1
ATOM 2776 N N . LEU B 1 141 ? 5.266 12.602 10.195 1 96.12 141 LEU B N 1
ATOM 2777 C CA . LEU B 1 141 ? 4.852 11.211 10.328 1 96.12 141 LEU B CA 1
ATOM 2778 C C . LEU B 1 141 ? 6.059 10.305 10.539 1 96.12 141 LEU B C 1
ATOM 2780 O O . LEU B 1 141 ? 6.004 9.359 11.336 1 96.12 141 LEU B O 1
ATOM 2784 N N . ALA B 1 142 ? 7.168 10.586 9.844 1 93.69 142 ALA B N 1
ATOM 2785 C CA . ALA B 1 142 ? 8.359 9.75 9.969 1 93.69 142 ALA B CA 1
ATOM 2786 C C . ALA B 1 142 ? 9.289 10.281 11.055 1 93.69 142 ALA B C 1
ATOM 2788 O O . ALA B 1 142 ? 10.461 9.906 11.117 1 93.69 142 ALA B O 1
ATOM 2789 N N . GLY B 1 143 ? 8.812 11.164 11.891 1 91.12 143 GLY B N 1
ATOM 2790 C CA . GLY B 1 143 ? 9.617 11.695 12.977 1 91.12 143 GLY B CA 1
ATOM 2791 C C . GLY B 1 143 ? 10.039 13.133 12.766 1 91.12 143 GLY B C 1
ATOM 2792 O O . GLY B 1 143 ? 9.211 14.047 12.875 1 91.12 143 GLY B O 1
ATOM 2793 N N . ASN B 1 144 ? 11.258 13.328 12.438 1 90.62 144 ASN B N 1
ATOM 2794 C CA . ASN B 1 144 ? 11.75 14.703 12.43 1 90.62 144 ASN B CA 1
ATOM 2795 C C . ASN B 1 144 ? 12.039 15.188 11.008 1 90.62 144 ASN B C 1
ATOM 2797 O O . ASN B 1 144 ? 12.586 16.266 10.82 1 90.62 144 ASN B O 1
ATOM 2801 N N . SER B 1 145 ? 11.672 14.406 10.102 1 94.81 145 SER B N 1
ATOM 2802 C CA . SER B 1 145 ? 11.922 14.812 8.719 1 94.81 145 SER B CA 1
ATOM 2803 C C . SER B 1 145 ? 10.633 14.836 7.91 1 94.81 145 SER B C 1
ATOM 2805 O O . SER B 1 145 ? 9.766 13.977 8.086 1 94.81 145 SER B O 1
ATOM 2807 N N . PHE B 1 146 ? 10.562 15.906 7.078 1 96.81 146 PHE B N 1
ATOM 2808 C CA . PHE B 1 146 ? 9.5 15.992 6.082 1 96.81 146 PHE B CA 1
ATOM 2809 C C . PHE B 1 146 ? 9.719 14.961 4.977 1 96.81 146 PHE B C 1
ATOM 2811 O O . PHE B 1 146 ? 10.797 14.906 4.379 1 96.81 146 PHE B O 1
ATOM 2818 N N . THR B 1 147 ? 8.742 14.086 4.703 1 98.06 147 THR B N 1
ATOM 2819 C CA . THR B 1 147 ? 8.914 13.031 3.709 1 98.06 147 THR B CA 1
ATOM 2820 C C . THR B 1 147 ? 7.695 12.938 2.801 1 98.06 147 THR B C 1
ATOM 2822 O O . THR B 1 147 ? 6.73 13.688 2.969 1 98.06 147 THR B O 1
ATOM 2825 N N . LEU B 1 148 ? 7.746 12.016 1.861 1 97.06 148 LEU B N 1
ATOM 2826 C CA . LEU B 1 148 ? 6.648 11.742 0.942 1 97.06 148 LEU B CA 1
ATOM 2827 C C . LEU B 1 148 ? 5.398 11.305 1.702 1 97.06 148 LEU B C 1
ATOM 2829 O O . LEU B 1 148 ? 4.277 11.562 1.264 1 97.06 148 LEU B O 1
ATOM 2833 N N . ALA B 1 149 ? 5.598 10.648 2.887 1 97.44 149 ALA B N 1
ATOM 2834 C CA . ALA B 1 149 ? 4.473 10.227 3.717 1 97.44 149 ALA B CA 1
ATOM 2835 C C . ALA B 1 149 ? 3.623 11.422 4.137 1 97.44 149 ALA B C 1
ATOM 2837 O O . ALA B 1 149 ? 2.393 11.359 4.098 1 97.44 149 ALA B O 1
ATOM 2838 N N . ASP B 1 150 ? 4.27 12.5 4.512 1 98 150 ASP B N 1
ATOM 2839 C CA . ASP B 1 150 ? 3.543 13.695 4.926 1 98 150 ASP B CA 1
ATOM 2840 C C . ASP B 1 150 ? 2.756 14.289 3.758 1 98 150 ASP B C 1
ATOM 2842 O O . ASP B 1 150 ? 1.597 14.68 3.916 1 98 150 ASP B O 1
ATOM 2846 N N . ILE B 1 151 ? 3.389 14.336 2.637 1 96.19 151 ILE B N 1
ATOM 2847 C CA . ILE B 1 151 ? 2.795 14.945 1.451 1 96.19 151 ILE B CA 1
ATOM 2848 C C . ILE B 1 151 ? 1.542 14.172 1.046 1 96.19 151 ILE B C 1
ATOM 2850 O O . ILE B 1 151 ? 0.468 14.75 0.886 1 96.19 151 ILE B O 1
ATOM 2854 N N . LEU B 1 152 ? 1.678 12.906 0.929 1 94.62 152 LEU B N 1
ATOM 2855 C CA . LEU B 1 152 ? 0.554 12.109 0.444 1 94.62 152 LEU B CA 1
ATOM 2856 C C . LEU B 1 152 ? -0.552 12.031 1.491 1 94.62 152 LEU B C 1
ATOM 2858 O O . LEU B 1 152 ? -1.735 11.992 1.149 1 94.62 152 LEU B O 1
ATOM 2862 N N . MET B 1 153 ? -0.189 11.945 2.75 1 96.12 153 MET B N 1
ATOM 2863 C CA . MET B 1 153 ? -1.198 11.945 3.805 1 96.12 153 MET B CA 1
ATOM 2864 C C . MET B 1 153 ? -1.974 13.258 3.82 1 96.12 153 MET B C 1
ATOM 2866 O O . MET B 1 153 ? -3.197 13.258 3.961 1 96.12 153 MET B O 1
ATOM 2870 N N . TYR B 1 154 ? -1.279 14.391 3.648 1 95.94 154 TYR B N 1
ATOM 2871 C CA . TYR B 1 154 ? -1.911 15.703 3.588 1 95.94 154 TYR B CA 1
ATOM 2872 C C . TYR B 1 154 ? -2.986 15.742 2.508 1 95.94 154 TYR B C 1
ATOM 2874 O O . TYR B 1 154 ? -4.125 16.125 2.771 1 95.94 154 TYR B O 1
ATOM 2882 N N . TYR B 1 155 ? -2.635 15.273 1.342 1 92.44 155 TYR B N 1
ATOM 2883 C CA . TYR B 1 155 ? -3.594 15.297 0.243 1 92.44 155 TYR B CA 1
ATOM 2884 C C . TYR B 1 155 ? -4.758 14.352 0.514 1 92.44 155 TYR B C 1
ATOM 2886 O O . TYR B 1 155 ? -5.887 14.617 0.098 1 92.44 155 TYR B O 1
ATOM 2894 N N . GLY B 1 156 ? -4.492 13.281 1.183 1 92.44 156 GLY B N 1
ATOM 2895 C CA . GLY B 1 156 ? -5.543 12.336 1.511 1 92.44 156 GLY B CA 1
ATOM 2896 C C . GLY B 1 156 ? -6.512 12.852 2.555 1 92.44 156 GLY B C 1
ATOM 2897 O O . GLY B 1 156 ? -7.695 12.508 2.533 1 92.44 156 GLY B O 1
ATOM 2898 N N . LEU B 1 157 ? -6.055 13.68 3.438 1 95 157 LEU B N 1
ATOM 2899 C CA . LEU B 1 157 ? -6.871 14.102 4.57 1 95 157 LEU B CA 1
ATOM 2900 C C . LEU B 1 157 ? -7.5 15.469 4.305 1 95 157 LEU B C 1
ATOM 2902 O O . LEU B 1 157 ? -8.344 15.922 5.078 1 95 157 LEU B O 1
ATOM 2906 N N . HIS B 1 158 ? -7.105 16.094 3.25 1 94.19 158 HIS B N 1
ATOM 2907 C CA . HIS B 1 158 ? -7.512 17.484 3.047 1 94.19 158 HIS B CA 1
ATOM 2908 C C . HIS B 1 158 ? -9.031 17.625 3.1 1 94.19 158 HIS B C 1
ATOM 2910 O O . HIS B 1 158 ? -9.555 18.469 3.828 1 94.19 158 HIS B O 1
ATOM 2916 N N . HIS B 1 159 ? -9.766 16.781 2.41 1 91.94 159 HIS B N 1
ATOM 2917 C CA . HIS B 1 159 ? -11.219 16.891 2.381 1 91.94 159 HIS B CA 1
ATOM 2918 C C . HIS B 1 159 ? -11.82 16.609 3.754 1 91.94 159 HIS B C 1
ATOM 2920 O O . HIS B 1 159 ? -12.828 17.219 4.129 1 91.94 159 HIS B O 1
ATOM 2926 N N . VAL B 1 160 ? -11.242 15.719 4.477 1 94.75 160 VAL B N 1
ATOM 2927 C CA . VAL B 1 160 ? -11.695 15.391 5.824 1 94.75 160 VAL B CA 1
ATOM 2928 C C . VAL B 1 160 ? -11.531 16.594 6.738 1 94.75 160 VAL B C 1
ATOM 2930 O O . VAL B 1 160 ? -12.453 16.953 7.473 1 94.75 160 VAL B O 1
ATOM 2933 N N . MET B 1 161 ? -10.383 17.266 6.617 1 95.69 161 MET B N 1
ATOM 2934 C CA . MET B 1 161 ? -10.07 18.375 7.496 1 95.69 161 MET B CA 1
ATOM 2935 C C . MET B 1 161 ? -10.945 19.594 7.184 1 95.69 161 MET B C 1
ATOM 2937 O O . MET B 1 161 ? -11.305 20.359 8.086 1 95.69 161 MET B O 1
ATOM 2941 N N . VAL B 1 162 ? -11.258 19.703 5.949 1 95 162 VAL B N 1
ATOM 2942 C CA . VAL B 1 162 ? -12.156 20.766 5.543 1 95 162 VAL B CA 1
ATOM 2943 C C . VAL B 1 162 ? -13.523 20.578 6.195 1 95 162 VAL B C 1
ATOM 2945 O O . VAL B 1 162 ? -14.148 21.547 6.633 1 95 162 VAL B O 1
ATOM 2948 N N . ASP B 1 163 ? -13.922 19.344 6.355 1 94.44 163 ASP B N 1
ATOM 2949 C CA . ASP B 1 163 ? -15.281 19.047 6.797 1 94.44 163 ASP B CA 1
ATOM 2950 C C . ASP B 1 163 ? -15.367 19 8.32 1 94.44 163 ASP B C 1
ATOM 2952 O O . ASP B 1 163 ? -16.469 19.016 8.883 1 94.44 163 ASP B O 1
ATOM 2956 N N . LEU B 1 164 ? -14.305 18.922 8.992 1 95.38 164 LEU B N 1
ATOM 2957 C CA . LEU B 1 164 ? -14.328 18.844 10.445 1 95.38 164 LEU B CA 1
ATOM 2958 C C . LEU B 1 164 ? -14.805 20.156 11.055 1 95.38 164 LEU B C 1
ATOM 2960 O O . LEU B 1 164 ? -14.445 21.234 10.57 1 95.38 164 LEU B O 1
ATOM 2964 N N . THR B 1 165 ? -15.586 20.016 12.133 1 95.25 165 THR B N 1
ATOM 2965 C CA . THR B 1 165 ? -15.977 21.188 12.906 1 95.25 165 THR B CA 1
ATOM 2966 C C . THR B 1 165 ? -14.805 21.703 13.75 1 95.25 165 THR B C 1
ATOM 2968 O O . THR B 1 165 ? -13.797 21 13.898 1 95.25 165 THR B O 1
ATOM 2971 N N . VAL B 1 166 ? -14.992 22.859 14.297 1 94.25 166 VAL B N 1
ATOM 2972 C CA . VAL B 1 166 ? -13.984 23.453 15.172 1 94.25 166 VAL B CA 1
ATOM 2973 C C . VAL B 1 166 ? -13.758 22.547 16.375 1 94.25 166 VAL B C 1
ATOM 2975 O O . VAL B 1 166 ? -12.609 22.328 16.781 1 94.25 166 VAL B O 1
ATOM 2978 N N . GLN B 1 167 ? -14.82 21.953 16.875 1 94.5 167 GLN B N 1
ATOM 2979 C CA . GLN B 1 167 ? -14.742 21.078 18.031 1 94.5 167 GLN B CA 1
ATOM 2980 C C . GLN B 1 167 ? -13.977 19.797 17.703 1 94.5 167 GLN B C 1
ATOM 2982 O O . GLN B 1 167 ? -13.148 19.344 18.5 1 94.5 167 GLN B O 1
ATOM 2987 N N . GLU B 1 168 ? -14.211 19.344 16.547 1 95.5 168 GLU B N 1
ATOM 2988 C CA . GLU B 1 168 ? -13.531 18.125 16.141 1 95.5 168 GLU B CA 1
ATOM 2989 C C . GLU B 1 168 ? -12.039 18.375 15.93 1 95.5 168 GLU B C 1
ATOM 2991 O O . GLU B 1 168 ? -11.211 17.531 16.266 1 95.5 168 GLU B O 1
ATOM 2996 N N . LYS B 1 169 ? -11.766 19.484 15.398 1 96.31 169 LYS B N 1
ATOM 2997 C CA . LYS B 1 169 ? -10.359 19.828 15.219 1 96.31 169 LYS B CA 1
ATOM 2998 C C . LYS B 1 169 ? -9.648 19.953 16.562 1 96.31 169 LYS B C 1
ATOM 3000 O O . LYS B 1 169 ? -8.453 19.672 16.672 1 96.31 169 LYS B O 1
ATOM 3005 N N . GLU B 1 170 ? -10.344 20.344 17.578 1 94.69 170 GLU B N 1
ATOM 3006 C CA . GLU B 1 170 ? -9.789 20.422 18.922 1 94.69 170 GLU B CA 1
ATOM 3007 C C . GLU B 1 170 ? -9.602 19.031 19.531 1 94.69 170 GLU B C 1
ATOM 3009 O O . GLU B 1 170 ? -8.656 18.812 20.297 1 94.69 170 GLU B O 1
ATOM 3014 N N . ILE B 1 171 ? -10.492 18.219 19.219 1 95.69 171 ILE B N 1
ATOM 3015 C CA . ILE B 1 171 ? -10.383 16.859 19.703 1 95.69 171 ILE B CA 1
ATOM 3016 C C . ILE B 1 171 ? -9.148 16.188 19.094 1 95.69 171 ILE B C 1
ATOM 3018 O O . ILE B 1 171 ? -8.414 15.484 19.781 1 95.69 171 ILE B O 1
ATOM 3022 N N . TYR B 1 172 ? -8.914 16.469 17.766 1 97 172 TYR B N 1
ATOM 3023 C CA . TYR B 1 172 ? -7.746 15.93 17.078 1 97 172 TYR B CA 1
ATOM 3024 C C . TYR B 1 172 ? -6.66 16.984 16.938 1 97 172 TYR B C 1
ATOM 3026 O O . TYR B 1 172 ? -6.219 17.281 15.82 1 97 172 TYR B O 1
ATOM 3034 N N . LEU B 1 173 ? -6.254 17.391 18.078 1 96.81 173 LEU B N 1
ATOM 3035 C CA . LEU B 1 173 ? -5.375 18.547 18.141 1 96.81 173 LEU B CA 1
ATOM 3036 C C . LEU B 1 173 ? -4.035 18.266 17.469 1 96.81 173 LEU B C 1
ATOM 3038 O O . LEU B 1 173 ? -3.514 19.094 16.734 1 96.81 173 LEU B O 1
ATOM 3042 N N . ASN B 1 174 ? -3.457 17.094 17.688 1 96.69 174 ASN B N 1
ATOM 3043 C CA . ASN B 1 174 ? -2.15 16.766 17.141 1 96.69 174 ASN B CA 1
ATOM 3044 C C . ASN B 1 174 ? -2.205 16.625 15.617 1 96.69 174 ASN B C 1
ATOM 3046 O O . ASN B 1 174 ? -1.279 17.047 14.922 1 96.69 174 ASN B O 1
ATOM 3050 N N . VAL B 1 175 ? -3.295 16.062 15.117 1 97.94 175 VAL B N 1
ATOM 3051 C CA . VAL B 1 175 ? -3.482 15.984 13.672 1 97.94 175 VAL B CA 1
ATOM 3052 C C . VAL B 1 175 ? -3.637 17.391 13.094 1 97.94 175 VAL B C 1
ATOM 3054 O O . VAL B 1 175 ? -3.068 17.703 12.047 1 97.94 175 VAL B O 1
ATOM 3057 N N . SER B 1 176 ? -4.414 18.172 13.773 1 97.38 176 SER B N 1
ATOM 3058 C CA . SER B 1 176 ? -4.648 19.531 13.312 1 97.38 176 SER B CA 1
ATOM 3059 C C . SER B 1 176 ? -3.352 20.344 13.266 1 97.38 176 SER B C 1
ATOM 3061 O O . SER B 1 176 ? -3.102 21.062 12.305 1 97.38 176 SER B O 1
ATOM 3063 N N . ARG B 1 177 ? -2.598 20.234 14.32 1 96.62 177 ARG B N 1
ATOM 3064 C CA . ARG B 1 177 ? -1.296 20.891 14.359 1 96.62 177 ARG B CA 1
ATOM 3065 C C . ARG B 1 177 ? -0.418 20.438 13.195 1 96.62 177 ARG B C 1
ATOM 3067 O O . ARG B 1 177 ? 0.175 21.25 12.5 1 96.62 177 ARG B O 1
ATOM 3074 N N . TRP B 1 178 ? -0.297 19.188 12.984 1 97.69 178 TRP B N 1
ATOM 3075 C CA . TRP B 1 178 ? 0.483 18.609 11.891 1 97.69 178 TRP B CA 1
ATOM 3076 C C . TRP B 1 178 ? -0.03 19.078 10.539 1 97.69 178 TRP B C 1
ATOM 3078 O O . TRP B 1 178 ? 0.754 19.516 9.688 1 97.69 178 TRP B O 1
ATOM 3088 N N . PHE B 1 179 ? -1.327 19.047 10.375 1 98.12 179 PHE B N 1
ATOM 3089 C CA . PHE B 1 179 ? -1.939 19.422 9.109 1 98.12 179 PHE B CA 1
ATOM 3090 C C . PHE B 1 179 ? -1.653 20.875 8.773 1 98.12 179 PHE B C 1
ATOM 3092 O O . PHE B 1 179 ? -1.293 21.203 7.645 1 98.12 179 PHE B O 1
ATOM 3099 N N . ASN B 1 180 ? -1.863 21.688 9.773 1 97.12 180 ASN B N 1
ATOM 3100 C CA . ASN B 1 180 ? -1.582 23.109 9.586 1 97.12 180 ASN B CA 1
ATOM 3101 C C . ASN B 1 180 ? -0.125 23.344 9.203 1 97.12 180 ASN B C 1
ATOM 3103 O O . ASN B 1 180 ? 0.169 24.188 8.359 1 97.12 180 ASN B O 1
ATOM 3107 N N . HIS B 1 181 ? 0.73 22.656 9.82 1 96.88 181 HIS B N 1
ATOM 3108 C CA . HIS B 1 181 ? 2.15 22.75 9.5 1 96.88 181 HIS B CA 1
ATOM 3109 C C . HIS B 1 181 ? 2.416 22.359 8.055 1 96.88 181 HIS B C 1
ATOM 3111 O O . HIS B 1 181 ? 3.107 23.078 7.328 1 96.88 181 HIS B O 1
ATOM 3117 N N . ILE B 1 182 ? 1.866 21.266 7.562 1 97.44 182 ILE B N 1
ATOM 3118 C CA . ILE B 1 182 ? 2.125 20.734 6.234 1 97.44 182 ILE B CA 1
ATOM 3119 C C . ILE B 1 182 ? 1.506 21.641 5.176 1 97.44 182 ILE B C 1
ATOM 3121 O O . ILE B 1 182 ? 2.1 21.859 4.117 1 97.44 182 ILE B O 1
ATOM 3125 N N . GLN B 1 183 ? 0.25 22.156 5.449 1 96 183 GLN B N 1
ATOM 3126 C CA . GLN B 1 183 ? -0.392 22.969 4.418 1 96 183 GLN B CA 1
ATOM 3127 C C . GLN B 1 183 ? 0.393 24.25 4.156 1 96 183 GLN B C 1
ATOM 3129 O O . GLN B 1 183 ? 0.251 24.859 3.1 1 96 183 GLN B O 1
ATOM 3134 N N . HIS B 1 184 ? 1.258 24.594 5.074 1 95.56 184 HIS B N 1
ATOM 3135 C CA . HIS B 1 184 ? 2.057 25.797 4.906 1 95.56 184 HIS B CA 1
ATOM 3136 C C . HIS B 1 184 ? 3.479 25.469 4.469 1 95.56 184 HIS B C 1
ATOM 3138 O O . HIS B 1 184 ? 4.312 26.359 4.32 1 95.56 184 HIS B O 1
ATOM 3144 N N . TYR B 1 185 ? 3.832 24.234 4.387 1 93.44 185 TYR B N 1
ATOM 3145 C CA . TYR B 1 185 ? 5.109 23.828 3.805 1 93.44 185 TYR B CA 1
ATOM 3146 C C . TYR B 1 185 ? 5.227 24.312 2.365 1 93.44 185 TYR B C 1
ATOM 3148 O O . TYR B 1 185 ? 4.273 24.203 1.587 1 93.44 185 TYR B O 1
ATOM 3156 N N . PRO B 1 186 ? 6.363 24.797 1.977 1 92.69 186 PRO B N 1
ATOM 3157 C CA . PRO B 1 186 ? 6.48 25.438 0.659 1 92.69 186 PRO B CA 1
ATOM 3158 C C . PRO B 1 186 ? 6.043 24.5 -0.477 1 92.69 186 PRO B C 1
ATOM 3160 O O . PRO B 1 186 ? 6.582 23.406 -0.626 1 92.69 186 PRO B O 1
ATOM 3163 N N . GLY B 1 187 ? 5.105 24.938 -1.258 1 89.31 187 GLY B N 1
ATOM 3164 C CA . GLY B 1 187 ? 4.699 24.281 -2.49 1 89.31 187 GLY B CA 1
ATOM 3165 C C . GLY B 1 187 ? 3.691 23.172 -2.27 1 89.31 187 GLY B C 1
ATOM 3166 O O . GLY B 1 187 ? 3.127 22.641 -3.229 1 89.31 187 GLY B O 1
ATOM 3167 N N . VAL B 1 188 ? 3.383 22.797 -1.096 1 93 188 VAL B N 1
ATOM 3168 C CA . VAL B 1 188 ? 2.592 21.594 -0.833 1 93 188 VAL B CA 1
ATOM 3169 C C . VAL B 1 188 ? 1.116 21.891 -1.105 1 93 188 VAL B C 1
ATOM 3171 O O . VAL B 1 188 ? 0.44 21.094 -1.771 1 93 188 VAL B O 1
ATOM 3174 N N . ARG B 1 189 ? 0.586 23.016 -0.601 1 89.94 189 ARG B N 1
ATOM 3175 C CA . ARG B 1 189 ? -0.849 23.281 -0.659 1 89.94 189 ARG B CA 1
ATOM 3176 C C . ARG B 1 189 ? -1.301 23.531 -2.094 1 89.94 189 ARG B C 1
ATOM 3178 O O . ARG B 1 189 ? -2.393 23.109 -2.488 1 89.94 189 ARG B O 1
ATOM 3185 N N . GLN B 1 190 ? -0.496 24.188 -2.891 1 85.5 190 GLN B N 1
ATOM 3186 C CA . GLN B 1 190 ? -0.795 24.547 -4.273 1 85.5 190 GLN B CA 1
ATOM 3187 C C . GLN B 1 190 ? -2.195 25.141 -4.402 1 85.5 190 GLN B C 1
ATOM 3189 O O . GLN B 1 190 ? -2.484 26.188 -3.832 1 85.5 190 GLN B O 1
ATOM 3194 N N . HIS B 1 191 ? -3.227 24.406 -5.078 1 82.81 191 HIS B N 1
ATOM 3195 C CA . HIS B 1 191 ? -4.523 24.984 -5.402 1 82.81 191 HIS B CA 1
ATOM 3196 C C . HIS B 1 191 ? -5.578 24.594 -4.375 1 82.81 191 HIS B C 1
ATOM 3198 O O . HIS B 1 191 ? -6.727 25.031 -4.461 1 82.81 191 HIS B O 1
ATOM 3204 N N . LEU B 1 192 ? -5.18 23.859 -3.387 1 90.44 192 LEU B N 1
ATOM 3205 C CA . LEU B 1 192 ? -6.16 23.391 -2.406 1 90.44 192 LEU B CA 1
ATOM 3206 C C . LEU B 1 192 ? -6.555 24.516 -1.459 1 90.44 192 LEU B C 1
ATOM 3208 O O . LEU B 1 192 ? -5.754 25.422 -1.19 1 90.44 192 LEU B O 1
ATOM 3212 N N . THR B 1 193 ? -7.738 24.406 -0.969 1 93.94 193 THR B N 1
ATOM 3213 C CA . THR B 1 193 ? -8.234 25.422 -0.035 1 93.94 193 THR B CA 1
ATOM 3214 C C . THR B 1 193 ? -7.465 25.359 1.281 1 93.94 193 THR B C 1
ATOM 3216 O O . THR B 1 193 ? -7.133 24.281 1.767 1 93.94 193 THR B O 1
ATOM 3219 N N . ASN B 1 194 ? -7.211 26.547 1.763 1 94.5 194 ASN B N 1
ATOM 3220 C CA . ASN B 1 194 ? -6.594 26.641 3.082 1 94.5 194 ASN B CA 1
ATOM 3221 C C . ASN B 1 194 ? -7.582 26.281 4.188 1 94.5 194 ASN B C 1
ATOM 3223 O O . ASN B 1 194 ? -8.68 26.844 4.25 1 94.5 194 ASN B O 1
ATOM 3227 N N . VAL B 1 195 ? -7.23 25.344 4.973 1 95.31 195 VAL B N 1
ATOM 3228 C CA . VAL B 1 195 ? -8.062 24.984 6.117 1 95.31 195 VAL B CA 1
ATOM 3229 C C . VAL B 1 195 ? -7.742 25.906 7.297 1 95.31 195 VAL B C 1
ATOM 3231 O O . VAL B 1 195 ? -6.582 26.031 7.691 1 95.31 195 VAL B O 1
ATOM 3234 N N . ILE B 1 196 ? -8.727 26.5 7.855 1 91.62 196 ILE B N 1
ATOM 3235 C CA . ILE B 1 196 ? -8.531 27.5 8.906 1 91.62 196 ILE B CA 1
ATOM 3236 C C . ILE B 1 196 ? -8.586 26.828 10.273 1 91.62 196 ILE B C 1
ATOM 3238 O O . ILE B 1 196 ? -9.484 26.031 10.547 1 91.62 196 ILE B O 1
ATOM 3242 N N . PHE B 1 197 ? -7.555 27.094 11.016 1 90.38 197 PHE B N 1
ATOM 3243 C CA . PHE B 1 197 ? -7.477 26.594 12.383 1 90.38 197 PHE B CA 1
ATOM 3244 C C . PHE B 1 197 ? -7.504 27.75 13.383 1 90.38 197 PHE B C 1
ATOM 3246 O O . PHE B 1 197 ? -6.898 28.797 13.148 1 90.38 197 PHE B O 1
ATOM 3253 N N . ILE B 1 198 ? -8.641 28.016 14.07 1 72.94 198 ILE B N 1
ATOM 3254 C CA . ILE B 1 198 ? -8.797 29.141 14.984 1 72.94 198 ILE B CA 1
ATOM 3255 C C . ILE B 1 198 ? -7.738 29.062 16.078 1 72.94 198 ILE B C 1
ATOM 3257 O O . ILE B 1 198 ? -7.586 28.016 16.734 1 72.94 198 ILE B O 1
ATOM 3261 N N . LYS B 1 199 ? -6.645 29.781 15.906 1 60.88 199 LYS B N 1
ATOM 3262 C CA . LYS B 1 199 ? -5.699 29.938 17.016 1 60.88 199 LYS B CA 1
ATOM 3263 C C . LYS B 1 199 ? -6.422 30.281 18.312 1 60.88 199 LYS B C 1
ATOM 3265 O O . LYS B 1 199 ? -7.172 31.266 18.359 1 60.88 199 LYS B O 1
ATOM 3270 N N . ASN B 1 200 ? -7.059 29.484 18.859 1 49.53 200 ASN B N 1
ATOM 3271 C CA . ASN B 1 200 ? -7.52 29.938 20.156 1 49.53 200 ASN B CA 1
ATOM 3272 C C . ASN B 1 200 ? -6.461 30.781 20.859 1 49.53 200 ASN B C 1
ATOM 3274 O O . ASN B 1 200 ? -5.262 30.531 20.719 1 49.53 200 ASN B O 1
ATOM 3278 N N . ARG B 1 201 ? -6.785 32.125 21.047 1 43 201 ARG B N 1
ATOM 3279 C CA . ARG B 1 201 ? -6.207 33.094 21.969 1 43 201 ARG B CA 1
ATOM 3280 C C . ARG B 1 201 ? -5.738 32.438 23.25 1 43 201 ARG B C 1
ATOM 3282 O O . ARG B 1 201 ? -6.414 32.531 24.281 1 43 201 ARG B O 1
ATOM 3289 N N . LEU B 1 202 ? -5.523 31.188 23.312 1 39.81 202 LEU B N 1
ATOM 3290 C CA . LEU B 1 202 ? -5.199 30.781 24.672 1 39.81 202 LEU B CA 1
ATOM 3291 C C . LEU B 1 202 ? -4 31.562 25.203 1 39.81 202 LEU B C 1
ATOM 3293 O O . LEU B 1 202 ? -3.961 31.922 26.375 1 39.81 202 LEU B O 1
ATOM 3297 N N . TYR B 1 203 ? -2.867 31.656 24.391 1 39.12 203 TYR B N 1
ATOM 3298 C CA . TYR B 1 203 ? -1.773 32.219 25.172 1 39.12 203 TYR B CA 1
ATOM 3299 C C . TYR B 1 203 ? -1.954 33.719 25.359 1 39.12 203 TYR B C 1
ATOM 3301 O O . TYR B 1 203 ? -1.075 34.406 25.906 1 39.12 203 TYR B O 1
ATOM 3309 N N . THR B 1 204 ? -2.898 34.375 24.672 1 37.97 204 THR B N 1
ATOM 3310 C CA . THR B 1 204 ? -2.785 35.812 24.891 1 37.97 204 THR B CA 1
ATOM 3311 C C . THR B 1 204 ? -3.156 36.188 26.328 1 37.97 204 THR B C 1
ATOM 3313 O O . THR B 1 204 ? -3.109 37.344 26.719 1 37.97 204 THR B O 1
ATOM 3316 N N . SER B 1 205 ? -3.98 35.375 27 1 35.81 205 SER B N 1
ATOM 3317 C CA . SER B 1 205 ? -4.363 36.031 28.234 1 35.81 205 SER B CA 1
ATOM 3318 C C . SER B 1 205 ? -3.16 36.25 29.141 1 35.81 205 SER B C 1
ATOM 3320 O O . SER B 1 205 ? -3.004 35.531 30.141 1 35.81 205 SER B O 1
ATOM 3322 N N . ALA B 1 206 ? -1.925 36.312 28.656 1 33.38 206 ALA B N 1
ATOM 3323 C CA . ALA B 1 206 ? -1.08 36.938 29.672 1 33.38 206 ALA B CA 1
ATOM 3324 C C . ALA B 1 206 ? -1.597 38.312 30.047 1 33.38 206 ALA B C 1
ATOM 3326 O O . ALA B 1 206 ? -1.595 39.219 29.219 1 33.38 206 ALA B O 1
ATOM 3327 N N . HIS B 1 207 ? -2.678 38.469 30.734 1 27.58 207 HIS B N 1
ATOM 3328 C CA . HIS B 1 207 ? -2.816 39.594 31.625 1 27.58 207 HIS B CA 1
ATOM 3329 C C . HIS B 1 207 ? -1.529 39.844 32.406 1 27.58 207 HIS B C 1
ATOM 3331 O O . HIS B 1 207 ? -0.834 38.906 32.781 1 27.58 207 HIS B O 1
#

Secondary structure (DSSP, 8-state):
----------S---HHHHHHHHHHHHHHHHHHHHHHHHHHHHHHH--SS----------SSSS--EEETTEEEE-SHHHHHHHHHHHTT-GGGG-SSHHHHHHHHHHHHHHHHH--TT--HHHHHHHHHHHHHHGGG-SBTTBSS--HHHHHHHHHHHHHHHH--HHHHHHTHHHHHHHHHHHTSTTTSTTSPPPP----TTGGGG-/----------S---HHHHHHHHHHHHHHHHHHHHHHHHHHHHHHH--SS----------SSSS--EEETTEEEE-SHHHHHHHHHHHTT-GGGG-SSHHHHHHHHHHHHHHHHH--TT--HHHHHHHHHHHHHHGGG-SBTTBSS--HHHHHHHHHHHHHHHH--HHHHHHTHHHHHHHHHHHTSTTTSTTSPPPP----TTTT---

Nearest PDB structures (foldseek):
  4bvy-assembly1_B  TM=8.793E-01  e=4.801E-14  Homo sapiens
  5bmu-assembly4_G  TM=8.701E-01  e=2.541E-14  Homo sapiens
  2uz8-assembly2_B  TM=8.824E-01  e=5.561E-14  Homo sapiens
  4bvx-assembly1_B  TM=8.596E-01  e=9.073E-14  Homo sapiens
  4bl7-assembly1_B  TM=8.344E-01  e=4.801E-14  Homo sapiens

Foldseek 3Di:
DCPCPPPPPDDPQDPVNVVVVVVVVVLLVQQQLLVVLLVLLLQLLPDDDPPPDQCLVCPDGHFSQSPDPPDTGGGDNVVSSCVSCVVSVNNCLCPDDPLLNVQLVVLVVCCVPQQGPPDDPVSVVVVLVVQLVQQVPALASSRDDNHVSLLSNLSSCLVVLQPDDLVVCVVSVSVNNNSLVQCPPPSRVPPPDDRDHPPPCPVVVPD/DPPCPPPPPDDPQDPVNVVVVVVVVVLLVQQQLLVVLLVLLLQLLPDDDDPPDQCLVCPPGGFSQSPDPPDTGDGDNVVSSCVSCVVSVNNCLCPDDPLLNVQLVVLVVCCVPQQGPPDDPVSVVVVLVVVLVQQVPALASSRDDNHVSLLSNLSSCLVVLQPDDLVVCVVSVSVNNNSLVQCPPPSRVPPPDDRDHPPPCVVVPPD

Solvent-accessible surface area (backbone atoms only — not comparable to full-atom values): 23756 Å² total; per-residue (Å²): 142,70,83,70,75,70,77,80,79,69,80,94,72,54,76,73,59,51,57,56,44,52,63,45,41,56,48,35,52,53,7,45,55,43,40,53,49,47,52,50,48,47,58,52,57,48,64,86,83,77,71,78,63,76,65,52,47,62,51,83,66,28,44,46,21,42,48,47,97,86,45,81,50,39,38,43,66,65,43,42,48,52,49,53,33,50,73,58,69,44,49,61,35,52,35,82,46,74,67,42,26,47,46,28,44,24,48,45,52,44,35,65,60,63,50,54,91,84,50,49,71,69,49,48,50,51,50,48,51,53,46,20,64,64,28,66,85,32,75,31,86,61,34,91,46,82,33,52,37,47,55,54,44,48,68,62,40,45,67,57,58,63,68,48,49,74,66,51,40,59,73,31,40,35,43,44,54,41,48,57,53,49,54,66,36,88,59,63,38,75,90,56,80,83,73,85,72,82,73,68,72,65,79,62,67,75,112,135,76,84,67,79,71,79,79,78,68,82,92,70,52,78,70,58,52,58,58,46,52,60,46,41,57,52,38,52,53,9,46,54,44,35,53,50,48,52,52,48,46,57,51,57,48,65,86,82,78,70,75,62,75,66,53,47,61,50,84,69,21,46,46,21,44,50,47,96,85,46,80,50,40,38,44,65,66,42,42,48,52,49,50,34,50,74,59,70,43,50,62,34,52,33,82,47,75,67,44,26,48,46,28,44,22,46,44,51,45,34,63,59,66,50,54,92,83,51,49,71,68,48,47,50,51,51,48,49,54,46,20,63,64,29,67,86,32,76,30,87,60,33,89,45,82,32,52,38,48,55,55,43,50,67,61,40,45,68,58,60,64,69,48,50,75,66,51,42,59,73,31,41,36,40,43,54,40,48,56,53,49,54,66,36,89,60,63,39,73,90,55,82,84,73,85,73,80,72,69,73,62,79,60,72,66,121

Sequence (414 aa):
SRCLGILKLTGKHNVLQIERQRKLEGKIVWGVGEGQVCGSLWRLLSEENTRKKPTVHFLSAFIPILQTNSGPGLTGLITIASHLVKQAKKEQLLGSSAEEKAVVHQWLEYRVTQVGRQSSREDTRTVLKDLNAHLEDKVYLAGNSFTLADILMYYGLHHVMVDLTVQEKEIYLNVSRWFNHIQHYPGVRQHLTNVIFIKNRLYTSAHSRCLGILKLTGKHNVLQIERQRKLEGKIVWGVGEGQVCGSLWRLLSEENTRKKPTVHFLSAFIPILQTNSGPGLTGLITIASHLVKQAKKEQLLGSSAEEKAVVHQWLEYRVTQVGRQSSREDTRTVLKDLNAHLEDKVYLAGNSFTLADILMYYGLHHVMVDLTVQEKEIYLNVSRWFNHIQHYPGVRQHLTNVIFIKNRLYTSAH

InterPro domains:
  IPR010987 Glutathione S-transferase, C-terminal-like [PS50405] (83-202)
  IPR036282 Glutathione S-transferase, C-terminal domain superfamily [SSF47616] (78-192)
  IPR042450 Eukaryotic translation elongation factor 1 epsilon-1 [PTHR44490] (31-207)
  IPR053836 Nuclear-export cofactor Arc1-like, N-terminal domain [PF21972] (100-184)
  IPR053837 AIMP3/p18, C-terminal domain [cd10305] (98-198)

Organism: Gallus gallus (NCBI:txid9031)

pLDDT: mean 72.56, std 26.75, range [16.45, 98.12]

Radius of gyration: 23.45 Å; Cα contacts (8 Å, |Δi|>4): 437; chains: 2; bounding box: 50×80×64 Å